Protein 8AED (pdb70)

B-factor: mean 15.88, std 8.47, range [5.25, 69.1]

Foldseek 3Di:
DLQVVLLVCLQVLVLVVNVVSVVVPHDLQRADPQQDGSLLNNLQVQNQSNNVVSLVSPYDLLRQGPQQDGSLLRNLLNQRVVNNVVSVVSPYDLQRQGNQQDGSLLNNLLNVHQVSNVVSVVSPHDQCRAGNVRDGSLNNNVVVVPVNNNVVSVVSVVVD/DLQVVLLVCLQVLVQVVNVVSVVVPHDLARADPQQDGSLLNNLQVQNQSSNVVSLVSPYDLLRQGPQQDGSLLRNLLNQRQVSNVVSVVSPYDLQRQGNQQDGSLLNNLLNVRQVSNVSSLVSPYDQCRAGNVRDGSLNSNVVVVPVNNNVVSVVSVVVD/DQDPDPCSVVVVVVVVVVVD/DLQCPPDPCNNVSNVVVVVVVD

Solvent-accessible surface area: 15144 Å² total; per-residue (Å²): 139,50,20,138,92,0,22,56,1,0,1,10,10,27,50,74,60,0,128,91,4,31,90,100,58,12,85,18,60,12,91,34,134,65,8,0,10,0,1,0,0,0,0,8,3,15,9,32,95,4,0,72,15,0,32,184,60,46,12,71,17,35,15,104,7,97,26,16,0,3,0,1,0,0,0,0,0,0,20,18,52,97,4,0,72,30,0,16,187,48,44,11,60,21,44,4,102,6,87,1,6,0,1,0,0,1,1,0,0,38,26,22,12,44,118,7,0,54,25,0,31,170,92,48,9,57,11,105,9,113,6,149,71,41,60,21,1,67,45,5,0,97,93,69,62,41,124,87,0,8,98,30,2,93,118,22,49,146,134,147,133,70,16,121,98,0,22,75,0,0,14,26,9,28,46,73,59,0,122,91,5,24,92,101,61,11,86,16,60,12,87,33,126,51,8,0,9,0,1,0,1,0,0,5,2,18,12,32,94,4,0,77,18,0,31,185,62,47,12,74,17,33,15,114,7,97,25,16,0,2,0,1,0,0,0,0,0,0,22,21,54,110,4,0,67,40,0,16,158,48,46,11,59,22,44,4,103,6,94,6,6,0,1,0,2,1,0,0,0,26,25,18,14,38,109,6,0,68,19,0,32,184,62,48,11,60,14,110,10,105,7,154,67,38,62,23,1,63,47,2,0,96,88,89,58,39,130,86,2,5,105,22,3,99,121,20,50,170,138,155,160,61,218,156,9,40,0,49,1,2,60,22,0,9,62,38,0,5,93,53,188,10,34,118,88,134,12,33,0,40,0,1,20,10,0,2,2,31,1,8,86,91

Organism: Human immunodeficiency virus type 1 group M subtype H (isolate VI991) (NCBI:txid388888)

Sequence (362 aa):
DLGKKLLEAAYYGQQLDEVRILMMANGADVNAVDVHGITPLHLAAYFGHLEIVEVVLLKTGADVNARDNRGITPLHLAAAMGHLLEEIVEVLLKAGADVNAFDEAGDTPLHLAALKGHLEIVEVVLLKHGADVNAQDKFGKTAFDISIDNNGNEDIAEVVLQKAAKLNDLGKKLLEEAAYYGQQLDEVRILMMANGADVNAVDVHGITPLHLAAYFGHLEIVEVVLLKTTGADVNARDNRGITPLHLAAAMGHLEIVEVVLLKAGADVNAFDEAGDTPLHLAALKGHLLEIVEVLLKHGADVNAQDKFGKTAFDISSIDNGNEDIIAEEVLQKAAKLNSIRIGPGQAFYATGDDIIGDIRKSIRIGPGQAFYATGDIIGDI

Secondary structure (DSSP, 8-state):
-HHHHHHHHHHTT-HHHHHHHHHTT--TT---TTS--HHHHHHHHT-HHHHHHHHHTT--TT---TT---HHHHHHHHT-HHHHHHHHHTT--TT---TTS--HHHHHHHTT-HHHHHHHHHTT--TT---TTS--HHHHHHHHT-HHHHHHHHHHHHH-/-HHHHHHHHHHTT-HHHHHHHHHTT--TT---TTS--HHHHHHHTT-HHHHHHHHHTT--TT---TT---HHHHHHHTT-HHHHHHHHHTT--TT---TTS--HHHHHHHTT-HHHHHHHHHTT--TT---TTS--HHHHHHHTT-HHHHHHHHHHHHH-/-PPSSTTHHHHHHHHHHHT-/-GGG--STTHHHHHHHHHHTT-

Nearest PDB structures (foldseek):
  8aed-assembly2_B  TM=1.006E+00  e=7.349E-25  synthetic construct
  5ma8-assembly1_A  TM=9.995E-01  e=1.120E-19  synthetic construct
  9db5-assembly1_A  TM=9.857E-01  e=9.674E-20  Homo sapiens
  6z4s-assembly1_AAA  TM=9.945E-01  e=1.888E-18  Rattus norvegicus
  5le8-assembly2_B  TM=9.934E-01  e=3.557E-18  synthetic construct

InterPro domains:
  IPR000328 Retroviral envelope protein GP41-like [PF00517] (533-723)
  IPR000328 Retroviral envelope protein GP41-like [cd09909] (542-668)
  IPR000777 Human immunodeficiency virus 1, envelope glycoprotein Gp120 [PF00516] (30-514)
  IPR036377 Gp120 core superfamily [G3DSA:2.170.40.20] (40-133)
  IPR036377 Gp120 core superfamily [G3DSA:2.170.40.20] (134-508)
  IPR036377 Gp120 core superfamily [SSF56502] (81-133)
  IPR036377 Gp120 core superfamily [SSF56502] (151-495)
  IPR037527 Envelope glycoprotein Gp160 [MF_04083] (1-859)

Structure (mmCIF, N/CA/C/O backbone):
data_8AED
#
_entry.id   8AED
#
_cell.length_a   50.795
_cell.length_b   55.233
_cell.length_c   58.032
_cell.angle_alpha   90.000
_cell.angle_beta   98.540
_cell.angle_gamma   90.000
#
_symmetry.space_group_name_H-M   'P 1 21 1'
#
loop_
_entity.id
_entity.type
_entity.pdbx_description
1 polymer 'Broadly neutralizing DARPin bnD.9'
2 polymer 'Envelope glycoprotein gp160'
3 non-polymer 1,2-ETHANEDIOL
4 non-polymer 'ACETATE ION'
5 non-polymer 'MAGNESIUM ION'
6 non-polymer 'CITRIC ACID'
7 water water
#
loop_
_atom_site.group_PDB
_atom_site.id
_atom_site.type_symbol
_atom_site.label_atom_id
_atom_site.label_alt_id
_atom_site.label_comp_id
_atom_site.label_asym_id
_atom_site.label_entity_id
_atom_site.label_seq_id
_atom_site.pdbx_PDB_ins_code
_atom_site.Cartn_x
_atom_site.Cartn_y
_atom_site.Cartn_z
_atom_site.occupancy
_atom_site.B_iso_or_equiv
_atom_site.auth_seq_id
_atom_site.auth_comp_id
_atom_site.auth_asym_id
_atom_site.auth_atom_id
_atom_site.pdbx_PDB_model_num
ATOM 1 N N . ASP A 1 3 ? -32.132 -22.170 6.203 1.00 27.19 3 ASP A N 1
ATOM 2 C CA . ASP A 1 3 ? -33.492 -21.736 6.502 1.00 25.85 3 ASP A CA 1
ATOM 3 C C . ASP A 1 3 ? -33.540 -21.094 7.885 1.00 21.44 3 ASP A C 1
ATOM 4 O O . ASP A 1 3 ? -34.214 -20.086 8.082 1.00 20.19 3 ASP A O 1
ATOM 12 N N . LEU A 1 4 ? -32.820 -21.671 8.846 1.00 18.76 4 LEU A N 1
ATOM 13 C CA . LEU A 1 4 ? -32.797 -21.081 10.180 1.00 17.10 4 LEU A CA 1
ATOM 14 C C . LEU A 1 4 ? -32.161 -19.697 10.163 1.00 14.61 4 LEU A C 1
ATOM 15 O O . LEU A 1 4 ? -32.591 -18.806 10.899 1.00 13.79 4 LEU A O 1
ATOM 31 N N . GLY A 1 5 ? -31.130 -19.500 9.338 1.00 13.41 5 GLY A N 1
ATOM 32 C CA . GLY A 1 5 ? -30.468 -18.204 9.294 1.00 12.15 5 GLY A CA 1
ATOM 33 C C . GLY A 1 5 ? -31.361 -17.122 8.718 1.00 11.92 5 GLY A C 1
ATOM 34 O O . GLY A 1 5 ? -31.385 -15.997 9.218 1.00 11.37 5 GLY A O 1
ATOM 38 N N . LYS A 1 6 ? -32.098 -17.446 7.651 1.00 11.99 6 LYS A N 1
ATOM 39 C CA . LYS A 1 6 ? -33.051 -16.491 7.100 1.00 11.68 6 LYS A CA 1
ATOM 40 C C . LYS A 1 6 ? -34.133 -16.159 8.124 1.00 10.69 6 LYS A C 1
ATOM 41 O O . LYS A 1 6 ? -34.510 -14.992 8.287 1.00 10.99 6 LYS A O 1
ATOM 60 N N . LYS A 1 7 ? -34.649 -17.175 8.823 1.00 12.14 7 LYS A N 1
ATOM 61 C CA . LYS A 1 7 ? -35.655 -16.926 9.851 1.00 12.77 7 LYS A CA 1
ATOM 62 C C . LYS A 1 7 ? -35.088 -16.083 10.983 1.00 10.76 7 LYS A C 1
ATOM 63 O O . LYS A 1 7 ? -35.793 -15.254 11.551 1.00 10.58 7 LYS A O 1
ATOM 82 N N . LEU A 1 8 ? -33.816 -16.276 11.319 1.00 9.50 8 LEU A N 1
ATOM 83 C CA . LEU A 1 8 ? -33.197 -15.477 12.367 1.00 8.98 8 LEU A CA 1
ATOM 84 C C . LEU A 1 8 ? -33.055 -14.022 11.943 1.00 8.68 8 LEU A C 1
ATOM 85 O O . LEU A 1 8 ? -33.329 -13.108 12.737 1.00 8.86 8 LEU A O 1
ATOM 101 N N . LEU A 1 9 ? -32.639 -13.787 10.692 1.00 8.69 9 LEU A N 1
ATOM 102 C CA . LEU A 1 9 ? -32.607 -12.423 10.175 1.00 8.83 9 LEU A CA 1
ATOM 103 C C . LEU A 1 9 ? -33.991 -11.773 10.277 1.00 8.15 9 LEU A C 1
ATOM 104 O O . LEU A 1 9 ? -34.134 -10.638 10.750 1.00 8.81 9 LEU A O 1
ATOM 120 N N . GLU A 1 10 ? -35.029 -12.490 9.847 1.00 8.89 10 GLU A N 1
ATOM 121 C CA . GLU A 1 10 ? -36.384 -11.941 9.889 1.00 10.05 10 GLU A CA 1
ATOM 122 C C . GLU A 1 10 ? -36.857 -11.711 11.321 1.00 9.11 10 GLU A C 1
ATOM 123 O O . GLU A 1 10 ? -37.541 -10.716 11.613 1.00 9.36 10 GLU A O 1
ATOM 135 N N . ALA A 1 11 ? -36.508 -12.623 12.226 1.00 8.08 11 ALA A N 1
ATOM 136 C CA . ALA A 1 11 ? -36.885 -12.467 13.628 1.00 8.61 11 ALA A CA 1
ATOM 137 C C . ALA A 1 11 ? -36.252 -11.217 14.223 1.00 9.04 11 ALA A C 1
ATOM 138 O O . ALA A 1 11 ? -36.898 -10.477 14.964 1.00 9.79 11 ALA A O 1
ATOM 145 N N . ALA A 1 12 ? -34.986 -10.968 13.909 1.00 8.68 12 ALA A N 1
ATOM 146 C CA . ALA A 1 12 ? -34.332 -9.756 14.385 1.00 9.28 12 ALA A CA 1
ATOM 147 C C . ALA A 1 12 ? -35.002 -8.518 13.804 1.00 9.10 12 ALA A C 1
ATOM 148 O O . ALA A 1 12 ? -35.237 -7.543 14.519 1.00 11.94 12 ALA A O 1
ATOM 155 N N . TYR A 1 13 ? -35.321 -8.553 12.507 1.00 7.33 13 TYR A N 1
ATOM 156 C CA . TYR A 1 13 ? -35.958 -7.425 11.829 1.00 7.32 13 TYR A CA 1
ATOM 157 C C . TYR A 1 13 ? -37.229 -6.997 12.551 1.00 7.37 13 TYR A C 1
ATOM 158 O O . TYR A 1 13 ? -37.433 -5.811 12.837 1.00 8.03 13 TYR A O 1
ATOM 176 N N . TYR A 1 14 ? -38.098 -7.959 12.856 1.00 7.00 14 TYR A N 1
ATOM 177 C CA . TYR A 1 14 ? -39.452 -7.699 13.327 1.00 6.52 14 TYR A CA 1
ATOM 178 C C . TYR A 1 14 ? -39.595 -7.790 14.844 1.00 6.95 14 TYR A C 1
ATOM 179 O O . TYR A 1 14 ? -40.720 -7.851 15.350 1.00 8.07 14 TYR A O 1
ATOM 197 N N . GLY A 1 15 ? -38.484 -7.775 15.575 1.00 6.14 15 GLY A N 1
ATOM 198 C CA . GLY A 1 15 ? -38.571 -7.730 17.020 1.00 6.42 15 GLY A CA 1
ATOM 199 C C . GLY A 1 15 ? -39.078 -9.012 17.653 1.00 7.25 15 GLY A C 1
ATOM 200 O O . GLY A 1 15 ? -39.637 -8.976 18.759 1.00 7.92 15 GLY A O 1
ATOM 204 N N A GLN A 1 16 ? -38.846 -10.155 17.008 0.58 7.14 16 GLN A N 1
ATOM 205 N N B GLN A 1 16 ? -38.870 -10.148 16.988 0.42 7.53 16 GLN A N 1
ATOM 206 C CA A GLN A 1 16 ? -39.396 -11.435 17.457 0.58 7.36 16 GLN A CA 1
ATOM 207 C CA B GLN A 1 16 ? -39.370 -11.441 17.447 0.42 8.11 16 GLN A CA 1
ATOM 208 C C A GLN A 1 16 ? -38.447 -12.090 18.465 0.58 7.14 16 GLN A C 1
ATOM 209 C C B GLN A 1 16 ? -38.366 -12.019 18.437 0.42 7.84 16 GLN A C 1
ATOM 210 O O A GLN A 1 16 ? -37.800 -13.107 18.212 0.58 6.77 16 GLN A O 1
ATOM 211 O O B GLN A 1 16 ? -37.582 -12.920 18.136 0.42 8.21 16 GLN A O 1
ATOM 238 N N . LEU A 1 17 ? -38.417 -11.497 19.661 1.00 7.21 17 LEU A N 1
ATOM 239 C CA . LEU A 1 17 ? -37.455 -11.905 20.688 1.00 8.25 17 LEU A CA 1
ATOM 240 C C . LEU A 1 17 ? -37.583 -13.385 21.043 1.00 8.38 17 LEU A C 1
ATOM 241 O O . LEU A 1 17 ? -36.585 -14.108 21.101 1.00 9.46 17 LEU A O 1
ATOM 258 N N . ASP A 1 18 ? -38.800 -13.851 21.316 1.00 8.37 18 ASP A N 1
ATOM 259 C CA . ASP A 1 18 ? -38.979 -15.247 21.691 1.00 9.56 18 ASP A CA 1
ATOM 260 C C . ASP A 1 18 ? -38.536 -16.178 20.568 1.00 9.02 18 ASP A C 1
ATOM 261 O O . ASP A 1 18 ? -37.940 -17.231 20.815 1.00 11.13 18 ASP A O 1
ATOM 270 N N . GLU A 1 19 ? -38.811 -15.804 19.324 1.00 8.82 19 GLU A N 1
ATOM 271 C CA . GLU A 1 19 ? -38.405 -16.626 18.195 1.00 9.70 19 GLU A CA 1
ATOM 272 C C . GLU A 1 19 ? -36.890 -16.622 18.021 1.00 9.66 19 GLU A C 1
ATOM 273 O O . GLU A 1 19 ? -36.310 -17.638 17.629 1.00 10.37 19 GLU A O 1
ATOM 285 N N . VAL A 1 20 ? -36.230 -15.498 18.308 1.00 9.38 20 VAL A N 1
ATOM 286 C CA . VAL A 1 20 ? -34.771 -15.491 18.292 1.00 10.72 20 VAL A CA 1
ATOM 287 C C . VAL A 1 20 ? -34.237 -16.561 19.230 1.00 11.81 20 VAL A C 1
ATOM 288 O O . VAL A 1 20 ? -33.349 -17.332 18.871 1.00 12.56 20 VAL A O 1
ATOM 301 N N . ARG A 1 21 ? -34.781 -16.629 20.441 1.00 12.98 21 ARG A N 1
ATOM 302 C CA . ARG A 1 21 ? -34.321 -17.621 21.406 1.00 15.35 21 ARG A CA 1
ATOM 303 C C . ARG A 1 21 ? -34.562 -19.032 20.891 1.00 14.22 21 ARG A C 1
ATOM 304 O O . ARG A 1 21 ? -33.693 -19.903 20.997 1.00 15.08 21 ARG A O 1
ATOM 325 N N . ILE A 1 22 ? -35.749 -19.274 20.337 1.00 13.33 22 ILE A N 1
ATOM 326 C CA . ILE A 1 22 ? -36.095 -20.605 19.846 1.00 14.69 22 ILE A CA 1
ATOM 327 C C . ILE A 1 22 ? -35.189 -21.008 18.694 1.00 13.96 22 ILE A C 1
ATOM 328 O O . ILE A 1 22 ? -34.677 -22.133 18.644 1.00 14.94 22 ILE A O 1
ATOM 344 N N . LEU A 1 23 ? -34.995 -20.106 17.736 1.00 12.61 23 LEU A N 1
ATOM 345 C CA . LEU A 1 23 ? -34.157 -20.430 16.586 1.00 13.70 23 LEU A CA 1
ATOM 346 C C . LEU A 1 23 ? -32.739 -20.767 17.010 1.00 15.33 23 LEU A C 1
ATOM 347 O O . LEU A 1 23 ? -32.136 -21.713 16.487 1.00 15.90 23 LEU A O 1
ATOM 363 N N A MET A 1 24 ? -32.186 -20.035 17.971 0.52 16.02 24 MET A N 1
ATOM 364 N N B MET A 1 24 ? -32.189 -19.980 17.941 0.48 16.15 24 MET A N 1
ATOM 365 C CA A MET A 1 24 ? -30.817 -20.334 18.375 0.52 18.05 24 MET A CA 1
ATOM 366 C CA B MET A 1 24 ? -30.862 -20.257 18.476 0.48 18.21 24 MET A CA 1
ATOM 367 C C A MET A 1 24 ? -30.741 -21.584 19.240 0.52 18.49 24 MET A C 1
ATOM 368 C C B MET A 1 24 ? -30.824 -21.633 19.114 0.48 18.43 24 MET A C 1
ATOM 369 O O A MET A 1 24 ? -29.721 -22.286 19.212 0.52 18.71 24 MET A O 1
ATOM 370 O O B MET A 1 24 ? -29.939 -22.446 18.822 0.48 18.61 24 MET A O 1
ATOM 397 N N . ALA A 1 25 ? -31.825 -21.932 19.935 1.00 18.79 25 ALA A N 1
ATOM 398 C CA . ALA A 1 25 ? -31.837 -23.203 20.643 1.00 20.30 25 ALA A CA 1
ATOM 399 C C . ALA A 1 25 ? -31.878 -24.355 19.649 1.00 20.79 25 ALA A C 1
ATOM 400 O O . ALA A 1 25 ? -31.364 -25.444 19.928 1.00 21.88 25 ALA A O 1
ATOM 407 N N . ASN A 1 26 ? -32.433 -24.114 18.464 1.00 19.95 26 ASN A N 1
ATOM 408 C CA . ASN A 1 26 ? -32.553 -25.129 17.428 1.00 20.98 26 ASN A CA 1
ATOM 409 C C . ASN A 1 26 ? -31.403 -25.107 16.430 1.00 19.57 26 ASN A C 1
ATOM 410 O O . ASN A 1 26 ? -31.490 -25.755 15.381 1.00 20.03 26 ASN A O 1
ATOM 421 N N . GLY A 1 27 ? -30.330 -24.388 16.729 1.00 19.15 27 GLY A N 1
ATOM 422 C CA . GLY A 1 27 ? -29.123 -24.452 15.935 1.00 18.75 27 GLY A CA 1
ATOM 423 C C . GLY A 1 27 ? -28.904 -23.330 14.949 1.00 17.57 27 GLY A C 1
ATOM 424 O O . GLY A 1 27 ? -27.971 -23.421 14.147 1.00 18.87 27 GLY A O 1
ATOM 428 N N . ALA A 1 28 ? -29.712 -22.277 14.974 1.00 16.11 28 ALA A N 1
ATOM 429 C CA . ALA A 1 28 ? -29.481 -21.181 14.044 1.00 15.45 28 ALA A CA 1
ATOM 430 C C . ALA A 1 28 ? -28.129 -20.536 14.331 1.00 15.88 28 ALA A C 1
ATOM 431 O O . ALA A 1 28 ? -27.709 -20.418 15.488 1.00 18.36 28 ALA A O 1
ATOM 438 N N . ASP A 1 29 ? -27.450 -20.121 13.266 1.00 13.40 29 ASP A N 1
ATOM 439 C CA . ASP A 1 29 ? -26.158 -19.449 13.364 1.00 11.44 29 ASP A CA 1
ATOM 440 C C . ASP A 1 29 ? -26.389 -18.001 13.785 1.00 10.35 29 ASP A C 1
ATOM 441 O O . ASP A 1 29 ? -26.959 -17.211 13.024 1.00 9.17 29 ASP A O 1
ATOM 450 N N . VAL A 1 30 ? -25.953 -17.653 15.002 1.00 9.84 30 VAL A N 1
ATOM 451 C CA . VAL A 1 30 ? -26.081 -16.290 15.499 1.00 9.12 30 VAL A CA 1
ATOM 452 C C . VAL A 1 30 ? -25.383 -15.303 14.584 1.00 8.95 30 VAL A C 1
ATOM 453 O O . VAL A 1 30 ? -25.724 -14.113 14.575 1.00 9.28 30 VAL A O 1
ATOM 466 N N . ASN A 1 31 ? -24.405 -15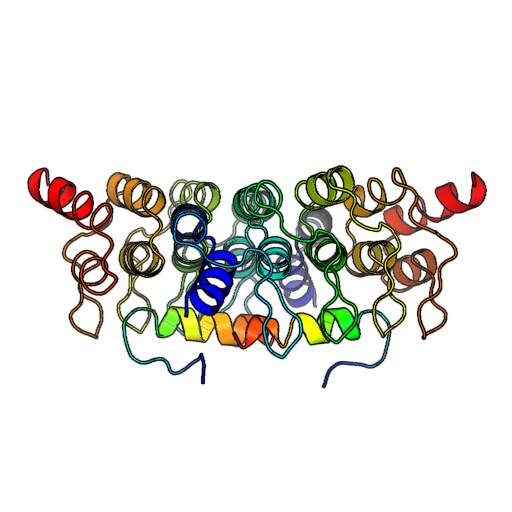.770 13.810 1.00 9.47 31 ASN A N 1
ATOM 467 C CA . ASN A 1 31 ? -23.674 -14.940 12.861 1.00 9.68 31 ASN A CA 1
ATOM 468 C C . ASN A 1 31 ? -24.121 -15.173 11.429 1.00 9.57 31 ASN A C 1
ATOM 469 O O . ASN A 1 31 ? -23.359 -14.931 10.489 1.00 9.85 31 ASN A O 1
ATOM 480 N N . ALA A 1 32 ? -25.355 -15.624 11.250 1.00 9.88 32 ALA A N 1
ATOM 481 C CA . ALA A 1 32 ? -25.945 -15.679 9.927 1.00 9.81 32 ALA A CA 1
ATOM 482 C C . ALA A 1 32 ? -25.748 -14.340 9.231 1.00 9.11 32 ALA A C 1
ATOM 483 O O . ALA A 1 32 ? -25.790 -13.281 9.861 1.00 9.69 32 ALA A O 1
ATOM 490 N N . VAL A 1 33 ? -25.515 -14.388 7.925 1.00 9.12 33 VAL A N 1
ATOM 491 C CA . VAL A 1 33 ? -25.219 -13.182 7.162 1.00 10.44 33 VAL A CA 1
ATOM 492 C C . VAL A 1 33 ? -25.825 -13.291 5.776 1.00 9.90 33 VAL A C 1
ATOM 493 O O . VAL A 1 33 ? -25.745 -14.343 5.137 1.00 10.16 33 VAL A O 1
ATOM 506 N N . ASP A 1 34 ? -26.437 -12.205 5.316 1.00 7.83 34 ASP A N 1
ATOM 507 C CA . ASP A 1 34 ? -27.044 -12.191 3.997 1.00 8.42 34 ASP A CA 1
ATOM 508 C C . ASP A 1 34 ? -26.018 -11.735 2.957 1.00 8.93 34 ASP A C 1
ATOM 509 O O . ASP A 1 34 ? -24.883 -11.367 3.272 1.00 9.07 34 ASP A O 1
ATOM 518 N N . VAL A 1 35 ? -26.421 -11.776 1.687 1.00 9.11 35 VAL A N 1
ATOM 519 C CA . VAL A 1 35 ? -25.513 -11.437 0.593 1.00 9.81 35 VAL A CA 1
ATOM 520 C C . VAL A 1 35 ? -25.102 -9.972 0.598 1.00 10.52 35 VAL A C 1
ATOM 521 O O . VAL A 1 35 ? -24.219 -9.588 -0.166 1.00 12.05 35 VAL A O 1
ATOM 534 N N . HIS A 1 36 ? -25.709 -9.143 1.438 1.00 9.36 36 HIS A N 1
ATOM 535 C CA . HIS A 1 36 ? -25.306 -7.755 1.619 1.00 9.32 36 HIS A CA 1
ATOM 536 C C . HIS A 1 36 ? -24.361 -7.576 2.789 1.00 9.23 36 HIS A C 1
ATOM 537 O O . HIS A 1 36 ? -23.940 -6.443 3.062 1.00 9.45 36 HIS A O 1
ATOM 551 N N . GLY A 1 37 ? -24.027 -8.665 3.479 1.00 7.98 37 GLY A N 1
ATOM 552 C CA . GLY A 1 37 ? -23.217 -8.590 4.680 1.00 8.33 37 GLY A CA 1
ATOM 553 C C . GLY A 1 37 ? -23.966 -8.260 5.952 1.00 8.28 37 GLY A C 1
ATOM 554 O O . GLY A 1 37 ? -23.332 -7.994 6.971 1.00 8.53 37 GLY A O 1
ATOM 558 N N . ILE A 1 38 ? -25.283 -8.291 5.926 1.00 7.35 38 ILE A N 1
ATOM 559 C CA . ILE A 1 38 ? -26.106 -7.889 7.058 1.00 6.85 38 ILE A CA 1
ATOM 560 C C . ILE A 1 38 ? -26.370 -9.099 7.942 1.00 6.01 38 ILE A C 1
ATOM 561 O O . ILE A 1 38 ? -26.739 -10.170 7.440 1.00 7.54 38 ILE A O 1
ATOM 577 N N . THR A 1 39 ? -26.171 -8.924 9.254 1.00 6.54 39 THR A N 1
ATOM 578 C CA . THR A 1 39 ? -26.367 -9.947 10.275 1.00 6.75 39 THR A CA 1
ATOM 579 C C . THR A 1 39 ? -27.583 -9.624 11.137 1.00 7.64 39 THR A C 1
ATOM 580 O O . THR A 1 39 ? -28.086 -8.492 11.137 1.00 7.19 39 THR A O 1
ATOM 591 N N . PRO A 1 40 ? -28.061 -10.588 11.925 1.00 7.24 40 PRO A N 1
ATOM 592 C CA . PRO A 1 40 ? -29.160 -10.289 12.859 1.00 6.32 40 PRO A CA 1
ATOM 593 C C . PRO A 1 40 ? -28.843 -9.142 13.779 1.00 6.72 40 PRO A C 1
ATOM 594 O O . PRO A 1 40 ? -29.713 -8.314 14.043 1.00 6.66 40 PRO A O 1
ATOM 605 N N . LEU A 1 41 ? -27.597 -9.047 14.236 1.00 5.87 41 LEU A N 1
ATOM 606 C CA . LEU A 1 41 ? -27.229 -7.966 15.142 1.00 5.98 41 LEU A CA 1
ATOM 607 C C . LEU A 1 41 ? -27.339 -6.603 14.460 1.00 6.24 41 LEU A C 1
ATOM 608 O O . LEU A 1 41 ? -27.768 -5.625 15.086 1.00 6.65 41 LEU A O 1
ATOM 624 N N . HIS A 1 42 ? -26.965 -6.507 13.181 1.00 6.31 42 HIS A N 1
ATOM 625 C CA . HIS A 1 42 ? -27.156 -5.242 12.475 1.00 6.19 42 HIS A CA 1
ATOM 626 C C . HIS A 1 42 ? -28.622 -4.826 12.495 1.00 5.77 42 HIS A C 1
ATOM 627 O O . HIS A 1 42 ? -28.947 -3.658 12.733 1.00 7.21 42 HIS A O 1
ATOM 641 N N . LEU A 1 43 ? -29.527 -5.766 12.200 1.00 5.56 43 LEU A N 1
ATOM 642 C CA . LEU A 1 43 ? -30.944 -5.446 12.083 1.00 6.73 43 LEU A CA 1
ATOM 643 C C . LEU A 1 43 ? -31.523 -5.045 13.429 1.00 6.82 43 LEU A C 1
ATOM 644 O O . LEU A 1 43 ? -32.310 -4.099 13.511 1.00 7.64 43 LEU A O 1
ATOM 660 N N . ALA A 1 44 ? -31.172 -5.772 14.492 1.00 7.51 44 ALA A N 1
ATOM 661 C CA . ALA A 1 44 ? -31.650 -5.418 15.824 1.00 7.54 44 ALA A CA 1
ATOM 662 C C . ALA A 1 44 ? -31.159 -4.034 16.229 1.00 7.31 44 ALA A C 1
ATOM 663 O O . ALA A 1 44 ? -31.897 -3.264 16.842 1.00 8.13 44 ALA A O 1
ATOM 670 N N . ALA A 1 45 ? -29.916 -3.701 15.883 1.00 6.41 45 ALA A N 1
ATOM 671 C CA . ALA A 1 45 ? -29.386 -2.382 16.198 1.00 8.13 45 ALA A CA 1
ATOM 672 C C . ALA A 1 45 ? -30.107 -1.286 15.417 1.00 9.22 45 ALA A C 1
ATOM 673 O O . ALA A 1 45 ? -30.427 -0.228 15.970 1.00 11.08 45 ALA A O 1
ATOM 680 N N . TYR A 1 46 ? -30.367 -1.517 14.132 1.00 7.51 46 TYR A N 1
ATOM 681 C CA . TYR A 1 46 ? -30.995 -0.499 13.298 1.00 6.95 46 TYR A CA 1
ATOM 682 C C . TYR A 1 46 ? -32.420 -0.203 13.745 1.00 7.56 46 TYR A C 1
ATOM 683 O O . TYR A 1 46 ? -32.840 0.960 13.770 1.00 8.28 46 TYR A O 1
ATOM 701 N N . PHE A 1 47 ? -33.181 -1.242 14.077 1.00 7.73 47 PHE A N 1
ATOM 702 C CA . PHE A 1 47 ? -34.591 -1.113 14.402 1.00 8.36 47 PHE A CA 1
ATOM 703 C C . PHE A 1 47 ? -34.859 -0.890 15.884 1.00 9.26 47 PHE A C 1
ATOM 704 O O . PHE A 1 47 ? -36.019 -0.728 16.266 1.00 10.25 47 PHE A O 1
ATOM 721 N N . GLY A 1 48 ? -33.831 -0.874 16.720 1.00 7.54 48 GLY A N 1
ATOM 722 C CA . GLY A 1 48 ? -34.002 -0.522 18.115 1.00 7.98 48 GLY A CA 1
ATOM 723 C C . GLY A 1 48 ? -34.514 -1.640 18.986 1.00 9.51 48 GLY A C 1
ATOM 724 O O . GLY A 1 48 ? -35.222 -1.378 19.965 1.00 12.86 48 GLY A O 1
ATOM 728 N N . HIS A 1 49 ? -34.161 -2.886 18.669 1.00 8.38 49 HIS A N 1
ATOM 729 C CA . HIS A 1 49 ? -34.611 -4.050 19.427 1.00 8.99 49 HIS A CA 1
ATOM 730 C C . HIS A 1 49 ? -33.532 -4.381 20.460 1.00 8.30 49 HIS A C 1
ATOM 731 O O . HIS A 1 49 ? -32.673 -5.242 20.252 1.00 8.73 49 HIS A O 1
ATOM 745 N N . LEU A 1 50 ? -33.602 -3.714 21.608 1.00 9.78 50 LEU A N 1
ATOM 746 C CA . LEU A 1 50 ? -32.534 -3.806 22.601 1.00 10.06 50 LEU A CA 1
ATOM 747 C C . LEU A 1 50 ? -32.394 -5.217 23.161 1.00 9.11 50 LEU A C 1
ATOM 748 O O . LEU A 1 50 ? -31.277 -5.731 23.304 1.00 9.44 50 LEU A O 1
ATOM 764 N N . GLU A 1 51 ? -33.511 -5.855 23.506 1.00 9.63 51 GLU A N 1
ATOM 765 C CA . GLU A 1 51 ? -33.440 -7.183 24.110 1.00 10.06 51 GLU A CA 1
ATOM 766 C C . GLU A 1 51 ? -32.874 -8.197 23.125 1.00 8.26 51 GLU A C 1
ATOM 767 O O . GLU A 1 51 ? -32.127 -9.100 23.511 1.00 9.46 51 GLU A O 1
ATOM 779 N N . ILE A 1 52 ? -33.198 -8.052 21.842 1.00 7.50 52 ILE A N 1
ATOM 780 C CA . ILE A 1 52 ? -32.617 -8.920 20.830 1.00 7.73 52 ILE A CA 1
ATOM 781 C C . ILE A 1 52 ? -31.119 -8.676 20.706 1.00 8.05 52 ILE A C 1
ATOM 782 O O . ILE A 1 52 ? -30.336 -9.624 20.596 1.00 8.63 52 ILE A O 1
ATOM 798 N N . VAL A 1 53 ? -30.686 -7.414 20.732 1.00 8.32 53 VAL A N 1
ATOM 799 C CA . VAL A 1 53 ? -29.251 -7.128 20.749 1.00 9.00 53 VAL A CA 1
ATOM 800 C C . VAL A 1 53 ? -28.587 -7.905 21.882 1.00 8.38 53 VAL A C 1
ATOM 801 O O . VAL A 1 53 ? -27.557 -8.566 21.697 1.00 8.76 53 VAL A O 1
ATOM 814 N N . GLU A 1 54 ? -29.174 -7.839 23.077 1.00 9.96 54 GLU A N 1
ATOM 815 C CA . GLU A 1 54 ? -28.574 -8.487 24.239 1.00 11.01 54 GLU A CA 1
ATOM 816 C C . GLU A 1 54 ? -28.515 -10.006 24.079 1.00 9.99 54 GLU A C 1
ATOM 817 O O . GLU A 1 54 ? -27.487 -10.623 24.377 1.00 10.48 54 GLU A O 1
ATOM 829 N N A VAL A 1 55 ? -29.602 -10.623 23.605 0.53 9.58 55 VAL A N 1
ATOM 830 N N B VAL A 1 55 ? -29.588 -10.623 23.580 0.47 9.43 55 VAL A N 1
ATOM 831 C CA A VAL A 1 55 ? -29.627 -12.076 23.453 0.53 9.68 55 VAL A CA 1
ATOM 832 C CA B VAL A 1 55 ? -29.598 -12.079 23.482 0.47 9.47 55 VAL A CA 1
ATOM 833 C C A VAL A 1 55 ? -28.627 -12.520 22.396 0.53 9.67 55 VAL A C 1
ATOM 834 C C B VAL A 1 55 ? -28.675 -12.560 22.368 0.47 9.63 55 VAL A C 1
ATOM 835 O O A VAL A 1 55 ? -27.898 -13.507 22.580 0.53 9.48 55 VAL A O 1
ATOM 836 O O B VAL A 1 55 ? -28.049 -13.625 22.484 0.47 9.76 55 VAL A O 1
ATOM 861 N N . LEU A 1 56 ? -28.577 -11.808 21.270 1.00 9.09 56 LEU A N 1
ATOM 862 C CA . LEU A 1 56 ? -27.626 -12.161 20.223 1.00 8.44 56 LEU A CA 1
ATOM 863 C C . LEU A 1 56 ? -26.196 -12.104 20.742 1.00 8.26 56 LEU A C 1
ATOM 864 O O . LEU A 1 56 ? -25.396 -13.013 20.496 1.00 9.00 56 LEU A O 1
ATOM 881 N N . LEU A 1 57 ? -25.855 -11.034 21.463 1.00 8.49 57 LEU A N 1
ATOM 882 C CA . LEU A 1 57 ? -24.513 -10.933 22.019 1.00 9.37 57 LEU A CA 1
ATOM 883 C C . LEU A 1 57 ? -24.233 -12.066 22.997 1.00 9.87 57 LEU A C 1
ATOM 884 O O . LEU A 1 57 ? -23.153 -12.658 22.971 1.00 9.98 57 LEU A O 1
ATOM 900 N N . LYS A 1 58 ? -25.195 -12.381 23.867 1.00 10.38 58 LYS A N 1
ATOM 901 C CA . LYS A 1 58 ? -24.996 -13.453 24.838 1.00 11.94 58 LYS A CA 1
ATOM 902 C C . LYS A 1 58 ? -24.703 -14.773 24.145 1.00 11.63 58 LYS A C 1
ATOM 903 O O . LYS A 1 58 ? -23.948 -15.597 24.674 1.00 13.22 58 LYS A O 1
ATOM 922 N N . THR A 1 59 ? -25.309 -15.001 22.983 1.00 10.85 59 THR A N 1
ATOM 923 C CA . THR A 1 59 ? -25.203 -16.263 22.269 1.00 12.00 59 THR A CA 1
ATOM 924 C C . THR A 1 59 ? -24.120 -16.258 21.204 1.00 11.68 59 THR A C 1
ATOM 925 O O . THR A 1 59 ? -24.026 -17.215 20.429 1.00 14.86 59 THR A O 1
ATOM 936 N N . GLY A 1 60 ? -23.296 -15.220 21.151 1.00 10.49 60 GLY A N 1
ATOM 937 C CA . GLY A 1 60 ? -22.059 -15.269 20.397 1.00 10.63 60 GLY A CA 1
ATOM 938 C C . GLY A 1 60 ? -21.984 -14.379 19.180 1.00 9.98 60 GLY A C 1
ATOM 939 O O . GLY A 1 60 ? -21.024 -14.506 18.409 1.00 10.48 60 GLY A O 1
ATOM 943 N N . ALA A 1 61 ? -22.939 -13.469 18.982 1.00 7.94 61 ALA A N 1
ATOM 944 C CA . ALA A 1 61 ? -22.882 -12.590 17.823 1.00 7.83 61 ALA A CA 1
ATOM 945 C C . ALA A 1 61 ? -21.600 -11.774 17.818 1.00 7.65 61 ALA A C 1
ATOM 946 O O . ALA A 1 61 ? -21.171 -11.252 18.850 1.00 8.67 61 ALA A O 1
ATOM 953 N N . ASP A 1 62 ? -21.034 -11.614 16.625 1.00 8.19 62 ASP A N 1
ATOM 954 C CA . ASP A 1 62 ? -19.864 -10.767 16.423 1.00 8.09 62 ASP A CA 1
ATOM 955 C C . ASP A 1 62 ? -20.291 -9.304 16.510 1.00 7.38 62 ASP A C 1
ATOM 956 O O . ASP A 1 62 ? -20.969 -8.774 15.624 1.00 7.38 62 ASP A O 1
ATOM 965 N N . VAL A 1 63 ? -19.888 -8.643 17.592 1.00 7.68 63 VAL A N 1
ATOM 966 C CA . VAL A 1 63 ? -20.263 -7.250 17.833 1.00 7.06 63 VAL A CA 1
ATOM 967 C C . VAL A 1 63 ? -19.713 -6.335 16.761 1.00 6.99 63 VAL A C 1
ATOM 968 O O . VAL A 1 63 ? -20.261 -5.248 16.541 1.00 7.73 63 VAL A O 1
ATOM 981 N N . ASN A 1 64 ? -18.664 -6.774 16.063 1.00 5.73 64 ASN A N 1
ATOM 982 C CA . ASN A 1 64 ? -17.950 -5.951 15.094 1.00 6.34 64 ASN A CA 1
ATOM 983 C C . ASN A 1 64 ? -18.167 -6.382 13.654 1.00 7.21 64 ASN A C 1
ATOM 984 O O . ASN A 1 64 ? -17.373 -6.033 12.777 1.00 8.76 64 ASN A O 1
ATOM 995 N N . ALA A 1 65 ? -19.238 -7.102 13.381 1.00 7.60 65 ALA A N 1
ATOM 996 C CA . ALA A 1 65 ? -19.523 -7.510 12.015 1.00 7.94 65 ALA A CA 1
ATOM 997 C C . ALA A 1 65 ? -19.662 -6.284 11.127 1.00 7.85 65 ALA A C 1
ATOM 998 O O . ALA A 1 65 ? -20.351 -5.325 11.479 1.00 7.65 65 ALA A O 1
ATOM 1005 N N . ARG A 1 66 ? -19.006 -6.324 9.976 1.00 8.17 66 ARG A N 1
ATOM 1006 C CA . ARG A 1 66 ? -19.103 -5.291 8.953 1.00 6.92 66 ARG A CA 1
ATOM 1007 C C . ARG A 1 66 ? -19.917 -5.833 7.790 1.00 7.13 66 ARG A C 1
ATOM 1008 O O . ARG A 1 66 ? -19.642 -6.934 7.312 1.00 7.15 66 ARG A O 1
ATOM 1029 N N . ASP A 1 67 ? -20.880 -5.053 7.309 1.00 6.53 67 ASP A N 1
ATOM 1030 C CA . ASP A 1 67 ? -21.587 -5.416 6.086 1.00 7.98 67 ASP A CA 1
ATOM 1031 C C . ASP A 1 67 ? -20.712 -5.052 4.888 1.00 8.86 67 ASP A C 1
ATOM 1032 O O . ASP A 1 67 ? -19.553 -4.665 5.037 1.00 8.18 67 ASP A O 1
ATOM 1041 N N . ASN A 1 68 ? -21.247 -5.190 3.677 1.00 8.80 68 ASN A N 1
ATOM 1042 C CA . ASN A 1 68 ? -20.450 -4.989 2.470 1.00 9.45 68 ASN A CA 1
ATOM 1043 C C . ASN A 1 68 ? -20.040 -3.541 2.267 1.00 10.52 68 ASN A C 1
ATOM 1044 O O . ASN A 1 68 ? -19.179 -3.275 1.428 1.00 12.04 68 ASN A O 1
ATOM 1055 N N . ARG A 1 69 ? -20.624 -2.612 3.016 1.00 8.69 69 ARG A N 1
ATOM 1056 C CA . ARG A 1 69 ? -20.259 -1.204 2.995 1.00 8.72 69 ARG A CA 1
ATOM 1057 C C . ARG A 1 69 ? -19.456 -0.801 4.225 1.00 8.64 69 ARG A C 1
ATOM 1058 O O . ARG A 1 69 ? -19.241 0.394 4.449 1.00 9.18 69 ARG A O 1
ATOM 1079 N N . GLY A 1 70 ? -19.003 -1.770 5.014 1.00 8.20 70 GLY A N 1
ATOM 1080 C CA . GLY A 1 70 ? -18.245 -1.480 6.211 1.00 7.78 70 GLY A CA 1
ATOM 1081 C C . GLY A 1 70 ? -19.059 -0.967 7.380 1.00 7.17 70 GLY A C 1
ATOM 1082 O O . GLY A 1 70 ? -18.491 -0.505 8.372 1.00 7.51 70 GLY A O 1
ATOM 1086 N N . ILE A 1 71 ? -20.369 -1.048 7.301 1.00 7.19 71 ILE A N 1
ATOM 1087 C CA . ILE A 1 71 ? -21.249 -0.594 8.370 1.00 6.26 71 ILE A CA 1
ATOM 1088 C C . ILE A 1 71 ? -21.343 -1.672 9.443 1.00 6.78 71 ILE A C 1
ATOM 1089 O O . ILE A 1 71 ? -21.548 -2.856 9.138 1.00 6.98 71 ILE A O 1
ATOM 1105 N N . THR A 1 72 ? -21.165 -1.260 10.703 1.00 5.90 72 THR A N 1
ATOM 1106 C CA . THR A 1 72 ? -21.242 -2.120 11.879 1.00 5.61 72 THR A CA 1
ATOM 1107 C C . THR A 1 72 ? -22.552 -1.899 12.615 1.00 5.41 72 THR A C 1
ATOM 1108 O O . THR A 1 72 ? -23.236 -0.894 12.414 1.00 6.33 72 THR A O 1
ATOM 1119 N N . PRO A 1 73 ? -22.920 -2.806 13.519 1.00 5.58 73 PRO A N 1
ATOM 1120 C CA . PRO A 1 73 ? -24.101 -2.542 14.354 1.00 5.86 73 PRO A CA 1
ATOM 1121 C C . PRO A 1 73 ? -24.008 -1.226 15.123 1.00 5.25 73 PRO A C 1
ATOM 1122 O O . PRO A 1 73 ? -25.017 -0.518 15.242 1.00 5.92 73 PRO A O 1
ATOM 1133 N N . LEU A 1 74 ? -22.813 -0.838 15.587 1.00 6.63 74 LEU A N 1
ATOM 1134 C CA . LEU A 1 74 ? -22.671 0.421 16.305 1.00 6.00 74 LEU A CA 1
ATOM 1135 C C . LEU A 1 74 ? -22.955 1.614 15.400 1.00 6.15 74 LEU A C 1
ATOM 1136 O O . LEU A 1 74 ? -23.593 2.577 15.838 1.00 6.17 74 LEU A O 1
ATOM 1152 N N . HIS A 1 75 ? -22.504 1.570 14.141 1.00 6.02 75 HIS A N 1
ATOM 1153 C CA . HIS A 1 75 ? -22.842 2.633 13.202 1.00 5.74 75 HIS A CA 1
ATOM 1154 C C . HIS A 1 75 ? -24.355 2.824 13.167 1.00 6.08 75 HIS A C 1
ATOM 1155 O O . HIS A 1 75 ? -24.866 3.941 13.224 1.00 6.94 75 HIS A O 1
ATOM 1170 N N . LEU A 1 76 ? -25.090 1.720 13.052 1.00 6.12 76 LEU A N 1
ATOM 1171 C CA . LEU A 1 76 ? -26.540 1.777 12.854 1.00 7.15 76 LEU A CA 1
ATOM 1172 C C . LEU A 1 76 ? -27.255 2.266 14.101 1.00 7.51 76 LEU A C 1
ATOM 1173 O O . LEU A 1 76 ? -28.152 3.111 14.007 1.00 8.17 76 LEU A O 1
ATOM 1189 N N . ALA A 1 77 ? -26.901 1.724 15.271 1.00 8.00 77 ALA A N 1
ATOM 1190 C CA . ALA A 1 77 ? -27.525 2.194 16.501 1.00 7.54 77 ALA A CA 1
ATOM 1191 C C . ALA A 1 77 ? -27.213 3.666 16.754 1.00 7.27 77 ALA A C 1
ATOM 1192 O O . ALA A 1 77 ? -28.077 4.428 17.209 1.00 9.18 77 ALA A O 1
ATOM 1199 N N . ALA A 1 78 ? -25.978 4.087 16.478 1.00 6.75 78 ALA A N 1
ATOM 1200 C CA . ALA A 1 78 ? -25.625 5.484 16.710 1.00 7.69 78 ALA A CA 1
ATOM 1201 C C . ALA A 1 78 ? -26.408 6.421 15.794 1.00 7.42 78 ALA A C 1
ATOM 1202 O O . ALA A 1 78 ? -26.875 7.484 16.231 1.00 9.69 78 ALA A O 1
ATOM 1209 N N . ALA A 1 79 ? -26.538 6.058 14.511 1.00 7.80 79 ALA A N 1
ATOM 1210 C CA . ALA A 1 79 ? -27.270 6.905 13.574 1.00 7.86 79 ALA A CA 1
ATOM 1211 C C . ALA A 1 79 ? -28.753 6.963 13.917 1.00 7.91 79 ALA A C 1
ATOM 1212 O O . ALA A 1 79 ? -29.383 8.013 13.784 1.00 8.20 79 ALA A O 1
ATOM 1219 N N . MET A 1 80 ? -29.325 5.841 14.342 1.00 8.25 80 MET A N 1
ATOM 1220 C CA . MET A 1 80 ? -30.757 5.723 14.568 1.00 9.51 80 MET A CA 1
ATOM 1221 C C . MET A 1 80 ? -31.177 6.142 15.972 1.00 9.65 80 MET A C 1
ATOM 1222 O O . MET A 1 80 ? -32.356 6.042 16.303 1.00 10.98 80 MET A O 1
ATOM 1236 N N . GLY A 1 81 ? -30.251 6.626 16.791 1.00 8.43 81 GLY A N 1
ATOM 1237 C CA . GLY A 1 81 ? -30.612 7.252 18.044 1.00 9.85 81 GLY A CA 1
ATOM 1238 C C . GLY A 1 81 ? -30.898 6.315 19.197 1.00 11.27 81 GLY A C 1
ATOM 1239 O O . GLY A 1 81 ? -31.605 6.693 20.133 1.00 13.98 81 GLY A O 1
ATOM 1243 N N . HIS A 1 82 ? -30.342 5.106 19.177 1.00 10.12 82 HIS A N 1
ATOM 1244 C CA . HIS A 1 82 ? -30.627 4.078 20.188 1.00 10.84 82 HIS A CA 1
ATOM 1245 C C . HIS A 1 82 ? -29.474 4.060 21.188 1.00 9.99 82 HIS A C 1
ATOM 1246 O O . HIS A 1 82 ? -28.537 3.274 21.078 1.00 9.99 82 HIS A O 1
ATOM 1260 N N A LEU A 1 83 ? -29.574 4.917 22.211 0.68 8.96 83 LEU A N 1
ATOM 1261 N N B LEU A 1 83 ? -29.548 4.958 22.168 0.16 9.71 83 LEU A N 1
ATOM 1262 C CA A LEU A 1 83 ? -28.446 5.113 23.121 0.68 10.50 83 LEU A CA 1
ATOM 1263 C CA B LEU A 1 83 ? -28.488 5.096 23.160 0.16 10.04 83 LEU A CA 1
ATOM 1264 C C A LEU A 1 83 ? -28.136 3.852 23.920 0.68 9.33 83 LEU A C 1
ATOM 1265 C C B LEU A 1 83 ? -28.326 3.808 23.959 0.16 9.93 83 LEU A C 1
ATOM 1266 O O A LEU A 1 83 ? -26.975 3.464 24.051 0.68 8.75 83 LEU A O 1
ATOM 1267 O O B LEU A 1 83 ? -27.210 3.422 24.305 0.16 9.62 83 LEU A O 1
ATOM 1298 N N A GLU A 1 84 ? -29.155 3.216 24.504 0.68 8.79 84 GLU A N 1
ATOM 1299 N N C GLU A 1 84 ? -29.457 3.087 24.512 0.16 11.56 84 GLU A N 1
ATOM 1300 C CA A GLU A 1 84 ? -28.880 2.035 25.322 0.68 8.85 84 GLU A CA 1
ATOM 1301 C CA C GLU A 1 84 ? -28.961 1.989 25.333 0.16 11.36 84 GLU A CA 1
ATOM 1302 C C A GLU A 1 84 ? -28.226 0.936 24.491 0.68 7.77 84 GLU A C 1
ATOM 1303 C C C GLU A 1 84 ? -28.226 0.945 24.489 0.16 9.81 84 GLU A C 1
ATOM 1304 O O A GLU A 1 84 ? -27.315 0.251 24.965 0.68 7.79 84 GLU A O 1
ATOM 1305 O O C GLU A 1 84 ? -27.277 0.322 24.958 0.16 9.76 84 GLU A O 1
ATOM 1327 N N . ILE A 1 85 ? -28.660 0.763 23.240 1.00 8.64 85 ILE A N 1
ATOM 1328 C CA . ILE A 1 85 ? -28.015 -0.215 22.368 1.00 8.20 85 ILE A CA 1
ATOM 1329 C C . ILE A 1 85 ? -26.562 0.170 22.127 1.00 7.96 85 ILE A C 1
ATOM 1330 O O . ILE A 1 85 ? -25.667 -0.680 22.144 1.00 7.83 85 ILE A O 1
ATOM 1347 N N . VAL A 1 86 ? -26.308 1.456 21.873 1.00 7.34 86 VAL A N 1
ATOM 1348 C CA . VAL A 1 86 ? -24.937 1.935 21.745 1.00 7.56 86 VAL A CA 1
ATOM 1349 C C . VAL A 1 86 ? -24.113 1.509 22.948 1.00 7.49 86 VAL A C 1
ATOM 1350 O O . VAL A 1 86 ? -23.008 0.977 22.817 1.00 8.43 86 VAL A O 1
ATOM 1363 N N . GLU A 1 87 ? -24.652 1.721 24.148 1.00 9.14 87 GLU A N 1
ATOM 1364 C CA . GLU A 1 87 ? -23.923 1.382 25.368 1.00 9.76 87 GLU A CA 1
ATOM 1365 C C . GLU A 1 87 ? -23.66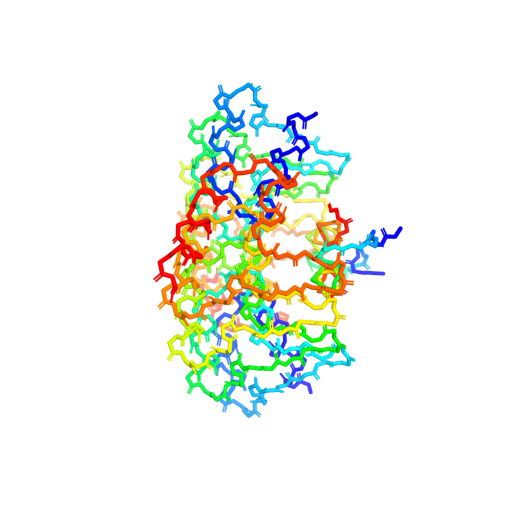8 -0.116 25.481 1.00 9.14 87 GLU A C 1
ATOM 1366 O O . GLU A 1 87 ? -22.561 -0.539 25.832 1.00 9.30 87 GLU A O 1
ATOM 1378 N N . VAL A 1 88 ? -24.674 -0.930 25.176 1.00 8.93 88 VAL A N 1
ATOM 1379 C CA . VAL A 1 88 ? -24.524 -2.381 25.228 1.00 9.34 88 VAL A CA 1
ATOM 1380 C C . VAL A 1 88 ? -23.474 -2.846 24.231 1.00 8.06 88 VAL A C 1
ATOM 1381 O O . VAL A 1 88 ? -22.629 -3.696 24.543 1.00 8.69 88 VAL A O 1
ATOM 1394 N N . LEU A 1 89 ? -23.502 -2.299 23.011 1.00 7.56 89 LEU A N 1
ATOM 1395 C CA . LEU A 1 89 ? -22.525 -2.706 22.004 1.00 7.10 89 LEU A CA 1
ATOM 1396 C C . LEU A 1 89 ? -21.115 -2.336 22.432 1.00 6.74 89 LEU A C 1
ATOM 1397 O O . LEU A 1 89 ? -20.193 -3.153 22.332 1.00 7.10 89 LEU A O 1
ATOM 1413 N N . LEU A 1 90 ? -20.929 -1.127 22.948 1.00 7.33 90 LEU A N 1
ATOM 1414 C CA . LEU A 1 90 ? -19.605 -0.736 23.423 1.00 8.42 90 LEU A CA 1
ATOM 1415 C C . LEU A 1 90 ? -19.135 -1.634 24.561 1.00 9.52 90 LEU A C 1
ATOM 1416 O O . LEU A 1 90 ? -17.972 -2.053 24.592 1.00 8.98 90 LEU A O 1
ATOM 1432 N N . LYS A 1 91 ? -20.027 -1.948 25.503 1.00 10.78 91 LYS A N 1
ATOM 1433 C CA . LYS A 1 91 ? -19.642 -2.813 26.613 1.00 12.41 91 LYS A CA 1
ATOM 1434 C C . LYS A 1 91 ? -19.190 -4.183 26.120 1.00 12.16 91 LYS A C 1
ATOM 1435 O O . LYS A 1 91 ? -18.311 -4.798 26.724 1.00 13.05 91 LYS A O 1
ATOM 1454 N N . ALA A 1 92 ? -19.757 -4.659 25.020 1.00 9.71 92 ALA A N 1
ATOM 1455 C CA . ALA A 1 92 ? -19.417 -5.943 24.434 1.00 9.55 92 ALA A CA 1
ATOM 1456 C C . ALA A 1 92 ? -18.192 -5.895 23.536 1.00 9.44 92 ALA A C 1
ATOM 1457 O O . ALA A 1 92 ? -17.842 -6.922 22.937 1.00 10.93 92 ALA A O 1
ATOM 1464 N N . GLY A 1 93 ? -17.550 -4.747 23.397 1.00 8.14 93 GLY A N 1
ATOM 1465 C CA . GLY A 1 93 ? -16.319 -4.661 22.632 1.00 8.66 93 GLY A CA 1
ATOM 1466 C C . GLY A 1 93 ? -16.436 -4.031 21.261 1.00 8.47 93 GLY A C 1
ATOM 1467 O O . GLY A 1 93 ? -15.493 -4.141 20.466 1.00 8.84 93 GLY A O 1
ATOM 1471 N N . ALA A 1 94 ? -17.549 -3.367 20.960 1.00 8.02 94 ALA A N 1
ATOM 1472 C CA . ALA A 1 94 ? -17.699 -2.745 19.658 1.00 7.33 94 ALA A CA 1
ATOM 1473 C C . ALA A 1 94 ? -16.569 -1.748 19.413 1.00 8.00 94 ALA A C 1
ATOM 1474 O O . ALA A 1 94 ? -16.187 -0.973 20.301 1.00 8.07 94 ALA A O 1
ATOM 1481 N N . ASP A 1 95 ? -16.061 -1.747 18.177 1.00 8.49 95 ASP A N 1
ATOM 1482 C CA . ASP A 1 95 ? -15.041 -0.787 17.757 1.00 8.34 95 ASP A CA 1
ATOM 1483 C C . ASP A 1 95 ? -15.656 0.603 17.650 1.00 6.97 95 ASP A C 1
ATOM 1484 O O . ASP A 1 95 ? -16.438 0.877 16.730 1.00 7.32 95 ASP A O 1
ATOM 1493 N N . VAL A 1 96 ? -15.266 1.501 18.562 1.00 6.75 96 VAL A N 1
ATOM 1494 C CA . VAL A 1 96 ? -15.861 2.826 18.628 1.00 7.31 96 VAL A CA 1
ATOM 1495 C C . VAL A 1 96 ? -15.551 3.639 17.378 1.00 6.98 96 VAL A C 1
ATOM 1496 O O . VAL A 1 96 ? -16.339 4.499 16.981 1.00 7.17 96 VAL A O 1
ATOM 1509 N N . ASN A 1 97 ? -14.396 3.419 16.766 1.00 6.51 97 ASN A N 1
ATOM 1510 C CA . ASN A 1 97 ? -13.978 4.182 15.596 1.00 7.56 97 ASN A CA 1
ATOM 1511 C C . ASN A 1 97 ? -13.980 3.362 14.309 1.00 7.71 97 ASN A C 1
ATOM 1512 O O . ASN A 1 97 ? -13.200 3.627 13.397 1.00 9.83 97 ASN A O 1
ATOM 1523 N N . ALA A 1 98 ? -14.868 2.383 14.205 1.00 6.93 98 ALA A N 1
ATOM 1524 C CA . ALA A 1 98 ? -15.028 1.660 12.952 1.00 6.83 98 ALA A CA 1
ATOM 1525 C C . ALA A 1 98 ? -15.309 2.639 11.823 1.00 6.96 98 ALA A C 1
ATOM 1526 O O . ALA A 1 98 ? -16.165 3.507 11.954 1.00 7.76 98 ALA A O 1
ATOM 1533 N N . PHE A 1 99 ? -14.611 2.473 10.698 1.00 7.02 99 PHE A N 1
ATOM 1534 C CA . PHE A 1 99 ? -14.815 3.283 9.504 1.00 6.98 99 PHE A CA 1
ATOM 1535 C C . PHE A 1 99 ? -15.589 2.487 8.461 1.00 6.76 99 PHE A C 1
ATOM 1536 O O . PHE A 1 99 ? -15.163 1.401 8.084 1.00 8.37 99 PHE A O 1
ATOM 1553 N N . ASP A 1 100 ? -16.697 3.037 7.967 1.00 6.32 100 ASP A N 1
ATOM 1554 C CA . ASP A 1 100 ? -17.396 2.434 6.834 1.00 6.84 100 ASP A CA 1
ATOM 1555 C C . ASP A 1 100 ? -16.689 2.805 5.530 1.00 7.55 100 ASP A C 1
ATOM 1556 O O . ASP A 1 100 ? -15.644 3.457 5.540 1.00 8.03 100 ASP A O 1
ATOM 1565 N N . GLU A 1 101 ? -17.244 2.365 4.393 1.00 10.01 101 GLU A N 1
ATOM 1566 C CA . GLU A 1 101 ? -16.577 2.573 3.114 1.00 12.04 101 GLU A CA 1
ATOM 1567 C C . GLU A 1 101 ? -16.589 4.031 2.660 1.00 12.12 101 GLU A C 1
ATOM 1568 O O . GLU A 1 101 ? -15.860 4.375 1.726 1.00 12.95 101 GLU A O 1
ATOM 1580 N N . ALA A 1 102 ? -17.389 4.889 3.286 1.00 10.21 102 ALA A N 1
ATOM 1581 C CA . ALA A 1 102 ? -17.320 6.328 3.067 1.00 10.18 102 ALA A CA 1
ATOM 1582 C C . ALA A 1 102 ? -16.345 7.006 4.023 1.00 9.19 102 ALA A C 1
ATOM 1583 O O . ALA A 1 102 ? -16.210 8.235 3.994 1.00 9.90 102 ALA A O 1
ATOM 1590 N N . GLY A 1 103 ? -15.692 6.234 4.891 1.00 9.10 103 GLY A N 1
ATOM 1591 C CA . GLY A 1 103 ? -14.834 6.779 5.916 1.00 8.50 103 GLY A CA 1
ATOM 1592 C C . GLY A 1 103 ? -15.554 7.298 7.140 1.00 6.85 103 GLY A C 1
ATOM 1593 O O . GLY A 1 103 ? -14.918 7.941 7.987 1.00 7.05 103 GLY A O 1
ATOM 1597 N N . ASP A 1 104 ? -16.858 7.092 7.240 1.00 6.83 104 ASP A N 1
ATOM 1598 C CA . ASP A 1 104 ? -17.592 7.575 8.397 1.00 6.42 104 ASP A CA 1
ATOM 1599 C C . ASP A 1 104 ? -17.512 6.600 9.562 1.00 6.85 104 ASP A C 1
ATOM 1600 O O . ASP A 1 104 ? -17.654 5.394 9.385 1.00 7.23 104 ASP A O 1
ATOM 1609 N N . THR A 1 105 ? -17.299 7.141 10.746 1.00 6.57 105 THR A N 1
ATOM 1610 C CA . THR A 1 105 ? -17.299 6.421 12.003 1.00 5.55 105 THR A CA 1
ATOM 1611 C C . THR A 1 105 ? -18.643 6.594 12.702 1.00 5.29 105 THR A C 1
ATOM 1612 O O . THR A 1 105 ? -19.459 7.433 12.317 1.00 5.90 105 THR A O 1
ATOM 1623 N N . PRO A 1 106 ? -18.908 5.827 13.758 1.00 5.66 106 PRO A N 1
ATOM 1624 C CA . PRO A 1 106 ? -20.121 6.089 14.547 1.00 5.80 106 PRO A CA 1
ATOM 1625 C C . PRO A 1 106 ? -20.249 7.531 15.023 1.00 5.52 106 PRO A C 1
ATOM 1626 O O . PRO A 1 106 ? -21.364 8.079 15.035 1.00 6.73 106 PRO A O 1
ATOM 1637 N N . LEU A 1 107 ? -19.129 8.176 15.358 1.00 6.25 107 LEU A N 1
ATOM 1638 C CA . LEU A 1 107 ? -19.179 9.571 15.776 1.00 6.69 107 LEU A CA 1
ATOM 1639 C C . LEU A 1 107 ? -19.631 10.478 14.646 1.00 6.54 107 LEU A C 1
ATOM 1640 O O . LEU A 1 107 ? -20.436 11.394 14.867 1.00 7.63 107 LEU A O 1
ATOM 1656 N N . HIS A 1 108 ? -19.144 10.237 13.432 1.00 6.70 108 HIS A N 1
ATOM 1657 C CA . HIS A 1 108 ? -19.645 11.001 12.301 1.00 6.23 108 HIS A CA 1
ATOM 1658 C C . HIS A 1 108 ? -21.155 10.858 12.160 1.00 6.84 108 HIS A C 1
ATOM 1659 O O . HIS A 1 108 ? -21.860 11.844 11.914 1.00 7.59 108 HIS A O 1
ATOM 1673 N N . LEU A 1 109 ? -21.672 9.633 12.282 1.00 6.81 109 LEU A N 1
ATOM 1674 C CA . LEU A 1 109 ? -23.097 9.417 12.043 1.00 7.28 109 LEU A CA 1
ATOM 1675 C C . LEU A 1 109 ? -23.943 9.984 13.178 1.00 7.28 109 LEU A C 1
ATOM 1676 O O . LEU A 1 109 ? -25.031 10.525 12.943 1.00 7.86 109 LEU A O 1
ATOM 1692 N N . ALA A 1 110 ? -23.466 9.866 14.417 1.00 6.59 110 ALA A N 1
ATOM 1693 C CA . ALA A 1 110 ? -24.174 10.458 15.551 1.00 7.33 110 ALA A CA 1
ATOM 1694 C C . ALA A 1 110 ? -24.217 11.979 15.420 1.00 7.32 110 ALA A C 1
ATOM 1695 O O . ALA A 1 110 ? -25.222 12.607 15.755 1.00 8.42 110 ALA A O 1
ATOM 1702 N N . ALA A 1 111 ? -23.137 12.586 14.916 1.00 7.74 111 ALA A N 1
ATOM 1703 C CA . ALA A 1 111 ? -23.159 14.017 14.628 1.00 8.17 111 ALA A CA 1
ATOM 1704 C C . ALA A 1 111 ? -24.088 14.324 13.460 1.00 8.93 111 ALA A C 1
ATOM 1705 O O . ALA A 1 111 ? -24.862 15.284 13.512 1.00 9.38 111 ALA A O 1
ATOM 1712 N N . LEU A 1 112 ? -24.047 13.502 12.410 1.00 7.46 112 LEU A N 1
ATOM 1713 C CA . LEU A 1 112 ? -24.894 13.735 11.242 1.00 8.54 112 LEU A CA 1
ATOM 1714 C C . LEU A 1 112 ? -26.368 13.773 11.630 1.00 8.03 112 LEU A C 1
ATOM 1715 O O . LEU A 1 112 ? -27.127 14.617 11.147 1.00 9.21 112 LEU A O 1
ATOM 1731 N N . LYS A 1 113 ? -26.794 12.870 12.502 1.00 8.16 113 LYS A N 1
ATOM 1732 C CA . LYS A 1 113 ? -28.185 12.771 12.922 1.00 9.11 113 LYS A CA 1
ATOM 1733 C C . LYS A 1 113 ? -28.437 13.446 14.266 1.00 9.45 113 LYS A C 1
ATOM 1734 O O . LYS A 1 113 ? -29.495 13.238 14.866 1.00 11.80 113 LYS A O 1
ATOM 1753 N N . GLY A 1 114 ? -27.493 14.251 14.744 1.00 8.94 114 GLY A N 1
ATOM 1754 C CA . GLY A 1 114 ? -27.760 15.193 15.821 1.00 10.43 114 GLY A CA 1
ATOM 1755 C C . GLY A 1 114 ? -28.057 14.607 17.178 1.00 9.78 114 GLY A C 1
ATOM 1756 O O . GLY A 1 114 ? -28.869 15.174 17.923 1.00 10.41 114 GLY A O 1
ATOM 1760 N N . HIS A 1 115 ? -27.403 13.505 17.538 1.00 8.07 115 HIS A N 1
ATOM 1761 C CA . HIS A 1 115 ? -27.688 12.822 18.795 1.00 8.18 115 HIS A CA 1
ATOM 1762 C C . HIS A 1 115 ? -26.638 13.179 19.839 1.00 8.03 115 HIS A C 1
ATOM 1763 O O . HIS A 1 115 ? -25.585 12.550 19.921 1.00 8.30 115 HIS A O 1
ATOM 1778 N N . LEU A 1 116 ? -26.963 14.141 20.691 1.00 8.34 116 LEU A N 1
ATOM 1779 C CA . LEU A 1 116 ? -25.982 14.722 21.599 1.00 9.65 116 LEU A CA 1
ATOM 1780 C C . LEU A 1 116 ? -25.435 13.701 22.586 1.00 9.84 116 LEU A C 1
ATOM 1781 O O . LEU A 1 116 ? -24.219 13.567 22.733 1.00 9.87 116 LEU A O 1
ATOM 1797 N N . GLU A 1 117 ? -26.314 13.010 23.315 1.00 10.22 117 GLU A N 1
ATOM 1798 C CA . GLU A 1 117 ? -25.821 12.087 24.337 1.00 10.60 117 GLU A CA 1
ATOM 1799 C C . GLU A 1 117 ? -25.113 10.885 23.718 1.00 9.22 117 GLU A C 1
ATOM 1800 O O . GLU A 1 117 ? -24.162 10.355 24.306 1.00 10.25 117 GLU A O 1
ATOM 1812 N N . ILE A 1 118 ? -25.519 10.465 22.520 1.00 9.17 118 ILE A N 1
ATOM 1813 C CA . ILE A 1 118 ? -24.780 9.408 21.838 1.00 9.16 118 ILE A CA 1
ATOM 1814 C C . ILE A 1 118 ? -23.375 9.890 21.483 1.00 7.72 118 ILE A C 1
ATOM 1815 O O . ILE A 1 118 ? -22.387 9.187 21.712 1.00 7.76 118 ILE A O 1
ATOM 1831 N N . VAL A 1 119 ? -23.256 11.107 20.951 1.00 7.81 119 VAL A N 1
ATOM 1832 C CA . VAL A 1 119 ? -21.931 11.694 20.748 1.00 7.94 119 VAL A CA 1
ATOM 1833 C C . VAL A 1 119 ? -21.122 11.644 22.040 1.00 8.48 119 VAL A C 1
ATOM 1834 O O . VAL A 1 119 ? -19.953 11.255 22.051 1.00 8.71 119 VAL A O 1
ATOM 1847 N N . GLU A 1 120 ? -21.734 12.028 23.155 1.00 8.73 120 GLU A N 1
ATOM 1848 C CA . GLU A 1 120 ? -20.999 12.093 24.415 1.00 10.35 120 GLU A CA 1
ATOM 1849 C C . GLU A 1 120 ? -20.527 10.713 24.857 1.00 9.08 120 GLU A C 1
ATOM 1850 O O . GLU A 1 120 ? -19.389 10.559 25.307 1.00 9.15 120 GLU A O 1
ATOM 1862 N N A VAL A 1 121 ? -21.387 9.700 24.738 0.83 9.16 121 VAL A N 1
ATOM 1863 N N B VAL A 1 121 ? -21.378 9.692 24.736 0.17 9.04 121 VAL A N 1
ATOM 1864 C CA A VAL A 1 121 ? -20.997 8.352 25.143 0.83 9.87 121 VAL A CA 1
ATOM 1865 C CA B VAL A 1 121 ? -20.956 8.358 25.158 0.17 9.27 121 VAL A CA 1
ATOM 1866 C C A VAL A 1 121 ? -19.875 7.841 24.245 0.83 8.86 121 VAL A C 1
ATOM 1867 C C B VAL A 1 121 ? -19.860 7.829 24.239 0.17 8.66 121 VAL A C 1
ATOM 1868 O O A VAL A 1 121 ? -18.909 7.239 24.718 0.83 10.07 121 VAL A O 1
ATOM 1869 O O B VAL A 1 121 ? -18.904 7.195 24.695 0.17 8.94 121 VAL A O 1
ATOM 1894 N N . LEU A 1 122 ? -19.980 8.073 22.932 1.00 8.18 122 LEU A N 1
ATOM 1895 C CA . LEU A 1 122 ? -18.920 7.662 22.015 1.00 7.94 122 LEU A CA 1
ATOM 1896 C C . LEU A 1 122 ? -17.603 8.326 22.388 1.00 7.20 122 LEU A C 1
ATOM 1897 O O . LEU A 1 122 ? -16.563 7.662 22.475 1.00 7.67 122 LEU A O 1
ATOM 1914 N N . LEU A 1 123 ? -17.636 9.632 22.667 1.00 7.08 123 LEU A N 1
ATOM 1915 C CA . LEU A 1 123 ? -16.414 10.315 23.084 1.00 8.64 123 LEU A CA 1
ATOM 1916 C C . LEU A 1 123 ? -15.832 9.713 24.361 1.00 10.15 123 LEU A C 1
ATOM 1917 O O . LEU A 1 123 ? -14.613 9.523 24.462 1.00 10.49 123 LEU A O 1
ATOM 1933 N N . LYS A 1 124 ? -16.683 9.398 25.343 1.00 10.66 124 LYS A N 1
ATOM 1934 C CA . LYS A 1 124 ? -16.194 8.812 26.583 1.00 11.59 124 LYS A CA 1
ATOM 1935 C C . LYS A 1 124 ? -15.553 7.450 26.359 1.00 11.97 124 LYS A C 1
ATOM 1936 O O . LYS A 1 124 ? -14.721 7.022 27.164 1.00 13.05 124 LYS A O 1
ATOM 1955 N N . HIS A 1 125 ? -15.895 6.768 25.276 1.00 10.97 125 HIS A N 1
ATOM 1956 C CA . HIS A 1 125 ? -15.306 5.482 24.930 1.00 11.76 125 HIS A CA 1
ATOM 1957 C C . HIS A 1 125 ? -14.196 5.593 23.902 1.00 11.45 125 HIS A C 1
ATOM 1958 O O . HIS A 1 125 ? -13.836 4.581 23.283 1.00 12.26 125 HIS A O 1
ATOM 1972 N N . GLY A 1 126 ? -13.672 6.790 23.679 1.00 10.44 126 GLY A N 1
ATOM 1973 C CA . GLY A 1 126 ? -12.506 6.962 22.841 1.00 10.26 126 GLY A CA 1
ATOM 1974 C C . GLY A 1 126 ? -12.760 7.304 21.394 1.00 9.08 126 GLY A C 1
ATOM 1975 O O . GLY A 1 126 ? -11.843 7.155 20.584 1.00 10.31 126 GLY A O 1
ATOM 1979 N N . ALA A 1 127 ? -13.955 7.769 21.043 1.00 8.01 127 ALA A N 1
ATOM 1980 C CA . ALA A 1 127 ? -14.198 8.171 19.666 1.00 7.93 127 ALA A CA 1
ATOM 1981 C C . ALA A 1 127 ? -13.193 9.243 19.263 1.00 8.32 127 ALA A C 1
ATOM 1982 O O . ALA A 1 127 ? -12.817 10.111 20.063 1.00 9.36 127 ALA A O 1
ATOM 1989 N N . ASP A 1 128 ? -12.786 9.194 17.989 1.00 8.07 128 ASP A N 1
ATOM 1990 C CA . ASP A 1 128 ? -11.670 9.982 17.491 1.00 8.84 128 ASP A CA 1
ATOM 1991 C C . ASP A 1 128 ? -12.203 11.240 16.817 1.00 8.83 128 ASP A C 1
ATOM 1992 O O . ASP A 1 128 ? -12.786 11.182 15.726 1.00 9.08 128 ASP A O 1
ATOM 2001 N N . VAL A 1 129 ? -11.957 12.387 17.448 1.00 8.62 129 VAL A N 1
ATOM 2002 C CA . VAL A 1 129 ? -12.419 13.660 16.900 1.00 9.50 129 VAL A CA 1
ATOM 2003 C C . VAL A 1 129 ? -11.659 14.066 15.650 1.00 9.11 129 VAL A C 1
ATOM 2004 O O . VAL A 1 129 ? -12.099 14.965 14.930 1.00 10.69 129 VAL A O 1
ATOM 2017 N N . ASN A 1 130 ? -10.517 13.453 15.381 1.00 8.60 130 ASN A N 1
ATOM 2018 C CA . ASN A 1 130 ? -9.705 13.818 14.233 1.00 9.96 130 ASN A CA 1
ATOM 2019 C C . ASN A 1 130 ? -9.926 12.929 13.027 1.00 10.27 130 ASN A C 1
ATOM 2020 O O . ASN A 1 130 ? -9.393 13.225 11.952 1.00 11.69 130 ASN A O 1
ATOM 2031 N N . ALA A 1 131 ? -10.709 11.867 13.165 1.00 9.47 131 ALA A N 1
ATOM 2032 C CA . ALA A 1 131 ? -10.975 10.999 12.032 1.00 9.90 131 ALA A CA 1
ATOM 2033 C C . ALA A 1 131 ? -11.732 11.758 10.957 1.00 8.55 131 ALA A C 1
ATOM 2034 O O . ALA A 1 131 ? -12.759 12.378 11.223 1.00 9.98 131 ALA A O 1
ATOM 2041 N N . GLN A 1 132 ? -11.229 11.690 9.737 1.00 9.91 132 GLN A N 1
ATOM 2042 C CA . GLN A 1 132 ? -11.873 12.292 8.586 1.00 10.23 132 GLN A CA 1
ATOM 2043 C C . GLN A 1 132 ? -12.476 11.207 7.716 1.00 10.00 132 GLN A C 1
ATOM 2044 O O . GLN A 1 132 ? -11.850 10.167 7.495 1.00 12.14 132 GLN A O 1
ATOM 2058 N N . ASP A 1 133 ? -13.691 11.448 7.227 1.00 8.37 133 ASP A N 1
ATOM 2059 C CA . ASP A 1 133 ? -14.263 10.553 6.232 1.00 8.50 133 ASP A CA 1
ATOM 2060 C C . ASP A 1 133 ? -13.674 10.887 4.859 1.00 10.64 133 ASP A C 1
ATOM 2061 O O . ASP A 1 133 ? -12.795 11.745 4.723 1.00 11.26 133 ASP A O 1
ATOM 2070 N N . LYS A 1 134 ? -14.126 10.179 3.828 1.00 10.89 134 LYS A N 1
ATOM 2071 C CA . LYS A 1 134 ? -13.545 10.316 2.498 1.00 11.83 134 LYS A CA 1
ATOM 2072 C C . LYS A 1 134 ? -13.839 11.671 1.875 1.00 12.53 134 LYS A C 1
ATOM 2073 O O . LYS A 1 134 ? -13.264 11.995 0.832 1.00 13.97 134 LYS A O 1
ATOM 2092 N N . PHE A 1 135 ? -14.702 12.472 2.497 1.00 11.62 135 PHE A N 1
ATOM 2093 C CA . PHE A 1 135 ? -14.994 13.832 2.062 1.00 11.94 135 PHE A CA 1
ATOM 2094 C C . PHE A 1 135 ? -14.225 14.862 2.863 1.00 12.68 135 PHE A C 1
ATOM 2095 O O . PHE A 1 135 ? -14.464 16.064 2.704 1.00 14.24 135 PHE A O 1
ATOM 2112 N N . GLY A 1 136 ? -13.271 14.411 3.683 1.00 12.10 136 GLY A N 1
ATOM 2113 C CA . GLY A 1 136 ? -12.445 15.306 4.455 1.00 12.83 136 GLY A CA 1
ATOM 2114 C C . GLY A 1 136 ? -13.098 15.838 5.704 1.00 12.48 136 GLY A C 1
ATOM 2115 O O . GLY A 1 136 ? -12.555 16.765 6.319 1.00 14.21 136 GLY A O 1
ATOM 2119 N N . LYS A 1 137 ? -14.234 15.274 6.109 1.00 11.58 137 LYS A N 1
ATOM 2120 C CA . LYS A 1 137 ? -15.012 15.805 7.218 1.00 11.72 137 LYS A CA 1
ATOM 2121 C C . LYS A 1 137 ? -14.714 15.052 8.503 1.00 10.77 137 LYS A C 1
ATOM 2122 O O . LYS A 1 137 ? -14.741 13.821 8.524 1.00 10.34 137 LYS A O 1
ATOM 2141 N N . THR A 1 138 ? -14.470 15.796 9.571 1.00 9.60 138 THR A N 1
ATOM 2142 C CA . THR A 1 138 ? -14.534 15.245 10.911 1.00 9.53 138 THR A CA 1
ATOM 2143 C C . THR A 1 138 ? -15.977 15.307 11.417 1.00 8.75 138 THR A C 1
ATOM 2144 O O . THR A 1 138 ? -16.848 15.943 10.822 1.00 8.25 138 THR A O 1
ATOM 2155 N N . ALA A 1 139 ? -16.229 14.665 12.556 1.00 7.53 139 ALA A N 1
ATOM 2156 C CA . ALA A 1 139 ? -17.554 14.780 13.162 1.00 8.80 139 ALA A CA 1
ATOM 2157 C C . ALA A 1 139 ? -17.884 16.237 13.457 1.00 8.69 139 ALA A C 1
ATOM 2158 O O . ALA A 1 139 ? -19.033 16.661 13.316 1.00 9.36 139 ALA A O 1
ATOM 2165 N N . PHE A 1 140 ? -16.884 17.016 13.875 1.00 8.64 140 PHE A N 1
ATOM 2166 C CA . PHE A 1 140 ? -17.104 18.433 14.157 1.00 9.92 140 PHE A CA 1
ATOM 2167 C C . PHE A 1 140 ? -17.572 19.165 12.908 1.00 10.31 140 PHE A C 1
ATOM 2168 O O . PHE A 1 140 ? -18.531 19.949 12.953 1.00 10.81 140 PHE A O 1
ATOM 2185 N N . ASP A 1 141 ? -16.905 18.922 11.774 1.00 10.19 141 ASP A N 1
ATOM 2186 C CA . ASP A 1 141 ? -17.314 19.556 10.524 1.00 10.78 141 ASP A CA 1
ATOM 2187 C C . ASP A 1 141 ? -18.766 19.228 10.196 1.00 11.27 141 ASP A C 1
ATOM 2188 O O . ASP A 1 141 ? -19.519 20.090 9.730 1.00 12.03 141 ASP A O 1
ATOM 2197 N N . ILE A 1 142 ? -19.169 17.971 10.404 1.00 10.96 142 ILE A N 1
ATOM 2198 C CA . ILE A 1 142 ? -20.551 17.572 10.143 1.00 11.62 142 ILE A CA 1
ATOM 2199 C C . ILE A 1 142 ? -21.510 18.344 11.037 1.00 11.82 142 ILE A C 1
ATOM 2200 O O . ILE A 1 142 ? -22.570 18.802 10.589 1.00 12.78 142 ILE A O 1
ATOM 2216 N N . SER A 1 143 ? -21.168 18.486 12.319 1.00 11.45 143 SER A N 1
ATOM 2217 C CA . SER A 1 143 ? -22.037 19.220 13.227 1.00 12.18 143 SER A CA 1
ATOM 2218 C C . SER A 1 143 ? -22.113 20.697 12.849 1.00 13.37 143 SER A C 1
ATOM 2219 O O . SER A 1 143 ? -23.174 21.319 13.011 1.00 15.95 143 SER A O 1
ATOM 2227 N N . ILE A 1 144 ? -21.021 21.274 12.332 1.00 13.97 144 ILE A N 1
ATOM 2228 C CA . ILE A 1 144 ? -21.080 22.638 11.809 1.00 16.16 144 ILE A CA 1
ATOM 2229 C C . ILE A 1 144 ? -21.995 22.696 10.593 1.00 16.64 144 ILE A C 1
ATOM 2230 O O . ILE A 1 144 ? -22.856 23.574 10.486 1.00 17.51 144 ILE A O 1
ATOM 2246 N N . ASP A 1 145 ? -21.845 21.735 9.677 1.00 16.70 145 ASP A N 1
ATOM 2247 C CA . ASP A 1 145 ? -22.620 21.747 8.441 1.00 17.74 145 ASP A CA 1
ATOM 2248 C C . ASP A 1 145 ? -24.120 21.627 8.706 1.00 18.59 145 ASP A C 1
ATOM 2249 O O . ASP A 1 145 ? -24.928 22.242 8.001 1.00 21.19 145 ASP A O 1
ATOM 2258 N N A ASN A 1 146 ? -24.523 20.822 9.690 0.47 18.34 146 ASN A N 1
ATOM 2259 N N B ASN A 1 146 ? -24.508 20.838 9.704 0.53 18.67 146 ASN A N 1
ATOM 2260 C CA A ASN A 1 146 ? -25.947 20.700 10.000 0.47 19.68 146 ASN A CA 1
ATOM 2261 C CA B ASN A 1 146 ? -25.909 20.649 10.058 0.53 20.46 146 ASN A CA 1
ATOM 2262 C C A ASN A 1 146 ? -26.418 21.705 11.047 0.47 20.68 146 ASN A C 1
ATOM 2263 C C B ASN A 1 146 ? -26.367 21.597 11.166 0.53 21.15 146 ASN A C 1
ATOM 2264 O O A ASN A 1 146 ? -27.610 21.726 11.374 0.47 21.77 146 ASN A O 1
ATOM 2265 O O B ASN A 1 146 ? -27.502 21.479 11.642 0.53 22.54 146 ASN A O 1
ATOM 2286 N N . GLY A 1 147 ? -25.525 22.554 11.552 1.00 20.78 147 GLY A N 1
ATOM 2287 C CA . GLY A 1 147 ? -25.935 23.614 12.451 1.00 20.80 147 GLY A CA 1
ATOM 2288 C C . GLY A 1 147 ? -26.227 23.197 13.868 1.00 21.29 147 GLY A C 1
ATOM 2289 O O . GLY A 1 147 ? -26.949 23.916 14.572 1.00 23.08 147 GLY A O 1
ATOM 2294 N N . ASN A 1 148 ? -25.694 22.066 14.325 1.00 20.10 148 ASN A N 1
ATOM 2295 C CA . ASN A 1 148 ? -25.961 21.619 15.691 1.00 19.67 148 ASN A CA 1
ATOM 2296 C C . ASN A 1 148 ? -24.901 22.200 16.610 1.00 19.04 148 ASN A C 1
ATOM 2297 O O . ASN A 1 148 ? -23.819 21.631 16.771 1.00 18.48 148 ASN A O 1
ATOM 2308 N N . GLU A 1 149 ? -25.241 23.315 17.252 1.00 20.14 149 GLU A N 1
ATOM 2309 C CA . GLU A 1 149 ? -24.278 24.036 18.068 1.00 20.79 149 GLU A CA 1
ATOM 2310 C C . GLU A 1 149 ? -23.860 23.241 19.296 1.00 18.37 149 GLU A C 1
ATOM 2311 O O . GLU A 1 149 ? -22.682 23.244 19.665 1.00 16.94 149 GLU A O 1
ATOM 2323 N N . ASP A 1 150 ? -24.802 22.565 19.950 1.00 17.12 150 ASP A N 1
ATOM 2324 C CA . ASP A 1 150 ? -24.449 21.828 21.158 1.00 15.93 150 ASP A CA 1
ATOM 2325 C C . ASP A 1 150 ? -23.446 20.723 20.853 1.00 13.68 150 ASP A C 1
ATOM 2326 O O . ASP A 1 150 ? -22.486 20.513 21.602 1.00 13.68 150 ASP A O 1
ATOM 2335 N N . ILE A 1 151 ? -23.642 20.006 19.751 1.00 12.36 151 ILE A N 1
ATOM 2336 C CA . ILE A 1 151 ? -22.724 18.926 19.410 1.00 11.55 151 ILE A CA 1
ATOM 2337 C C . ILE A 1 151 ? -21.381 19.495 18.973 1.00 11.68 151 ILE A C 1
ATOM 2338 O O . ILE A 1 151 ? -20.323 18.982 19.352 1.00 11.62 151 ILE A O 1
ATOM 2354 N N . ALA A 1 152 ? -21.397 20.565 18.168 1.00 11.41 152 ALA A N 1
ATOM 2355 C CA . ALA A 1 152 ? -20.142 21.206 17.789 1.00 11.85 152 ALA A CA 1
ATOM 2356 C C . ALA A 1 152 ? -19.358 21.628 19.026 1.00 13.03 152 ALA A C 1
ATOM 2357 O O . ALA A 1 152 ? -18.127 21.472 19.079 1.00 12.58 152 ALA A O 1
ATOM 2364 N N . GLU A 1 153 ? -20.057 22.177 20.034 1.00 13.07 153 GLU A N 1
ATOM 2365 C CA . GLU A 1 153 ? -19.381 22.632 21.247 1.00 15.09 153 GLU A CA 1
ATOM 2366 C C . GLU A 1 153 ? -18.718 21.470 21.982 1.00 12.80 153 GLU A C 1
ATOM 2367 O O . GLU A 1 153 ? -17.575 21.588 22.438 1.00 12.79 153 GLU A O 1
ATOM 2379 N N A VAL A 1 154 ? -19.417 20.336 22.109 0.58 11.98 154 VAL A N 1
ATOM 2380 N N B VAL A 1 154 ? -19.428 20.347 22.135 0.42 11.90 154 VAL A N 1
ATOM 2381 C CA A VAL A 1 154 ? -18.845 19.212 22.844 0.58 11.43 154 VAL A CA 1
ATOM 2382 C CA B VAL A 1 154 ? -18.833 19.217 22.842 0.42 11.25 154 VAL A CA 1
ATOM 2383 C C A VAL A 1 154 ? -17.707 18.568 22.056 0.58 9.89 154 VAL A C 1
ATOM 2384 C C B VAL A 1 154 ? -17.654 18.657 22.052 0.42 9.79 154 VAL A C 1
ATOM 2385 O O A VAL A 1 154 ? -16.737 18.070 22.647 0.58 10.90 154 VAL A O 1
ATOM 2386 O O B VAL A 1 154 ? -16.610 18.311 22.626 0.42 9.63 154 VAL A O 1
ATOM 2411 N N . LEU A 1 155 ? -17.788 18.568 20.721 1.00 9.81 155 LEU A N 1
ATOM 2412 C CA . LEU A 1 155 ? -16.692 18.034 19.923 1.00 9.76 155 LEU A CA 1
ATOM 2413 C C . LEU A 1 155 ? -15.477 18.952 19.985 1.00 10.25 155 LEU A C 1
ATOM 2414 O O . LEU A 1 155 ? -14.330 18.483 20.026 1.00 10.40 155 LEU A O 1
ATOM 2431 N N . GLN A 1 156 ? -15.703 20.266 19.993 1.00 11.37 156 GLN A N 1
ATOM 2432 C CA . GLN A 1 156 ? -14.572 21.179 20.100 1.00 12.51 156 GLN A CA 1
ATOM 2433 C C . GLN A 1 156 ? -13.911 21.057 21.465 1.00 12.49 156 GLN A C 1
ATOM 2434 O O . GLN A 1 156 ? -12.679 21.104 21.578 1.00 12.49 156 GLN A O 1
ATOM 2448 N N . LYS A 1 157 ? -14.716 20.919 22.515 1.00 11.96 157 LYS A N 1
ATOM 2449 C CA . LYS A 1 157 ? -14.165 20.709 23.843 1.00 12.75 157 LYS A CA 1
ATOM 2450 C C . LYS A 1 157 ? -13.326 19.442 23.891 1.00 11.45 157 LYS A C 1
ATOM 2451 O O . LYS A 1 157 ? -12.201 19.442 24.397 1.00 11.43 157 LYS A O 1
ATOM 2470 N N . ALA A 1 158 ? -13.858 18.350 23.348 1.00 10.75 158 ALA A N 1
ATOM 2471 C CA . ALA A 1 158 ? -13.121 17.092 23.345 1.00 11.48 158 ALA A CA 1
ATOM 2472 C C . ALA A 1 158 ? -11.774 17.249 22.646 1.00 11.49 158 ALA A C 1
ATOM 2473 O O . ALA A 1 158 ? -10.750 16.738 23.125 1.00 12.76 158 ALA A O 1
ATOM 2480 N N . ALA A 1 159 ? -11.758 17.951 21.509 1.00 11.81 159 ALA A N 1
ATOM 2481 C CA . ALA A 1 159 ? -10.515 18.137 20.766 1.00 11.96 159 ALA A CA 1
ATOM 2482 C C . ALA A 1 159 ? -9.514 18.954 21.567 1.00 13.18 159 ALA A C 1
ATOM 2483 O O . ALA A 1 159 ? -8.310 18.667 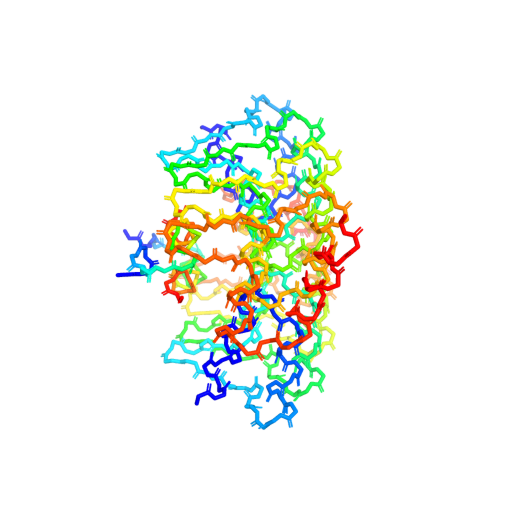21.556 1.00 15.41 159 ALA A O 1
ATOM 2490 N N . LYS A 1 160 ? -9.995 19.998 22.254 1.00 12.53 160 LYS A N 1
ATOM 2491 C CA . LYS A 1 160 ? -9.108 20.865 23.020 1.00 15.29 160 LYS A CA 1
ATOM 2492 C C . LYS A 1 160 ? -8.494 20.132 24.199 1.00 15.30 160 LYS A C 1
ATOM 2493 O O . LYS A 1 160 ? -7.368 20.437 24.603 1.00 17.08 160 LYS A O 1
ATOM 2512 N N . LEU A 1 161 ? -9.215 19.179 24.767 1.00 14.79 161 LEU A N 1
ATOM 2513 C CA . LEU A 1 161 ? -8.778 18.494 25.974 1.00 16.47 161 LEU A CA 1
ATOM 2514 C C . LEU A 1 161 ? -8.088 17.173 25.683 1.00 19.52 161 LEU A C 1
ATOM 2515 O O . LEU A 1 161 ? -7.628 16.514 26.619 1.00 21.42 161 LEU A O 1
ATOM 2531 N N . ASN A 1 162 ? -8.017 16.770 24.417 1.00 21.57 162 ASN A N 1
ATOM 2532 C CA . ASN A 1 162 ? -7.245 15.597 24.021 1.00 24.77 162 ASN A CA 1
ATOM 2533 C C . ASN A 1 162 ? -5.760 15.852 24.246 1.00 26.98 162 ASN A C 1
ATOM 2534 O O . ASN A 1 162 ? -4.967 14.939 24.469 1.00 28.41 162 ASN A O 1
ATOM 2546 N N . ASP B 1 3 ? -38.961 23.757 5.451 1.00 38.52 3 ASP B N 1
ATOM 2547 C CA . ASP B 1 3 ? -40.117 22.893 5.682 1.00 37.67 3 ASP B CA 1
ATOM 2548 C C . ASP B 1 3 ? -40.040 22.164 7.023 1.00 34.13 3 ASP B C 1
ATOM 2549 O O . ASP B 1 3 ? -39.420 21.105 7.131 1.00 33.88 3 ASP B O 1
ATOM 2557 N N . LEU B 1 4 ? -40.710 22.728 8.034 1.00 30.79 4 LEU B N 1
ATOM 2558 C CA . LEU B 1 4 ? -40.636 22.162 9.378 1.00 27.52 4 LEU B CA 1
ATOM 2559 C C . LEU B 1 4 ? -41.276 20.780 9.441 1.00 23.73 4 LEU B C 1
ATOM 2560 O O . LEU B 1 4 ? -40.811 19.909 10.186 1.00 22.59 4 LEU B O 1
ATOM 2576 N N . GLY B 1 5 ? -42.354 20.565 8.686 1.00 21.19 5 GLY B N 1
ATOM 2577 C CA . GLY B 1 5 ? -42.986 19.253 8.684 1.00 19.47 5 GLY B CA 1
ATOM 2578 C C . GLY B 1 5 ? -42.064 18.157 8.180 1.00 18.45 5 GLY B C 1
ATOM 2579 O O . GLY B 1 5 ? -41.993 17.072 8.767 1.00 17.40 5 GLY B O 1
ATOM 2583 N N . LYS B 1 6 ? -41.355 18.415 7.076 1.00 19.09 6 LYS B N 1
ATOM 2584 C CA . LYS B 1 6 ? -40.396 17.435 6.577 1.00 20.28 6 LYS B CA 1
ATOM 2585 C C . LYS B 1 6 ? -39.300 17.189 7.606 1.00 18.54 6 LYS B C 1
ATOM 2586 O O . LYS B 1 6 ? -38.906 16.040 7.844 1.00 17.48 6 LYS B O 1
ATOM 2605 N N . LYS B 1 7 ? -38.814 18.257 8.243 1.00 17.82 7 LYS B N 1
ATOM 2606 C CA . LYS B 1 7 ? -37.807 18.110 9.286 1.00 17.35 7 LYS B CA 1
ATOM 2607 C C . LYS B 1 7 ? -38.337 17.292 10.458 1.00 15.08 7 LYS B C 1
ATOM 2608 O O . LYS B 1 7 ? -37.606 16.482 11.035 1.00 14.30 7 LYS B O 1
ATOM 2627 N N . LEU B 1 8 ? -39.612 17.468 10.813 1.00 13.53 8 LEU B N 1
ATOM 2628 C CA . LEU B 1 8 ? -40.176 16.689 11.910 1.00 12.58 8 LEU B CA 1
ATOM 2629 C C . LEU B 1 8 ? -40.282 15.211 11.543 1.00 11.72 8 LEU B C 1
ATOM 2630 O O . LEU B 1 8 ? -40.012 14.339 12.380 1.00 11.39 8 LEU B O 1
ATOM 2646 N N . LEU B 1 9 ? -40.671 14.904 10.301 1.00 11.55 9 LEU B N 1
ATOM 2647 C CA . LEU B 1 9 ? -40.683 13.515 9.850 1.00 11.62 9 LEU B CA 1
ATOM 2648 C C . LEU B 1 9 ? -39.286 12.906 9.911 1.00 11.92 9 LEU B C 1
ATOM 2649 O O . LEU B 1 9 ? -39.106 11.772 10.385 1.00 11.29 9 LEU B O 1
ATOM 2665 N N A GLU B 1 10 ? -38.284 13.648 9.428 0.50 12.27 10 GLU B N 1
ATOM 2666 N N B GLU B 1 10 ? -38.281 13.638 9.418 0.50 12.57 10 GLU B N 1
ATOM 2667 C CA A GLU B 1 10 ? -36.913 13.149 9.460 0.50 13.47 10 GLU B CA 1
ATOM 2668 C CA B GLU B 1 10 ? -36.924 13.104 9.465 0.50 13.98 10 GLU B CA 1
ATOM 2669 C C A GLU B 1 10 ? -36.428 12.965 10.892 0.50 12.27 10 GLU B C 1
ATOM 2670 C C B GLU B 1 10 ? -36.459 12.931 10.906 0.50 12.54 10 GLU B C 1
ATOM 2671 O O A GLU B 1 10 ? -35.713 12.004 11.196 0.50 10.94 10 GLU B O 1
ATOM 2672 O O B GLU B 1 10 ? -35.782 11.951 11.231 0.50 11.24 10 GLU B O 1
ATOM 2695 N N . ALA B 1 11 ? -36.818 13.869 11.786 1.00 12.16 11 ALA B N 1
ATOM 2696 C CA . ALA B 1 11 ? -36.421 13.754 13.186 1.00 12.49 11 ALA B CA 1
ATOM 2697 C C . ALA B 1 11 ? -37.010 12.505 13.824 1.00 11.30 11 ALA B C 1
ATOM 2698 O O . ALA B 1 11 ? -36.311 11.787 14.553 1.00 11.29 11 ALA B O 1
ATOM 2706 N N . ALA B 1 12 ? -38.287 12.224 13.553 1.00 10.33 12 ALA B N 1
ATOM 2707 C CA . ALA B 1 12 ? -38.896 10.999 14.063 1.00 9.50 12 ALA B CA 1
ATOM 2708 C C . ALA B 1 12 ? -38.212 9.764 13.481 1.00 9.70 12 ALA B C 1
ATOM 2709 O O . ALA B 1 12 ? -37.938 8.800 14.199 1.00 11.33 12 ALA B O 1
ATOM 2716 N N . TYR B 1 13 ? -37.921 9.784 12.180 1.00 9.68 13 TYR B N 1
ATOM 2717 C CA . TYR B 1 13 ? -37.264 8.661 11.511 1.00 9.39 13 TYR B CA 1
ATOM 2718 C C . TYR B 1 13 ? -35.972 8.268 12.215 1.00 9.04 13 TYR B C 1
ATOM 2719 O O . TYR B 1 13 ? -35.741 7.087 12.502 1.00 9.91 13 TYR B O 1
ATOM 2737 N N . TYR B 1 14 ? -35.105 9.248 12.477 1.00 8.17 14 TYR B N 1
ATOM 2738 C CA . TYR B 1 14 ? -33.755 9.004 12.967 1.00 8.67 14 TYR B CA 1
ATOM 2739 C C . TYR B 1 14 ? -33.624 9.129 14.474 1.00 8.83 14 TYR B C 1
ATOM 2740 O O . TYR B 1 14 ? -32.498 9.180 14.983 1.00 8.95 14 TYR B O 1
ATOM 2758 N N . GLY B 1 15 ? -34.741 9.174 15.197 1.00 8.42 15 GLY B N 1
ATOM 2759 C CA . GLY B 1 15 ? -34.671 9.174 16.649 1.00 8.70 15 GLY B CA 1
ATOM 2760 C C . GLY B 1 15 ? -34.155 10.474 17.235 1.00 8.66 15 GLY B C 1
ATOM 2761 O O . GLY B 1 15 ? -33.571 10.471 18.315 1.00 9.47 15 GLY B O 1
ATOM 2765 N N A GLN B 1 16 ? -34.398 11.600 16.560 0.58 8.82 16 GLN B N 1
ATOM 2766 N N B GLN B 1 16 ? -34.365 11.596 16.545 0.42 9.23 16 GLN B N 1
ATOM 2767 C CA A GLN B 1 16 ? -33.865 12.901 16.979 0.58 9.24 16 GLN B CA 1
ATOM 2768 C CA B GLN B 1 16 ? -33.849 12.897 16.980 0.42 10.02 16 GLN B CA 1
ATOM 2769 C C A GLN B 1 16 ? -34.807 13.558 17.986 0.58 9.08 16 GLN B C 1
ATOM 2770 C C B GLN B 1 16 ? -34.841 13.513 17.963 0.42 9.80 16 GLN B C 1
ATOM 2771 O O A GLN B 1 16 ? -35.476 14.549 17.714 0.58 9.85 16 GLN B O 1
ATOM 2772 O O B GLN B 1 16 ? -35.600 14.427 17.651 0.42 10.69 16 GLN B O 1
ATOM 2799 N N . LEU B 1 17 ? -34.808 13.007 19.195 1.00 9.98 17 LEU B N 1
ATOM 2800 C CA . LEU B 1 17 ? -35.752 13.450 20.221 1.00 10.71 17 LEU B CA 1
ATOM 2801 C C . LEU B 1 17 ? -35.615 14.936 20.524 1.00 10.77 17 LEU B C 1
ATOM 2802 O O . LEU B 1 17 ? -36.610 15.650 20.604 1.00 11.63 17 LEU B O 1
ATOM 2819 N N . ASP B 1 18 ? -34.394 15.409 20.741 1.00 11.23 18 ASP B N 1
ATOM 2820 C CA . ASP B 1 18 ? -34.211 16.811 21.093 1.00 12.20 18 ASP B CA 1
ATOM 2821 C C . ASP B 1 18 ? -34.670 17.722 19.964 1.00 12.90 18 ASP B C 1
ATOM 2822 O O . ASP B 1 18 ? -35.250 18.790 20.209 1.00 14.20 18 ASP B O 1
ATOM 2831 N N . GLU B 1 19 ? -34.424 17.313 18.717 1.00 12.33 19 GLU B N 1
ATOM 2832 C CA . GLU B 1 19 ? -34.873 18.104 17.578 1.00 12.25 19 GLU B CA 1
ATOM 2833 C C . GLU B 1 19 ? -36.391 18.079 17.447 1.00 12.45 19 GLU B C 1
ATOM 2834 O O . GLU B 1 19 ? -36.995 19.077 17.039 1.00 13.37 19 GLU B O 1
ATOM 2846 N N . VAL B 1 20 ? -37.027 16.951 17.778 1.00 12.18 20 VAL B N 1
ATOM 2847 C CA . VAL B 1 20 ? -38.490 16.912 17.784 1.00 12.96 20 VAL B CA 1
ATOM 2848 C C . VAL B 1 20 ? -39.039 18.015 18.680 1.00 13.34 20 VAL B C 1
ATOM 2849 O O . VAL B 1 20 ? -39.974 18.734 18.311 1.00 14.35 20 VAL B O 1
ATOM 2862 N N . ARG B 1 21 ? -38.477 18.148 19.886 1.00 14.30 21 ARG B N 1
ATOM 2863 C CA . ARG B 1 21 ? -38.974 19.157 20.814 1.00 15.51 21 ARG B CA 1
ATOM 2864 C C . ARG B 1 21 ? -38.727 20.562 20.284 1.00 15.95 21 ARG B C 1
ATOM 2865 O O . ARG B 1 21 ? -39.602 21.428 20.372 1.00 17.25 21 ARG B O 1
ATOM 2886 N N . ILE B 1 22 ? -37.527 20.808 19.757 1.00 14.79 22 ILE B N 1
ATOM 2887 C CA . ILE B 1 22 ? -37.203 22.120 19.204 1.00 16.53 22 ILE B CA 1
ATOM 2888 C C . ILE B 1 22 ? -38.154 22.468 18.068 1.00 16.07 22 ILE B C 1
ATOM 2889 O O . ILE B 1 22 ? -38.699 23.578 18.009 1.00 16.59 22 ILE B O 1
ATOM 2905 N N . LEU B 1 23 ? -38.365 21.525 17.144 1.00 17.33 23 LEU B N 1
ATOM 2906 C CA . LEU B 1 23 ? -39.226 21.795 15.996 1.00 17.68 23 LEU B CA 1
ATOM 2907 C C . LEU B 1 23 ? -40.639 22.155 16.438 1.00 18.55 23 LEU B C 1
ATOM 2908 O O . LEU B 1 23 ? -41.240 23.100 15.917 1.00 18.47 23 LEU B O 1
ATOM 2924 N N A MET B 1 24 ? -41.195 21.439 17.406 0.43 18.45 24 MET B N 1
ATOM 2925 N N B MET B 1 24 ? -41.186 21.383 17.384 0.57 18.60 24 MET B N 1
ATOM 2926 C CA A MET B 1 24 ? -42.562 21.759 17.808 0.43 18.49 24 MET B CA 1
ATOM 2927 C CA B MET B 1 24 ? -42.515 21.661 17.918 0.57 19.18 24 MET B CA 1
ATOM 2928 C C A MET B 1 24 ? -42.654 23.003 18.683 0.43 20.02 24 MET B C 1
ATOM 2929 C C B MET B 1 24 ? -42.566 23.041 18.554 0.57 20.19 24 MET B C 1
ATOM 2930 O O A MET B 1 24 ? -43.704 23.654 18.694 0.43 20.29 24 MET B O 1
ATOM 2931 O O B MET B 1 24 ? -43.479 23.831 18.283 0.57 20.54 24 MET B O 1
ATOM 2958 N N . ALA B 1 25 ? -41.612 23.330 19.443 1.00 20.80 25 ALA B N 1
ATOM 2959 C CA . ALA B 1 25 ? -41.528 24.653 20.049 1.00 22.52 25 ALA B CA 1
ATOM 2960 C C . ALA B 1 25 ? -41.450 25.780 19.023 1.00 22.91 25 ALA B C 1
ATOM 2961 O O . ALA B 1 25 ? -41.858 26.908 19.331 1.00 23.72 25 ALA B O 1
ATOM 2968 N N . ASN B 1 26 ? -40.951 25.507 17.820 1.00 23.40 26 ASN B N 1
ATOM 2969 C CA . ASN B 1 26 ? -40.833 26.506 16.771 1.00 24.22 26 ASN B CA 1
ATOM 2970 C C . ASN B 1 26 ? -41.972 26.456 15.761 1.00 24.50 26 ASN B C 1
ATOM 2971 O O . ASN B 1 26 ? -41.871 27.081 14.702 1.00 25.22 26 ASN B O 1
ATOM 2982 N N . GLY B 1 27 ? -43.044 25.724 16.050 1.00 23.73 27 GLY B N 1
ATOM 2983 C CA . GLY B 1 27 ? -44.246 25.805 15.249 1.00 23.63 27 GLY B CA 1
ATOM 2984 C C . GLY B 1 27 ? -44.506 24.647 14.310 1.00 23.17 27 GLY B C 1
ATOM 2985 O O . GLY B 1 27 ? -45.483 24.700 13.552 1.00 23.88 27 GLY B O 1
ATOM 2989 N N . ALA B 1 28 ? -43.680 23.606 14.334 1.00 21.62 28 ALA B N 1
ATOM 2990 C CA . ALA B 1 28 ? -43.913 22.461 13.467 1.00 21.22 28 ALA B CA 1
ATOM 2991 C C . ALA B 1 28 ? -45.255 21.812 13.788 1.00 20.99 28 ALA B C 1
ATOM 2992 O O . ALA B 1 28 ? -45.652 21.696 14.952 1.00 22.80 28 ALA B O 1
ATOM 2999 N N . ASP B 1 29 ? -45.946 21.363 12.743 1.00 18.60 29 ASP B N 1
ATOM 3000 C CA . ASP B 1 29 ? -47.219 20.675 12.895 1.00 17.27 29 ASP B CA 1
ATOM 3001 C C . ASP B 1 29 ? -46.956 19.253 13.373 1.00 15.51 29 ASP B C 1
ATOM 3002 O O . ASP B 1 29 ? -46.350 18.453 12.657 1.00 15.69 29 ASP B O 1
ATOM 3011 N N . VAL B 1 30 ? -47.400 18.945 14.593 1.00 14.97 30 VAL B N 1
ATOM 3012 C CA . VAL B 1 30 ? -47.237 17.602 15.138 1.00 14.23 30 VAL B CA 1
ATOM 3013 C C . VAL B 1 30 ? -47.899 16.565 14.247 1.00 13.91 30 VAL B C 1
ATOM 3014 O O . VAL B 1 30 ? -47.499 15.396 14.242 1.00 14.19 30 VAL B O 1
ATOM 3027 N N . ASN B 1 31 ? -48.889 16.980 13.465 1.00 13.84 31 ASN B N 1
ATOM 3028 C CA . ASN B 1 31 ? -49.608 16.112 12.545 1.00 14.94 31 ASN B CA 1
ATOM 3029 C C . ASN B 1 31 ? -49.152 16.270 11.099 1.00 15.04 31 ASN B C 1
ATOM 3030 O O . ASN B 1 31 ? -49.910 15.954 10.178 1.00 16.27 31 ASN B O 1
AT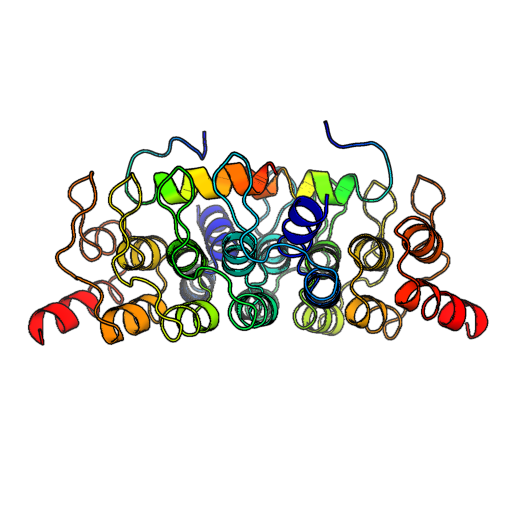OM 3041 N N . ALA B 1 32 ? -47.922 16.730 10.884 1.00 14.70 32 ALA B N 1
ATOM 3042 C CA . ALA B 1 32 ? -47.338 16.714 9.550 1.00 15.13 32 ALA B CA 1
ATOM 3043 C C . ALA B 1 32 ? -47.493 15.331 8.927 1.00 15.08 32 ALA B C 1
ATOM 3044 O O . ALA B 1 32 ? -47.456 14.314 9.617 1.00 15.52 32 ALA B O 1
ATOM 3051 N N . VAL B 1 33 ? -47.662 15.296 7.608 1.00 15.85 33 VAL B N 1
ATOM 3052 C CA . VAL B 1 33 ? -47.937 14.047 6.905 1.00 16.48 33 VAL B CA 1
ATOM 3053 C C . VAL B 1 33 ? -47.330 14.127 5.512 1.00 16.13 33 VAL B C 1
ATOM 3054 O O . VAL B 1 33 ? -47.369 15.176 4.868 1.00 17.53 33 VAL B O 1
ATOM 3067 N N . ASP B 1 34 ? -46.753 13.022 5.047 1.00 15.14 34 ASP B N 1
ATOM 3068 C CA . ASP B 1 34 ? -46.161 13.003 3.720 1.00 15.54 34 ASP B CA 1
ATOM 3069 C C . ASP B 1 34 ? -47.178 12.510 2.692 1.00 14.93 34 ASP B C 1
ATOM 3070 O O . ASP B 1 34 ? -48.348 12.264 2.997 1.00 15.20 34 ASP B O 1
ATOM 3079 N N . VAL B 1 35 ? -46.715 12.372 1.446 1.00 15.11 35 VAL B N 1
ATOM 3080 C CA . VAL B 1 35 ? -47.593 12.000 0.336 1.00 14.79 35 VAL B CA 1
ATOM 3081 C C . VAL B 1 35 ? -48.151 10.597 0.508 1.00 13.56 35 VAL B C 1
ATOM 3082 O O . VAL B 1 35 ? -49.180 10.260 -0.092 1.00 14.21 35 VAL B O 1
ATOM 3095 N N . HIS B 1 36 ? -47.498 9.764 1.316 1.00 13.06 36 HIS B N 1
ATOM 3096 C CA . HIS B 1 36 ? -47.953 8.410 1.594 1.00 13.30 36 HIS B CA 1
ATOM 3097 C C . HIS B 1 36 ? -48.886 8.339 2.796 1.00 11.04 36 HIS B C 1
ATOM 3098 O O . HIS B 1 36 ? -49.313 7.242 3.164 1.00 12.19 36 HIS B O 1
ATOM 3112 N N . GLY B 1 37 ? -49.204 9.471 3.416 1.00 12.20 37 GLY B N 1
ATOM 3113 C CA . GLY B 1 37 ? -50.006 9.480 4.616 1.00 11.32 37 GLY B CA 1
ATOM 3114 C C . GLY B 1 37 ? -49.253 9.183 5.895 1.00 10.79 37 GLY B C 1
ATOM 3115 O O . GLY B 1 37 ? -49.886 8.970 6.938 1.00 11.13 37 GLY B O 1
ATOM 3119 N N . ILE B 1 38 ? -47.925 9.175 5.858 1.00 10.42 38 ILE B N 1
ATOM 3120 C CA . ILE B 1 38 ? -47.118 8.823 7.016 1.00 10.13 38 ILE B CA 1
ATOM 3121 C C . ILE B 1 38 ? -46.843 10.065 7.849 1.00 9.68 38 ILE B C 1
ATOM 3122 O O . ILE B 1 38 ? -46.485 11.120 7.311 1.00 10.64 38 ILE B O 1
ATOM 3138 N N . THR B 1 39 ? -47.020 9.942 9.162 1.00 9.24 39 THR B N 1
ATOM 3139 C CA . THR B 1 39 ? -46.825 11.012 10.132 1.00 9.53 39 THR B CA 1
ATOM 3140 C C . THR B 1 39 ? -45.610 10.737 11.002 1.00 8.66 39 THR B C 1
ATOM 3141 O O . THR B 1 39 ? -45.107 9.617 11.046 1.00 8.32 39 THR B O 1
ATOM 3152 N N . PRO B 1 40 ? -45.140 11.747 11.745 1.00 9.67 40 PRO B N 1
ATOM 3153 C CA . PRO B 1 40 ? -44.042 11.485 12.689 1.00 8.91 40 PRO B CA 1
ATOM 3154 C C . PRO B 1 40 ? -44.368 10.378 13.671 1.00 8.15 40 PRO B C 1
ATOM 3155 O O . PRO B 1 40 ? -43.493 9.584 14.014 1.00 8.09 40 PRO B O 1
ATOM 3166 N N . LEU B 1 41 ? -45.614 10.288 14.126 1.00 7.56 41 LEU B N 1
ATOM 3167 C CA . LEU B 1 41 ? -45.977 9.265 15.100 1.00 8.11 41 LEU B CA 1
ATOM 3168 C C . LEU B 1 41 ? -45.875 7.866 14.498 1.00 8.37 41 LEU B C 1
ATOM 3169 O O . LEU B 1 41 ? -45.468 6.930 15.181 1.00 6.80 41 LEU B O 1
ATOM 3185 N N . HIS B 1 42 ? -46.235 7.698 13.224 1.00 8.35 42 HIS B N 1
ATOM 3186 C CA . HIS B 1 42 ? -46.031 6.417 12.558 1.00 7.84 42 HIS B CA 1
ATOM 3187 C C . HIS B 1 42 ? -44.564 6.015 12.619 1.00 7.70 42 HIS B C 1
ATOM 3188 O O . HIS B 1 42 ? -44.230 4.877 12.956 1.00 7.23 42 HIS B O 1
ATOM 3202 N N . LEU B 1 43 ? -43.674 6.938 12.237 1.00 7.32 43 LEU B N 1
ATOM 3203 C CA . LEU B 1 43 ? -42.249 6.638 12.162 1.00 7.83 43 LEU B CA 1
ATOM 3204 C C . LEU B 1 43 ? -41.664 6.347 13.538 1.00 7.84 43 LEU B C 1
ATOM 3205 O O . LEU B 1 43 ? -40.859 5.421 13.692 1.00 7.58 43 LEU B O 1
ATOM 3221 N N . ALA B 1 44 ? -42.047 7.123 14.550 1.00 8.81 44 ALA B N 1
ATOM 3222 C CA . ALA B 1 44 ? -41.551 6.867 15.898 1.00 8.01 44 ALA B CA 1
ATOM 3223 C C . ALA B 1 44 ? -41.999 5.497 16.405 1.00 7.07 44 ALA B C 1
ATOM 3224 O O . ALA B 1 44 ? -41.229 4.789 17.066 1.00 8.23 44 ALA B O 1
ATOM 3231 N N . ALA B 1 45 ? -43.233 5.100 16.083 1.00 6.76 45 ALA B N 1
ATOM 3232 C CA . ALA B 1 45 ? -43.722 3.791 16.484 1.00 7.59 45 ALA B CA 1
ATOM 3233 C C . ALA B 1 45 ? -42.981 2.681 15.743 1.00 6.96 45 ALA B C 1
ATOM 3234 O O . ALA B 1 45 ? -42.608 1.670 16.342 1.00 9.11 45 ALA B O 1
ATOM 3241 N N . TYR B 1 46 ? -42.754 2.857 14.438 1.00 7.51 46 TYR B N 1
ATOM 3242 C CA . TYR B 1 46 ? -42.114 1.825 13.632 1.00 6.68 46 TYR B CA 1
ATOM 3243 C C . TYR B 1 46 ? -40.683 1.573 14.075 1.00 7.14 46 TYR B C 1
ATOM 3244 O O . TYR B 1 46 ? -40.232 0.427 14.099 1.00 8.45 46 TYR B O 1
ATOM 3262 N N . PHE B 1 47 ? -39.941 2.631 14.379 1.00 7.80 47 PHE B N 1
ATOM 3263 C CA . PHE B 1 47 ? -38.531 2.553 14.731 1.00 7.38 47 PHE B CA 1
ATOM 3264 C C . PHE B 1 47 ? -38.292 2.453 16.239 1.00 9.19 47 PHE B C 1
ATOM 3265 O O . PHE B 1 47 ? -37.144 2.493 16.682 1.00 12.11 47 PHE B O 1
ATOM 3282 N N . GLY B 1 48 ? -39.339 2.298 17.032 1.00 7.82 48 GLY B N 1
ATOM 3283 C CA . GLY B 1 48 ? -39.171 2.003 18.442 1.00 7.91 48 GLY B CA 1
ATOM 3284 C C . GLY B 1 48 ? -38.725 3.150 19.306 1.00 9.32 48 GLY B C 1
ATOM 3285 O O . GLY B 1 48 ? -38.074 2.931 20.331 1.00 11.44 48 GLY B O 1
ATOM 3289 N N . HIS B 1 49 ? -39.075 4.375 18.945 1.00 8.28 49 HIS B N 1
ATOM 3290 C CA . HIS B 1 49 ? -38.644 5.554 19.707 1.00 9.86 49 HIS B CA 1
ATOM 3291 C C . HIS B 1 49 ? -39.738 5.929 20.701 1.00 9.75 49 HIS B C 1
ATOM 3292 O O . HIS B 1 49 ? -40.586 6.778 20.437 1.00 10.42 49 HIS B O 1
ATOM 3306 N N . LEU B 1 50 ? -39.695 5.303 21.874 1.00 10.36 50 LEU B N 1
ATOM 3307 C CA . LEU B 1 50 ? -40.759 5.469 22.852 1.00 10.81 50 LEU B CA 1
ATOM 3308 C C . LEU B 1 50 ? -40.885 6.916 23.306 1.00 10.51 50 LEU B C 1
ATOM 3309 O O . LEU B 1 50 ? -41.995 7.434 23.436 1.00 10.22 50 LEU B O 1
ATOM 3325 N N . GLU B 1 51 ? -39.763 7.566 23.621 1.00 11.19 51 GLU B N 1
ATOM 3326 C CA . GLU B 1 51 ? -39.834 8.922 24.146 1.00 11.44 51 GLU B CA 1
ATOM 3327 C C . GLU B 1 51 ? -40.358 9.882 23.089 1.00 9.92 51 GLU B C 1
ATOM 3328 O O . GLU B 1 51 ? -41.042 10.853 23.419 1.00 10.59 51 GLU B O 1
ATOM 3340 N N . ILE B 1 52 ? -40.053 9.629 21.817 1.00 9.22 52 ILE B N 1
ATOM 3341 C CA . ILE B 1 52 ? -40.601 10.457 20.755 1.00 9.52 52 ILE B CA 1
ATOM 3342 C C . ILE B 1 52 ? -42.095 10.223 20.619 1.00 9.02 52 ILE B C 1
ATOM 3343 O O . ILE B 1 52 ? -42.860 11.171 20.427 1.00 8.82 52 ILE B O 1
ATOM 3359 N N . VAL B 1 53 ? -42.542 8.969 20.730 1.00 8.35 53 VAL B N 1
ATOM 3360 C CA . VAL B 1 53 ? -43.979 8.697 20.744 1.00 8.32 53 VAL B CA 1
ATOM 3361 C C . VAL B 1 53 ? -44.649 9.526 21.831 1.00 9.57 53 VAL B C 1
ATOM 3362 O O . VAL B 1 53 ? -45.675 10.176 21.602 1.00 9.78 53 VAL B O 1
ATOM 3375 N N . GLU B 1 54 ? -44.069 9.520 23.025 1.00 10.40 54 GLU B N 1
ATOM 3376 C CA . GLU B 1 54 ? -44.658 10.239 24.152 1.00 10.37 54 GLU B CA 1
ATOM 3377 C C . GLU B 1 54 ? -44.719 11.740 23.895 1.00 10.86 54 GLU B C 1
ATOM 3378 O O . GLU B 1 54 ? -45.750 12.370 24.133 1.00 11.37 54 GLU B O 1
ATOM 3390 N N A VAL B 1 55 ? -43.633 12.325 23.385 0.63 11.02 55 VAL B N 1
ATOM 3391 N N B VAL B 1 55 ? -43.639 12.330 23.373 0.37 10.19 55 VAL B N 1
ATOM 3392 C CA A VAL B 1 55 ? -43.622 13.764 23.151 0.63 11.52 55 VAL B CA 1
ATOM 3393 C CA B VAL B 1 55 ? -43.651 13.778 23.175 0.37 9.76 55 VAL B CA 1
ATOM 3394 C C A VAL B 1 55 ? -44.629 14.141 22.073 0.63 10.23 55 VAL B C 1
ATOM 3395 C C B VAL B 1 55 ? -44.594 14.174 22.045 0.37 9.30 55 VAL B C 1
ATOM 3396 O O A VAL B 1 55 ? -45.336 15.147 22.192 0.63 10.73 55 VAL B O 1
ATOM 3397 O O B VAL B 1 55 ? -45.218 15.240 22.098 0.37 9.41 55 VAL B O 1
ATOM 3422 N N . LEU B 1 56 ? -44.705 13.349 21.001 1.00 10.01 56 LEU B N 1
ATOM 3423 C CA . LEU B 1 56 ? -45.663 13.642 19.939 1.00 10.15 56 LEU B CA 1
ATOM 3424 C C . LEU B 1 56 ? -47.092 13.597 20.473 1.00 10.30 56 LEU B C 1
ATOM 3425 O O . LEU B 1 56 ? -47.901 14.481 20.192 1.00 11.35 56 LEU B O 1
ATOM 3442 N N . LEU B 1 57 ? -47.421 12.578 21.264 1.00 9.59 57 LEU B N 1
ATOM 3443 C CA . LEU B 1 57 ? -48.764 12.505 21.828 1.00 10.99 57 LEU B CA 1
ATOM 3444 C C . LEU B 1 57 ? -49.032 13.669 22.765 1.00 11.75 57 LEU B C 1
ATOM 3445 O O . LEU B 1 57 ? -50.115 14.255 22.735 1.00 12.34 57 LEU B O 1
ATOM 3461 N N . LYS B 1 58 ? -48.059 14.010 23.609 1.00 13.15 58 LYS B N 1
ATOM 3462 C CA . LYS B 1 58 ? -48.255 15.104 24.553 1.00 14.97 58 LYS B CA 1
ATOM 3463 C C . LYS B 1 58 ? -48.499 16.419 23.828 1.00 15.24 58 LYS B C 1
ATOM 3464 O O . LYS B 1 58 ? -49.216 17.286 24.335 1.00 16.68 58 LYS B O 1
ATOM 3483 N N A THR B 1 59 ? -47.917 16.581 22.646 0.76 15.51 59 THR B N 1
ATOM 3484 N N B THR B 1 59 ? -47.912 16.597 22.647 0.24 14.37 59 THR B N 1
ATOM 3485 C CA A THR B 1 59 ? -47.976 17.812 21.872 0.76 16.64 59 THR B CA 1
ATOM 3486 C CA B THR B 1 59 ? -48.023 17.846 21.906 0.24 13.88 59 THR B CA 1
ATOM 3487 C C A THR B 1 59 ? -49.112 17.816 20.854 0.76 17.02 59 THR B C 1
ATOM 3488 C C B THR B 1 59 ? -49.080 17.783 20.807 0.24 14.89 59 THR B C 1
ATOM 3489 O O A THR B 1 59 ? -49.223 18.766 20.068 0.76 18.03 59 THR B O 1
ATOM 3490 O O B THR B 1 59 ? -49.081 18.627 19.902 0.24 15.48 59 THR B O 1
ATOM 3511 N N . GLY B 1 60 ? -49.967 16.795 20.859 1.00 14.91 60 GLY B N 1
ATOM 3512 C CA . GLY B 1 60 ? -51.186 16.818 20.082 1.00 14.84 60 GLY B CA 1
ATOM 3513 C C . GLY B 1 60 ? -51.292 15.858 18.916 1.00 13.30 60 GLY B C 1
ATOM 3514 O O . GLY B 1 60 ? -52.269 15.954 18.153 1.00 13.34 60 GLY B O 1
ATOM 3519 N N . ALA B 1 61 ? -50.350 14.933 18.746 1.00 12.04 61 ALA B N 1
ATOM 3520 C CA . ALA B 1 61 ? -50.409 14.042 17.594 1.00 11.66 61 ALA B CA 1
ATOM 3521 C C . ALA B 1 61 ? -51.692 13.221 17.588 1.00 11.72 61 ALA B C 1
ATOM 3522 O O . ALA B 1 61 ? -52.151 12.756 18.631 1.00 11.91 61 ALA B O 1
ATOM 3529 N N . ASP B 1 62 ? -52.253 13.038 16.391 1.00 11.68 62 ASP B N 1
ATOM 3530 C CA . ASP B 1 62 ? -53.416 12.175 16.192 1.00 11.24 62 ASP B CA 1
ATOM 3531 C C . ASP B 1 62 ? -52.987 10.717 16.360 1.00 10.39 62 ASP B C 1
ATOM 3532 O O . ASP B 1 62 ? -52.296 10.159 15.501 1.00 10.20 62 ASP B O 1
ATOM 3541 N N . VAL B 1 63 ? -53.417 10.095 17.462 1.00 9.90 63 VAL B N 1
ATOM 3542 C CA . VAL B 1 63 ? -53.014 8.732 17.796 1.00 8.83 63 VAL B CA 1
ATOM 3543 C C . VAL B 1 63 ? -53.526 7.751 16.751 1.00 8.12 63 VAL B C 1
ATOM 3544 O O . VAL B 1 63 ? -52.946 6.674 16.573 1.00 8.70 63 VAL B O 1
ATOM 3557 N N . ASN B 1 64 ? -54.597 8.106 16.030 1.00 8.79 64 ASN B N 1
ATOM 3558 C CA . ASN B 1 64 ? -55.223 7.211 15.066 1.00 8.55 64 ASN B CA 1
ATOM 3559 C C . ASN B 1 64 ? -54.943 7.594 13.624 1.00 10.11 64 ASN B C 1
ATOM 3560 O O . ASN B 1 64 ? -55.682 7.175 12.729 1.00 11.37 64 ASN B O 1
ATOM 3571 N N . ALA B 1 65 ? -53.898 8.375 13.365 1.00 9.82 65 ALA B N 1
ATOM 3572 C CA . ALA B 1 65 ? -53.597 8.746 11.986 1.00 10.85 65 ALA B CA 1
ATOM 3573 C C . ALA B 1 65 ? -53.469 7.494 11.127 1.00 10.78 65 ALA B C 1
ATOM 3574 O O . ALA B 1 65 ? -52.774 6.547 11.495 1.00 10.22 65 ALA B O 1
ATOM 3581 N N . ARG B 1 66 ? -54.119 7.509 9.971 1.00 11.24 66 ARG B N 1
ATOM 3582 C CA . ARG B 1 66 ? -54.051 6.418 9.007 1.00 10.08 66 ARG B CA 1
ATOM 3583 C C . ARG B 1 66 ? -53.268 6.853 7.783 1.00 10.01 66 ARG B C 1
ATOM 3584 O O . ARG B 1 66 ? -53.519 7.930 7.246 1.00 11.43 66 ARG B O 1
ATOM 3605 N N . ASP B 1 67 ? -52.305 6.036 7.361 1.00 9.66 67 ASP B N 1
ATOM 3606 C CA . ASP B 1 67 ? -51.597 6.322 6.120 1.00 10.57 67 ASP B CA 1
ATOM 3607 C C . ASP B 1 67 ? -52.492 5.903 4.955 1.00 9.72 67 ASP B C 1
ATOM 3608 O O . ASP B 1 67 ? -53.656 5.532 5.131 1.00 10.62 67 ASP B O 1
ATOM 3617 N N . ASN B 1 68 ? -51.979 5.997 3.728 1.00 10.71 68 ASN B N 1
ATOM 3618 C CA . ASN B 1 68 ? -52.842 5.732 2.583 1.00 12.02 68 ASN B CA 1
ATOM 3619 C C . ASN B 1 68 ? -53.242 4.267 2.475 1.00 12.79 68 ASN B C 1
ATOM 3620 O O . ASN B 1 68 ? -54.127 3.948 1.674 1.00 13.46 68 ASN B O 1
ATOM 3631 N N . ARG B 1 69 ? -52.609 3.379 3.242 1.00 11.78 69 ARG B N 1
ATOM 3632 C CA . ARG B 1 69 ? -52.976 1.975 3.301 1.00 11.75 69 ARG B CA 1
ATOM 3633 C C . ARG B 1 69 ? -53.774 1.639 4.550 1.00 10.73 69 ARG B C 1
ATOM 3634 O O . ARG B 1 69 ? -53.979 0.461 4.845 1.00 11.24 69 ARG B O 1
ATOM 3655 N N . GLY B 1 70 ? -54.231 2.642 5.287 1.00 10.70 70 GLY B N 1
ATOM 3656 C CA . GLY B 1 70 ? -54.993 2.421 6.498 1.00 9.77 70 GLY B CA 1
ATOM 3657 C C . GLY B 1 70 ? -54.167 1.991 7.682 1.00 9.10 70 GLY B C 1
ATOM 3658 O O . GLY B 1 70 ? -54.731 1.600 8.710 1.00 10.34 70 GLY B O 1
ATOM 3662 N N . ILE B 1 71 ? -52.848 2.063 7.579 1.00 8.27 71 ILE B N 1
ATOM 3663 C CA . ILE B 1 71 ? -51.967 1.655 8.666 1.00 8.07 71 ILE B CA 1
ATOM 3664 C C . ILE B 1 71 ? -51.872 2.782 9.692 1.00 7.69 71 ILE B C 1
ATOM 3665 O O . ILE B 1 71 ? -51.668 3.949 9.340 1.00 7.74 71 ILE B O 1
ATOM 3681 N N . THR B 1 72 ? -52.030 2.427 10.958 1.00 6.72 72 THR B N 1
ATOM 3682 C CA . THR B 1 72 ? -51.968 3.330 12.094 1.00 7.39 72 THR B CA 1
ATOM 3683 C C . THR B 1 72 ? -50.655 3.143 12.843 1.00 7.14 72 THR B C 1
ATOM 3684 O O . THR B 1 72 ? -49.973 2.121 12.689 1.00 7.09 72 THR B O 1
ATOM 3695 N N . PRO B 1 73 ? -50.277 4.106 13.689 1.00 7.23 73 PRO B N 1
ATOM 3696 C CA . PRO B 1 73 ? -49.090 3.880 14.526 1.00 7.07 73 PRO B CA 1
ATOM 3697 C C . PRO B 1 73 ? -49.197 2.608 15.352 1.00 6.58 73 PRO B C 1
ATOM 3698 O O . PRO B 1 73 ? -48.205 1.893 15.516 1.00 6.56 73 PRO B O 1
ATOM 3709 N N . LEU B 1 74 ? -50.394 2.263 15.824 1.00 7.07 74 LEU B N 1
ATOM 3710 C CA . LEU B 1 74 ? -50.544 1.046 16.617 1.00 6.64 74 LEU B CA 1
ATOM 3711 C C . LEU B 1 74 ? -50.251 -0.209 15.787 1.00 5.57 74 LEU B C 1
ATOM 3712 O O . LEU B 1 74 ? -49.616 -1.152 16.282 1.00 5.89 74 LEU B O 1
ATOM 3728 N N . HIS B 1 75 ? -50.691 -0.237 14.519 1.00 6.73 75 HIS B N 1
ATOM 3729 C CA . HIS B 1 75 ? -50.341 -1.354 13.645 1.00 5.93 75 HIS B CA 1
ATOM 3730 C C . HIS B 1 75 ? -48.822 -1.528 13.604 1.00 6.39 75 HIS B C 1
ATOM 3731 O O . HIS B 1 75 ? -48.290 -2.645 13.689 1.00 6.23 75 HIS B O 1
ATOM 3745 N N . LEU B 1 76 ? -48.104 -0.412 13.410 1.00 5.83 76 LEU B N 1
ATOM 3746 C CA . LEU B 1 76 ? -46.656 -0.481 13.237 1.00 6.21 76 LEU B CA 1
ATOM 3747 C C . LEU B 1 76 ? -45.952 -0.917 14.515 1.00 6.68 76 LEU B C 1
ATOM 3748 O O . LEU B 1 76 ? -45.053 -1.769 14.472 1.00 7.73 76 LEU B O 1
ATOM 3764 N N . ALA B 1 77 ? -46.342 -0.366 15.667 1.00 5.68 77 ALA B N 1
ATOM 3765 C CA . ALA B 1 77 ? -45.703 -0.775 16.913 1.00 6.63 77 ALA B CA 1
ATOM 3766 C C . ALA B 1 77 ? -45.990 -2.233 17.238 1.00 6.71 77 ALA B C 1
ATOM 3767 O O . ALA B 1 77 ? -45.111 -2.945 17.741 1.00 7.01 77 ALA B O 1
ATOM 3774 N N . ALA B 1 78 ? -47.219 -2.685 16.980 1.00 6.30 78 ALA B N 1
ATOM 3775 C CA . ALA B 1 78 ? -47.574 -4.069 17.255 1.00 7.01 78 ALA B CA 1
ATOM 3776 C C . ALA B 1 78 ? -46.786 -5.025 16.363 1.00 7.09 78 ALA B C 1
ATOM 3777 O O . ALA B 1 78 ? -46.258 -6.032 16.837 1.00 8.41 78 ALA B O 1
ATOM 3784 N N . ALA B 1 79 ? -46.679 -4.715 15.071 1.00 6.37 79 ALA B N 1
ATOM 3785 C CA . ALA B 1 79 ? -45.953 -5.585 14.156 1.00 7.09 79 ALA B CA 1
ATOM 3786 C C . ALA B 1 79 ? -44.466 -5.633 14.482 1.00 6.50 79 ALA B C 1
ATOM 3787 O O . ALA B 1 79 ? -43.832 -6.700 14.393 1.00 6.64 79 ALA B O 1
ATOM 3794 N N . MET B 1 80 ? -43.888 -4.495 14.859 1.00 5.88 80 MET B N 1
ATOM 3795 C CA . MET B 1 80 ? -42.452 -4.399 15.093 1.00 6.79 80 MET B CA 1
ATOM 3796 C C . MET B 1 80 ? -42.047 -4.756 16.512 1.00 7.18 80 MET B C 1
ATOM 3797 O O . MET B 1 80 ? -40.867 -4.660 16.854 1.00 8.61 80 MET B O 1
ATOM 3811 N N . GLY B 1 81 ? -42.985 -5.181 17.334 1.00 5.74 81 GLY B N 1
ATOM 3812 C CA . GLY B 1 81 ? -42.634 -5.767 18.608 1.00 5.63 81 GLY B CA 1
ATOM 3813 C C . GLY B 1 81 ? -42.351 -4.801 19.740 1.00 7.25 81 GLY B C 1
ATOM 3814 O O . GLY B 1 81 ? -41.663 -5.165 20.695 1.00 7.84 81 GLY B O 1
ATOM 3818 N N . HIS B 1 82 ? -42.894 -3.598 19.688 1.00 6.13 82 HIS B N 1
ATOM 3819 C CA . HIS B 1 82 ? -42.616 -2.546 20.666 1.00 7.15 82 HIS B CA 1
ATOM 3820 C C . HIS B 1 82 ? -43.786 -2.455 21.634 1.00 7.00 82 HIS B C 1
ATOM 3821 O O . HIS B 1 82 ? -44.711 -1.669 21.459 1.00 7.21 82 HIS B O 1
ATOM 3835 N N . LEU B 1 83 ? -43.705 -3.247 22.697 1.00 6.65 83 LEU B N 1
ATOM 3836 C CA . LEU B 1 83 ? -44.836 -3.405 23.611 1.00 8.43 83 LEU B CA 1
ATOM 3837 C C . LEU B 1 83 ? -45.144 -2.124 24.379 1.00 7.87 83 LEU B C 1
ATOM 3838 O O . LEU B 1 83 ? -46.307 -1.736 24.490 1.00 8.36 83 LEU B O 1
ATOM 3854 N N . GLU B 1 84 ? -44.126 -1.451 24.917 1.00 8.07 84 GLU B N 1
ATOM 3855 C CA . GLU B 1 84 ? -44.406 -0.237 25.678 1.00 9.61 84 GLU B CA 1
ATOM 3856 C C . GLU B 1 84 ? -45.051 0.825 24.792 1.00 9.75 84 GLU B C 1
ATOM 3857 O O . GLU B 1 84 ? -45.948 1.560 25.232 1.00 9.77 84 GLU B O 1
ATOM 3869 N N . ILE B 1 85 ? -44.601 0.936 23.540 1.00 8.66 85 ILE B N 1
ATOM 3870 C CA . ILE B 1 85 ? -45.243 1.877 22.622 1.00 8.19 85 ILE B CA 1
ATOM 3871 C C . ILE B 1 85 ? -46.693 1.469 22.375 1.00 8.06 85 ILE B C 1
ATOM 3872 O O . ILE B 1 85 ? -47.588 2.309 22.353 1.00 7.54 85 ILE B O 1
ATOM 3888 N N . VAL B 1 86 ? -46.948 0.176 22.159 1.00 7.36 86 VAL B N 1
ATOM 3889 C CA . VAL B 1 86 ? -48.321 -0.307 22.007 1.00 7.35 86 VAL B CA 1
ATOM 3890 C C . VAL B 1 86 ? -49.173 0.161 23.178 1.00 8.69 86 VAL B C 1
ATOM 3891 O O . VAL B 1 86 ? -50.289 0.658 23.001 1.00 8.49 86 VAL B O 1
ATOM 3904 N N . GLU B 1 87 ? -48.655 -0.004 24.397 1.00 9.24 87 GLU B N 1
ATOM 3905 C CA . GLU B 1 87 ? -49.406 0.384 25.584 1.00 10.47 87 GLU B CA 1
ATOM 3906 C C . GLU B 1 87 ? -49.665 1.879 25.633 1.00 9.97 87 GLU B C 1
ATOM 3907 O O . GLU B 1 87 ? -50.772 2.316 25.972 1.00 9.82 87 GLU B O 1
ATOM 3919 N N A VAL B 1 88 ? -48.636 2.679 25.351 0.79 9.12 88 VAL B N 1
ATOM 3920 N N B VAL B 1 88 ? -48.655 2.694 25.322 0.21 9.55 88 VAL B N 1
ATOM 3921 C CA A VAL B 1 88 ? -48.788 4.129 25.392 0.79 10.73 88 VAL B CA 1
ATOM 3922 C CA B VAL B 1 88 ? -48.851 4.138 25.433 0.21 9.78 88 VAL B CA 1
ATOM 3923 C C A VAL B 1 88 ? -49.841 4.574 24.385 0.79 9.38 88 VAL B C 1
ATOM 3924 C C B VAL B 1 88 ? -49.802 4.643 24.354 0.21 9.30 88 VAL B C 1
ATOM 3925 O O A VAL B 1 88 ? -50.730 5.375 24.700 0.79 10.03 88 VAL B O 1
ATOM 3926 O O B VAL B 1 88 ? -50.566 5.588 24.583 0.21 9.46 88 VAL B O 1
ATOM 3951 N N . LEU B 1 89 ? -49.768 4.044 23.162 1.00 9.26 89 LEU B N 1
ATOM 3952 C CA . LEU B 1 89 ? -50.751 4.392 22.137 1.00 8.93 89 LEU B CA 1
ATOM 3953 C C . LEU B 1 89 ? -52.161 4.029 22.593 1.00 8.69 89 LEU B C 1
ATOM 3954 O O . LEU B 1 89 ? -53.090 4.816 22.437 1.00 8.45 89 LEU B O 1
ATOM 3971 N N . LEU B 1 90 ? -52.344 2.826 23.140 1.00 8.03 90 LEU B N 1
ATOM 3972 C CA . LEU B 1 90 ? -53.661 2.433 23.627 1.00 9.45 90 LEU B CA 1
ATOM 3973 C C . LEU B 1 90 ? -54.139 3.380 24.720 1.00 11.46 90 LEU B C 1
ATOM 3974 O O . LEU B 1 90 ? -55.304 3.786 24.732 1.00 11.35 90 LEU B O 1
ATOM 3990 N N . LYS B 1 91 ? -53.251 3.755 25.642 1.00 11.84 91 LYS B N 1
ATOM 3991 C CA . LYS B 1 91 ? -53.653 4.642 26.726 1.00 14.65 91 LYS B CA 1
ATOM 3992 C C . LYS B 1 91 ? -54.030 6.018 26.202 1.00 14.17 91 LYS B C 1
ATOM 3993 O O . LYS B 1 91 ? -54.846 6.705 26.819 1.00 14.33 91 LYS B O 1
ATOM 4012 N N . ALA B 1 92 ? -53.480 6.421 25.063 1.00 12.14 92 ALA B N 1
ATOM 4013 C CA . ALA B 1 92 ? -53.804 7.700 24.450 1.00 12.30 92 ALA B CA 1
ATOM 4014 C C . ALA B 1 92 ? -54.982 7.625 23.482 1.00 12.30 92 ALA B C 1
ATOM 4015 O O . ALA B 1 92 ? -55.257 8.605 22.780 1.00 13.51 92 ALA B O 1
ATOM 4022 N N . GLY B 1 93 ? -55.691 6.503 23.433 1.00 11.12 93 GLY B N 1
ATOM 4023 C CA . GLY B 1 93 ? -56.921 6.408 22.666 1.00 11.70 93 GLY B CA 1
ATOM 4024 C C . GLY B 1 93 ? -56.824 5.685 21.345 1.00 10.82 93 GLY B C 1
ATOM 4025 O O . GLY B 1 93 ? -57.757 5.774 20.538 1.00 12.26 93 GLY B O 1
ATOM 4029 N N . ALA B 1 94 ? -55.743 4.956 21.098 1.00 9.20 94 ALA B N 1
ATOM 4030 C CA . ALA B 1 94 ? -55.599 4.282 19.816 1.00 9.01 94 ALA B CA 1
ATOM 4031 C C . ALA B 1 94 ? -56.718 3.263 19.624 1.00 8.84 94 ALA B C 1
ATOM 4032 O O . ALA B 1 94 ? -57.085 2.538 20.551 1.00 10.88 94 ALA B O 1
ATOM 4039 N N . ASP B 1 95 ? -57.239 3.198 18.404 1.00 9.34 95 ASP B N 1
ATOM 4040 C CA . ASP B 1 95 ? -58.247 2.206 18.039 1.00 9.57 95 ASP B CA 1
ATOM 4041 C C . ASP B 1 95 ? -57.616 0.823 18.029 1.00 9.68 95 ASP B C 1
ATOM 4042 O O . ASP B 1 95 ? -56.812 0.514 17.146 1.00 9.22 95 ASP B O 1
ATOM 4051 N N . VAL B 1 96 ? -58.024 -0.031 18.969 1.00 9.04 96 VAL B N 1
ATOM 4052 C CA . VAL B 1 96 ? -57.400 -1.344 19.129 1.00 8.84 96 VAL B CA 1
ATOM 4053 C C . VAL B 1 96 ? -57.683 -2.246 17.936 1.00 9.16 96 VAL B C 1
ATOM 4054 O O . VAL B 1 96 ? -56.856 -3.096 17.592 1.00 9.41 96 VAL B O 1
ATOM 4067 N N . ASN B 1 97 ? -58.828 -2.060 17.275 1.00 9.59 97 ASN B N 1
ATOM 4068 C CA . ASN B 1 97 ? -59.216 -2.881 16.139 1.00 9.75 97 ASN B CA 1
ATOM 4069 C C . ASN B 1 97 ? -59.184 -2.114 14.820 1.00 10.05 97 ASN B C 1
ATOM 4070 O O . ASN B 1 97 ? -59.957 -2.409 13.908 1.00 13.01 97 ASN B O 1
ATOM 4081 N N . ALA B 1 98 ? -58.294 -1.135 14.694 1.00 9.38 98 ALA B N 1
ATOM 4082 C CA . ALA B 1 98 ? -58.176 -0.418 13.431 1.00 8.61 98 ALA B CA 1
ATOM 4083 C C . ALA B 1 98 ? -57.914 -1.404 12.299 1.00 7.98 98 ALA B C 1
ATOM 4084 O O . ALA B 1 98 ? -57.050 -2.269 12.406 1.00 9.12 98 ALA B O 1
ATOM 4091 N N . PHE B 1 99 ? -58.658 -1.275 11.211 1.00 8.49 99 PHE B N 1
ATOM 4092 C CA . PHE B 1 99 ? -58.520 -2.133 10.030 1.00 9.59 99 PHE B CA 1
ATOM 4093 C C . PHE B 1 99 ? -57.727 -1.380 8.973 1.00 10.33 99 PHE B C 1
ATOM 4094 O O . PHE B 1 99 ? -58.141 -0.297 8.549 1.00 10.77 99 PHE B O 1
ATOM 4111 N N . ASP B 1 100 ? -56.607 -1.955 8.542 1.00 9.66 100 ASP B N 1
ATOM 4112 C CA . ASP B 1 100 ? -55.892 -1.424 7.392 1.00 9.75 100 ASP B CA 1
ATOM 4113 C C . ASP B 1 100 ? -56.610 -1.854 6.110 1.00 10.11 100 ASP B C 1
ATOM 4114 O O . ASP B 1 100 ? -57.657 -2.513 6.141 1.00 10.01 100 ASP B O 1
ATOM 4123 N N . GLU B 1 101 ? -56.059 -1.464 4.959 1.00 11.57 101 GLU B N 1
ATOM 4124 C CA . GLU B 1 101 ? -56.723 -1.732 3.687 1.00 13.74 101 GLU B CA 1
ATOM 4125 C C . GLU B 1 101 ? -56.698 -3.209 3.302 1.00 13.62 101 GLU B C 1
ATOM 4126 O O . GLU B 1 101 ? -57.425 -3.600 2.380 1.00 14.18 101 GLU B O 1
ATOM 4138 N N . ALA B 1 102 ? -55.876 -4.033 3.960 1.00 13.20 102 ALA B N 1
ATOM 4139 C CA . ALA B 1 102 ? -55.944 -5.482 3.800 1.00 12.84 102 ALA B CA 1
ATOM 4140 C C . ALA B 1 102 ? -56.882 -6.125 4.808 1.00 12.31 102 ALA B C 1
ATOM 4141 O O . ALA B 1 102 ? -56.994 -7.351 4.841 1.00 12.31 102 ALA B O 1
ATOM 4148 N N . GLY B 1 103 ? -57.552 -5.328 5.632 1.00 11.39 103 GLY B N 1
ATOM 4149 C CA . GLY B 1 103 ? -58.427 -5.844 6.667 1.00 10.45 103 GLY B CA 1
ATOM 4150 C C . GLY B 1 103 ? -57.721 -6.332 7.904 1.00 10.15 103 GLY B C 1
ATOM 4151 O O . GLY B 1 103 ? -58.366 -6.942 8.764 1.00 10.79 103 GLY B O 1
ATOM 4155 N N . ASP B 1 104 ? -56.420 -6.088 8.026 1.00 9.95 104 ASP B N 1
ATOM 4156 C CA . ASP B 1 104 ? -55.680 -6.526 9.201 1.00 8.87 104 ASP B CA 1
ATOM 4157 C C . ASP B 1 104 ? -55.779 -5.509 10.327 1.00 8.61 104 ASP B C 1
ATOM 4158 O O . ASP B 1 104 ? -55.674 -4.303 10.110 1.00 8.27 104 ASP B O 1
ATOM 4167 N N . THR B 1 105 ? -55.980 -6.007 11.529 1.00 8.75 105 THR B N 1
ATOM 4168 C CA . THR B 1 105 ? -55.959 -5.222 12.749 1.00 8.48 105 THR B CA 1
ATOM 4169 C C . THR B 1 105 ? -54.611 -5.366 13.420 1.00 7.38 105 THR B C 1
ATOM 4170 O O . THR B 1 105 ? -53.801 -6.210 13.039 1.00 8.11 105 THR B O 1
ATOM 4181 N N . PRO B 1 106 ? -54.337 -4.559 14.445 1.00 6.86 106 PRO B N 1
ATOM 4182 C CA . PRO B 1 106 ? -53.110 -4.771 15.231 1.00 7.54 106 PRO B CA 1
ATOM 4183 C C . PRO B 1 106 ? -52.995 -6.178 15.793 1.00 7.07 106 PRO B C 1
ATOM 4184 O O . PRO B 1 106 ? -51.892 -6.731 15.830 1.00 6.72 106 PRO B O 1
ATOM 4195 N N . LEU B 1 107 ? -54.106 -6.803 16.179 1.00 7.26 107 LEU B N 1
ATOM 4196 C CA . LEU B 1 107 ? -54.036 -8.182 16.649 1.00 8.32 107 LEU B CA 1
ATOM 4197 C C . LEU B 1 107 ? -53.579 -9.119 15.540 1.00 7.98 107 LEU B C 1
ATOM 4198 O O . LEU B 1 107 ? -52.774 -10.027 15.781 1.00 8.42 107 LEU B O 1
ATOM 4214 N N . HIS B 1 108 ? -54.070 -8.921 14.315 1.00 8.94 108 HIS B N 1
ATOM 4215 C CA . HIS B 1 108 ? -53.603 -9.759 13.216 1.00 8.99 108 HIS B CA 1
ATOM 4216 C C . HIS B 1 108 ? -52.092 -9.633 13.053 1.00 8.19 108 HIS B C 1
ATOM 4217 O O . HIS B 1 108 ? -51.391 -10.623 12.828 1.00 8.63 108 HIS B O 1
ATOM 4231 N N . LEU B 1 109 ? -51.570 -8.410 13.126 1.00 8.15 109 LEU B N 1
ATOM 4232 C CA . LEU B 1 109 ? -50.146 -8.207 12.872 1.00 7.57 109 LEU B CA 1
ATOM 4233 C C . LEU B 1 109 ? -49.292 -8.710 14.022 1.00 7.24 109 LEU B C 1
ATOM 4234 O O . LEU B 1 109 ? -48.200 -9.247 13.800 1.00 7.52 109 LEU B O 1
ATOM 4250 N N . ALA B 1 110 ? -49.758 -8.528 15.259 1.00 7.45 110 ALA B N 1
ATOM 4251 C CA . ALA B 1 110 ? -49.044 -9.082 16.401 1.00 8.01 110 ALA B CA 1
ATOM 4252 C C . ALA B 1 110 ? -48.983 -10.604 16.316 1.00 8.05 110 ALA B C 1
ATOM 4253 O O . ALA B 1 110 ? -47.963 -11.214 16.652 1.00 8.99 110 ALA B O 1
ATOM 4260 N N . ALA B 1 111 ? -50.075 -11.234 15.875 1.00 7.61 111 ALA B N 1
ATOM 4261 C CA . ALA B 1 111 ? -50.063 -12.675 15.673 1.00 8.74 111 ALA B CA 1
ATOM 4262 C C . ALA B 1 111 ? -49.152 -13.052 14.513 1.00 8.91 111 ALA B C 1
ATOM 4263 O O . ALA B 1 111 ? -48.399 -14.022 14.605 1.00 9.17 111 ALA B O 1
ATOM 4270 N N . LEU B 1 112 ? -49.197 -12.287 13.422 1.00 8.71 112 LEU B N 1
ATOM 4271 C CA . LEU B 1 112 ? -48.368 -12.569 12.256 1.00 9.71 112 LEU B CA 1
ATOM 4272 C C . LEU B 1 112 ? -46.892 -12.601 12.619 1.00 9.14 112 LEU B C 1
ATOM 4273 O O . LEU B 1 112 ? -46.150 -13.467 12.144 1.00 9.98 112 LEU B O 1
ATOM 4289 N N . LYS B 1 113 ? -46.440 -11.646 13.431 1.00 8.83 113 LYS B N 1
ATOM 4290 C CA . LYS B 1 113 ? -45.041 -11.568 13.832 1.00 9.03 113 LYS B CA 1
ATOM 4291 C C . LYS B 1 113 ? -44.784 -12.209 15.189 1.00 10.02 113 LYS B C 1
ATOM 4292 O O . LYS B 1 113 ? -43.709 -12.016 15.765 1.00 11.08 113 LYS B O 1
ATOM 4311 N N . GLY B 1 114 ? -45.732 -12.983 15.702 1.00 9.99 114 GLY B N 1
ATOM 4312 C CA . GLY B 1 114 ? -45.445 -13.867 16.814 1.00 10.41 114 GLY B CA 1
ATOM 4313 C C . GLY B 1 114 ? -45.126 -13.182 18.116 1.00 9.54 114 GLY B C 1
ATOM 4314 O O . GLY B 1 114 ? -44.301 -13.687 18.884 1.00 10.45 114 GLY B O 1
ATOM 4318 N N . HIS B 1 115 ? -45.766 -12.056 18.402 1.00 7.80 115 HIS B N 1
ATOM 4319 C CA . HIS B 1 115 ? -45.467 -11.286 19.609 1.00 7.08 115 HIS B CA 1
ATOM 4320 C C . HIS B 1 115 ? -46.514 -11.595 20.679 1.00 7.90 115 HIS B C 1
ATOM 4321 O O . HIS B 1 115 ? -47.571 -10.966 20.737 1.00 8.50 115 HIS B O 1
ATOM 4336 N N A LEU B 1 116 ? -46.213 -12.583 21.524 0.29 8.18 116 LEU B N 1
ATOM 4337 N N B LEU B 1 116 ? -46.188 -12.542 21.560 0.71 8.45 116 LEU B N 1
ATOM 4338 C CA A LEU B 1 116 ? -47.199 -13.086 22.474 0.29 8.64 116 LEU B CA 1
ATOM 4339 C CA B LEU B 1 116 ? -47.180 -13.099 22.475 0.71 9.20 116 LEU B CA 1
ATOM 4340 C C A LEU B 1 116 ? -47.720 -11.976 23.378 0.29 8.25 116 LEU B C 1
ATOM 4341 C C B LEU B 1 116 ? -47.710 -12.067 23.464 0.71 7.69 116 LEU B C 1
ATOM 4342 O O A LEU B 1 116 ? -48.930 -11.728 23.449 0.29 8.10 116 LEU B O 1
ATOM 4343 O O B LEU B 1 116 ? -48.923 -11.993 23.706 0.71 7.37 116 LEU B O 1
ATOM 4374 N N . GLU B 1 117 ? -46.817 -11.296 24.086 1.00 8.36 117 GLU B N 1
ATOM 4375 C CA . GLU B 1 117 ? -47.262 -10.353 25.106 1.00 8.51 117 GLU B CA 1
ATOM 4376 C C . GLU B 1 117 ? -47.931 -9.136 24.486 1.00 7.95 117 GLU B C 1
ATOM 4377 O O . GLU B 1 117 ? -48.817 -8.541 25.113 1.00 9.01 117 GLU B O 1
ATOM 4390 N N . ILE B 1 118 ? -47.578 -8.797 23.246 1.00 7.99 118 ILE B N 1
ATOM 4391 C CA . ILE B 1 118 ? -48.322 -7.756 22.544 1.00 8.10 118 ILE B CA 1
ATOM 4392 C C . ILE B 1 118 ? -49.740 -8.221 22.238 1.00 7.93 118 ILE B C 1
ATOM 4393 O O . ILE B 1 118 ? -50.710 -7.479 22.434 1.00 8.11 118 ILE B O 1
ATOM 4409 N N . VAL B 1 119 ? -49.892 -9.478 21.812 1.00 7.84 119 VAL B N 1
ATOM 4410 C CA . VAL B 1 119 ? -51.227 -10.057 21.677 1.00 8.40 119 VAL B CA 1
ATOM 4411 C C . VAL B 1 119 ? -52.003 -9.906 22.982 1.00 8.75 119 VAL B C 1
ATOM 4412 O O . VAL B 1 119 ? -53.176 -9.510 22.990 1.00 7.85 119 VAL B O 1
ATOM 4425 N N . GLU B 1 120 ? -51.351 -10.211 24.111 1.00 7.89 120 GLU B N 1
ATOM 4426 C CA . GLU B 1 120 ? -52.017 -10.128 25.413 1.00 9.52 120 GLU B CA 1
ATOM 4427 C C . GLU B 1 120 ? -52.453 -8.698 25.729 1.00 8.53 120 GLU B C 1
ATOM 4428 O O . GLU B 1 120 ? -53.583 -8.466 26.172 1.00 9.85 120 GLU B O 1
ATOM 4440 N N . VAL B 1 121 ? -51.567 -7.723 25.510 1.00 9.75 121 VAL B N 1
ATOM 4441 C CA . VAL B 1 121 ? -51.917 -6.322 25.746 1.00 9.82 121 VAL B CA 1
ATOM 4442 C C . VAL B 1 121 ? -53.127 -5.933 24.907 1.00 9.05 121 VAL B C 1
ATOM 4443 O O . VAL B 1 121 ? -54.069 -5.295 25.387 1.00 9.62 121 VAL B O 1
ATOM 4456 N N . LEU B 1 122 ? -53.098 -6.287 23.626 1.00 9.37 122 LEU B N 1
ATOM 4457 C CA . LEU B 1 122 ? -54.186 -5.921 22.729 1.00 9.40 122 LEU B CA 1
ATOM 4458 C C . LEU B 1 122 ? -55.504 -6.536 23.197 1.00 9.47 122 LEU B C 1
ATOM 4459 O O . LEU B 1 122 ? -56.534 -5.859 23.244 1.00 9.61 122 LEU B O 1
ATOM 4475 N N . LEU B 1 123 ? -55.483 -7.808 23.591 1.00 10.40 123 LEU B N 1
ATOM 4476 C CA . LEU B 1 123 ? -56.695 -8.447 24.085 1.00 11.31 123 LEU B CA 1
ATOM 4477 C C . LEU B 1 123 ? -57.206 -7.759 25.342 1.00 11.86 123 LEU B C 1
ATOM 4478 O O . LEU B 1 123 ? -58.419 -7.581 25.502 1.00 12.90 123 LEU B O 1
ATOM 4494 N N . LYS B 1 124 ? -56.303 -7.382 26.253 1.00 13.21 124 LYS B N 1
ATOM 4495 C CA . LYS B 1 124 ? -56.734 -6.698 27.466 1.00 15.90 124 LYS B CA 1
ATOM 4496 C C . LYS B 1 124 ? -57.400 -5.368 27.164 1.00 15.44 124 LYS B C 1
ATOM 4497 O O . LYS B 1 124 ? -58.172 -4.867 27.991 1.00 16.25 124 LYS B O 1
ATOM 4516 N N . HIS B 1 125 ? -57.128 -4.791 25.997 1.00 14.27 125 HIS B N 1
ATOM 4517 C CA . HIS B 1 125 ? -57.715 -3.524 25.594 1.00 13.77 125 HIS B CA 1
ATOM 4518 C C . HIS B 1 125 ? -58.854 -3.689 24.601 1.00 14.24 125 HIS B C 1
ATOM 4519 O O . HIS B 1 125 ? -59.245 -2.719 23.952 1.00 14.26 125 HIS B O 1
ATOM 4533 N N . GLY B 1 126 ? -59.388 -4.890 24.467 1.00 13.66 126 GLY B N 1
ATOM 4534 C CA . GLY B 1 126 ? -60.589 -5.103 23.694 1.00 13.22 126 GLY B CA 1
ATOM 4535 C C . GLY B 1 126 ? -60.389 -5.563 22.270 1.00 12.37 126 GLY B C 1
ATOM 4536 O O . GLY B 1 126 ? -61.322 -5.446 21.469 1.00 12.66 126 GLY B O 1
ATOM 4540 N N . ALA B 1 127 ? -59.219 -6.088 21.928 1.00 11.08 127 ALA B N 1
ATOM 4541 C CA . ALA B 1 127 ? -59.017 -6.558 20.569 1.00 10.19 127 ALA B CA 1
ATOM 4542 C C . ALA B 1 127 ? -60.025 -7.649 20.233 1.00 10.88 127 ALA B C 1
ATOM 4543 O O . ALA B 1 127 ? -60.382 -8.487 21.072 1.00 12.04 127 ALA B O 1
ATOM 4550 N N . ASP B 1 128 ? -60.468 -7.641 18.978 1.00 11.79 128 ASP B N 1
ATOM 4551 C CA . ASP B 1 128 ? -61.574 -8.487 18.536 1.00 12.75 128 ASP B CA 1
ATOM 4552 C C . ASP B 1 128 ? -61.033 -9.791 17.963 1.00 12.79 128 ASP B C 1
ATOM 4553 O O . ASP B 1 128 ? -60.514 -9.811 16.844 1.00 13.13 128 ASP B O 1
ATOM 4562 N N . VAL B 1 129 ? -61.213 -10.892 18.702 1.00 12.95 129 VAL B N 1
ATOM 4563 C CA . VAL B 1 129 ? -60.727 -12.183 18.231 1.00 14.38 129 VAL B CA 1
ATOM 4564 C C . VAL B 1 129 ? -61.443 -12.660 16.971 1.00 14.55 129 VAL B C 1
ATOM 4565 O O . VAL B 1 129 ? -60.915 -13.514 16.250 1.00 16.22 129 VAL B O 1
ATOM 4578 N N . ASN B 1 130 ? -62.642 -12.154 16.691 1.00 13.92 130 ASN B N 1
ATOM 4579 C CA . ASN B 1 130 ? -63.419 -12.634 15.553 1.00 14.80 130 ASN B CA 1
ATOM 4580 C C . ASN B 1 130 ? -63.170 -11.858 14.271 1.00 15.03 130 ASN B C 1
ATOM 4581 O O . ASN B 1 130 ? -63.668 -12.261 13.216 1.00 16.41 130 ASN B O 1
ATOM 4592 N N . ALA B 1 131 ? -62.418 -10.768 14.328 1.00 14.19 131 ALA B N 1
ATOM 4593 C CA . ALA B 1 131 ? -62.231 -9.940 13.149 1.00 14.24 131 ALA B CA 1
ATOM 4594 C C . ALA B 1 131 ? -61.474 -10.719 12.086 1.00 14.10 131 ALA B C 1
ATOM 4595 O O . ALA B 1 131 ? -60.436 -11.320 12.365 1.00 14.41 131 ALA B O 1
ATOM 4602 N N . GLN B 1 132 ? -61.988 -10.699 10.864 1.00 14.50 132 GLN B N 1
ATOM 4603 C CA . GLN B 1 132 ? -61.340 -11.338 9.729 1.00 15.32 132 GLN B CA 1
ATOM 4604 C C . GLN B 1 132 ? -60.775 -10.275 8.802 1.00 13.95 132 GLN B C 1
ATOM 4605 O O . GLN B 1 132 ? -61.412 -9.245 8.568 1.00 13.94 132 GLN B O 1
ATOM 4619 N N . ASP B 1 133 ? -59.567 -10.508 8.295 1.00 13.16 133 ASP B N 1
ATOM 4620 C CA . ASP B 1 133 ? -59.013 -9.615 7.288 1.00 12.93 133 ASP B CA 1
ATOM 4621 C C . ASP B 1 133 ? -59.599 -9.983 5.924 1.00 14.06 133 ASP B C 1
ATOM 4622 O O . ASP B 1 133 ? -60.474 -10.845 5.806 1.00 14.80 133 ASP B O 1
ATOM 4631 N N . LYS B 1 134 ? -59.142 -9.298 4.878 1.00 14.55 134 LYS B N 1
ATOM 4632 C CA . LYS B 1 134 ? -59.723 -9.492 3.555 1.00 16.17 134 LYS B CA 1
ATOM 4633 C C . LYS B 1 134 ? -59.399 -10.855 2.959 1.00 16.68 134 LYS B C 1
ATOM 4634 O O . LYS B 1 134 ? -59.989 -11.221 1.939 1.00 18.61 134 LYS B O 1
ATOM 4653 N N . PHE B 1 135 ? -58.502 -11.613 3.576 1.00 15.48 135 PHE B N 1
ATOM 4654 C CA . PHE B 1 135 ? -58.198 -12.979 3.183 1.00 17.25 135 PHE B CA 1
ATOM 4655 C C . PHE B 1 135 ? -58.984 -13.997 3.986 1.00 18.40 135 PHE B C 1
ATOM 4656 O O . PHE B 1 135 ? -58.762 -15.201 3.822 1.00 18.91 135 PHE B O 1
ATOM 4673 N N . GLY B 1 136 ? -59.909 -13.539 4.824 1.00 18.29 136 GLY B N 1
ATOM 4674 C CA . GLY B 1 136 ? -60.739 -14.420 5.608 1.00 17.89 136 GLY B CA 1
ATOM 4675 C C . GLY B 1 136 ? -60.098 -14.917 6.879 1.00 17.81 136 GLY B C 1
ATOM 4676 O O . GLY B 1 136 ? -60.630 -15.844 7.498 1.00 19.89 136 GLY B O 1
ATOM 4680 N N . LYS B 1 137 ? -58.990 -14.320 7.301 1.00 15.54 137 LYS B N 1
ATOM 4681 C CA . LYS B 1 137 ? -58.196 -14.834 8.404 1.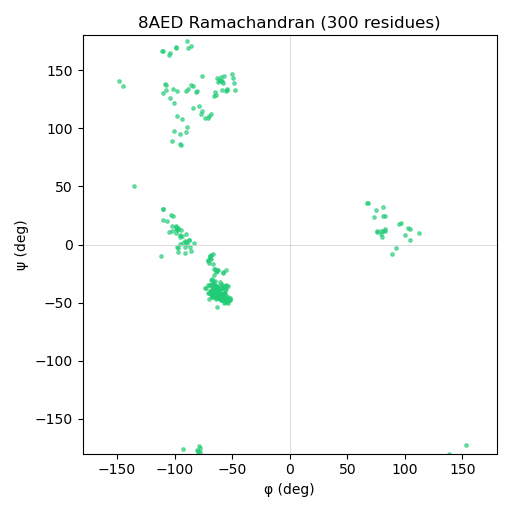00 14.66 137 LYS B CA 1
ATOM 4682 C C . LYS B 1 137 ? -58.464 -14.058 9.681 1.00 14.06 137 LYS B C 1
ATOM 4683 O O . LYS B 1 137 ? -58.462 -12.824 9.672 1.00 13.67 137 LYS B O 1
ATOM 4702 N N . THR B 1 138 ? -58.663 -14.786 10.778 1.00 14.58 138 THR B N 1
ATOM 4703 C CA . THR B 1 138 ? -58.600 -14.196 12.106 1.00 14.80 138 THR B CA 1
ATOM 4704 C C . THR B 1 138 ? -57.160 -14.246 12.616 1.00 13.72 138 THR B C 1
ATOM 4705 O O . THR B 1 138 ? -56.298 -14.919 12.0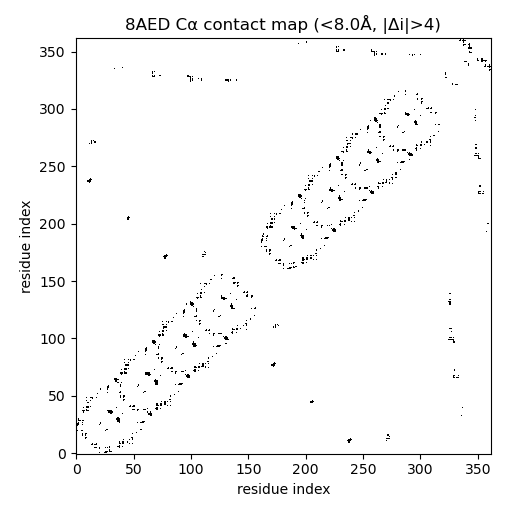43 1.00 14.20 138 THR B O 1
ATOM 4716 N N . ALA B 1 139 ? -56.899 -13.535 13.718 1.00 12.64 139 ALA B N 1
ATOM 4717 C CA . ALA B 1 139 ? -55.577 -13.626 14.333 1.00 12.23 139 ALA B CA 1
ATOM 4718 C C . ALA B 1 139 ? -55.259 -15.068 14.714 1.00 11.87 139 ALA B C 1
ATOM 4719 O O . ALA B 1 139 ? -54.118 -15.517 14.588 1.00 12.23 139 ALA B O 1
ATOM 4726 N N . PHE B 1 140 ? -56.267 -15.808 15.172 1.00 12.61 140 PHE B N 1
ATOM 4727 C CA . PHE B 1 140 ? -56.065 -17.206 15.522 1.00 13.74 140 PHE B CA 1
ATOM 4728 C C . PHE B 1 140 ? -55.632 -18.004 14.300 1.00 14.24 140 PHE B C 1
ATOM 4729 O O . PHE B 1 140 ? -54.669 -18.779 14.363 1.00 14.17 140 PHE B O 1
ATOM 4746 N N . ASP B 1 141 ? -56.320 -17.805 13.171 1.00 15.00 141 ASP B N 1
ATOM 4747 C CA . ASP B 1 141 ? -55.936 -18.484 11.935 1.00 15.15 141 ASP B CA 1
ATOM 4748 C C . ASP B 1 141 ? -54.476 -18.201 11.590 1.00 14.48 141 ASP B C 1
ATOM 4749 O O . ASP B 1 141 ? -53.732 -19.100 11.184 1.00 15.42 141 ASP B O 1
ATOM 4758 N N . ILE B 1 142 ? -54.063 -16.938 11.707 1.00 13.63 142 ILE B N 1
ATOM 4759 C CA . ILE B 1 142 ? -52.677 -16.560 11.433 1.00 12.66 142 ILE B CA 1
ATOM 4760 C C . ILE B 1 142 ? -51.722 -17.305 12.357 1.00 13.88 142 ILE B C 1
ATOM 4761 O O . ILE B 1 142 ? -50.671 -17.798 11.923 1.00 15.28 142 ILE B O 1
ATOM 4777 N N A SER B 1 143 ? -52.070 -17.420 13.642 0.64 14.43 143 SER B N 1
ATOM 4778 N N B SER B 1 143 ? -52.060 -17.384 13.646 0.36 14.24 143 SER B N 1
ATOM 4779 C CA A SER B 1 143 ? -51.183 -18.109 14.575 0.64 15.14 143 SER B CA 1
ATOM 4780 C CA B SER B 1 143 ? -51.214 -18.109 14.585 0.36 14.82 143 SER B CA 1
ATOM 4781 C C A SER B 1 143 ? -51.117 -19.607 14.294 0.64 16.58 143 SER B C 1
ATOM 4782 C C B SER B 1 143 ? -51.087 -19.573 14.186 0.36 16.39 143 SER B C 1
ATOM 4783 O O A SER B 1 143 ? -50.096 -20.245 14.571 0.64 17.36 143 SER B O 1
ATOM 4784 O O B SER B 1 143 ? -49.998 -20.152 14.251 0.36 17.04 143 SER B O 1
ATOM 4799 N N . ILE B 1 144 ? -52.190 -20.187 13.758 1.00 17.28 144 ILE B N 1
ATOM 4800 C CA . ILE B 1 144 ? -52.136 -21.577 13.318 1.00 19.99 144 ILE B CA 1
ATOM 4801 C C . ILE B 1 144 ? -51.250 -21.693 12.083 1.00 20.37 144 ILE B C 1
ATOM 4802 O O . ILE B 1 144 ? -50.358 -22.547 12.015 1.00 20.49 144 ILE B O 1
ATOM 4819 N N . ASP B 1 145 ? -51.456 -20.805 11.102 1.00 20.45 145 ASP B N 1
ATOM 4820 C CA . ASP B 1 145 ? -50.677 -20.875 9.870 1.00 20.99 145 ASP B CA 1
ATOM 4821 C C . ASP B 1 145 ? -49.185 -20.732 10.136 1.00 21.25 145 ASP B C 1
ATOM 4822 O O . ASP B 1 145 ? -48.369 -21.324 9.425 1.00 21.07 145 ASP B O 1
ATOM 4831 N N . ASN B 1 146 ? -48.806 -19.930 11.126 1.00 21.46 146 ASN B N 1
ATOM 4832 C CA . ASN B 1 146 ? -47.405 -19.714 11.461 1.00 22.99 146 ASN B CA 1
ATOM 4833 C C . ASN B 1 146 ? -46.911 -20.671 12.540 1.00 23.03 146 ASN B C 1
ATOM 4834 O O . ASN B 1 146 ? -45.735 -20.613 12.913 1.00 24.11 146 ASN B O 1
ATOM 4845 N N . GLY B 1 147 ? -47.765 -21.579 13.008 1.00 21.75 147 GLY B N 1
ATOM 4846 C CA . GLY B 1 147 ? -47.339 -22.607 13.934 1.00 21.56 147 GLY B CA 1
ATOM 4847 C C . GLY B 1 147 ? -47.058 -22.137 15.338 1.00 21.59 147 GLY B C 1
ATOM 4848 O O . GLY B 1 147 ? -46.314 -22.804 16.064 1.00 23.41 147 GLY B O 1
ATOM 4853 N N . ASN B 1 148 ? -47.638 -21.016 15.761 1.00 20.43 148 ASN B N 1
ATOM 4854 C CA . ASN B 1 148 ? -47.368 -20.471 17.089 1.00 20.09 148 ASN B CA 1
ATOM 4855 C C . ASN B 1 148 ? -48.460 -20.957 18.034 1.00 19.90 148 ASN B C 1
ATOM 4856 O O . ASN B 1 148 ? -49.523 -20.337 18.147 1.00 19.93 148 ASN B O 1
ATOM 4867 N N . GLU B 1 149 ? -48.181 -22.054 18.735 1.00 20.94 149 GLU B N 1
ATOM 4868 C CA . GLU B 1 149 ? -49.198 -22.645 19.589 1.00 22.05 149 GLU B CA 1
ATOM 4869 C C . GLU B 1 149 ? -49.482 -21.788 20.814 1.00 19.74 149 GLU B C 1
ATOM 4870 O O . GLU B 1 149 ? -50.629 -21.735 21.273 1.00 18.94 149 GLU B O 1
ATOM 4882 N N . ASP B 1 150 ? -48.466 -21.114 21.357 1.00 19.21 150 ASP B N 1
ATOM 4883 C CA . ASP B 1 150 ? -48.699 -20.305 22.547 1.00 17.86 150 ASP B CA 1
ATOM 4884 C C . ASP B 1 150 ? -49.673 -19.170 22.247 1.00 15.26 150 ASP B C 1
ATOM 4885 O O . ASP B 1 150 ? -50.608 -18.917 23.018 1.00 15.02 150 ASP B O 1
ATOM 4894 N N A ILE B 1 151 ? -49.470 -18.468 21.130 0.22 14.71 151 ILE B N 1
ATOM 4895 N N B ILE B 1 151 ? -49.485 -18.483 21.119 0.78 14.33 151 ILE B N 1
ATOM 4896 C CA A ILE B 1 151 ? -50.392 -17.394 20.769 0.22 14.30 151 ILE B CA 1
ATOM 4897 C CA B ILE B 1 151 ? -50.394 -17.396 20.764 0.78 13.28 151 ILE B CA 1
ATOM 4898 C C A ILE B 1 151 ? -51.774 -17.960 20.470 0.22 14.26 151 ILE B C 1
ATOM 4899 C C B ILE B 1 151 ? -51.776 -17.943 20.437 0.78 13.61 151 ILE B C 1
ATOM 4900 O O A ILE B 1 151 ? -52.792 -17.409 20.906 0.22 14.49 151 ILE B O 1
ATOM 4901 O O B ILE B 1 151 ? -52.797 -17.375 20.840 0.78 14.42 151 ILE B O 1
ATOM 4932 N N . ALA B 1 152 ? -51.836 -19.071 19.730 1.00 14.44 152 ALA B N 1
ATOM 4933 C CA . ALA B 1 152 ? -53.126 -19.686 19.435 1.00 15.75 152 ALA B CA 1
ATOM 4934 C C . ALA B 1 152 ? -53.885 -20.000 20.719 1.00 17.07 152 ALA B C 1
ATOM 4935 O O . ALA B 1 152 ? -55.096 -19.760 20.807 1.00 17.97 152 ALA B O 1
ATOM 4943 N N A GLU B 1 153 ? -53.189 -20.526 21.734 0.60 17.42 153 GLU B N 1
ATOM 4944 N N B GLU B 1 153 ? -53.186 -20.528 21.727 0.40 17.70 153 GLU B N 1
ATOM 4945 C CA A GLU B 1 153 ? -53.851 -20.849 22.996 0.60 18.25 153 GLU B CA 1
ATOM 4946 C CA B GLU B 1 153 ? -53.837 -20.847 22.994 0.40 18.67 153 GLU B CA 1
ATOM 4947 C C A GLU B 1 153 ? -54.336 -19.594 23.711 0.60 17.83 153 GLU B C 1
ATOM 4948 C C B GLU B 1 153 ? -54.345 -19.587 23.682 0.40 18.09 153 GLU B C 1
ATOM 4949 O O A GLU B 1 153 ? -55.416 -19.593 24.312 0.60 18.44 153 GLU B O 1
ATOM 4950 O O B GLU B 1 153 ? -55.453 -19.575 24.230 0.40 18.58 153 GLU B O 1
ATOM 4973 N N . VAL B 1 154 ? -53.545 -18.518 23.673 1.00 17.56 154 VAL B N 1
ATOM 4974 C CA . VAL B 1 154 ? -53.967 -17.276 24.313 1.00 18.46 154 VAL B CA 1
ATOM 4975 C C . VAL B 1 154 ? -55.235 -16.748 23.659 1.00 17.31 154 VAL B C 1
ATOM 4976 O O . VAL B 1 154 ? -56.164 -16.288 24.339 1.00 17.32 154 VAL B O 1
ATOM 4990 N N . LEU B 1 155 ? -55.289 -16.796 22.325 1.00 16.63 155 LEU B N 1
ATOM 4991 C CA . LEU B 1 155 ? -56.452 -16.295 21.603 1.00 15.77 155 LEU B CA 1
ATOM 4992 C C . LEU B 1 155 ? -57.675 -17.162 21.864 1.00 16.94 155 LEU B C 1
ATOM 4993 O O . LEU B 1 155 ? -58.793 -16.643 21.961 1.00 17.05 155 LEU B O 1
ATOM 5009 N N . GLN B 1 156 ? -57.476 -18.473 22.022 1.00 18.69 156 GLN B N 1
ATOM 5010 C CA . GLN B 1 156 ? -58.581 -19.365 22.353 1.00 20.41 156 GLN B CA 1
ATOM 5011 C C . GLN B 1 156 ? -59.115 -19.090 23.752 1.00 20.30 156 GLN B C 1
ATOM 5012 O O . GLN B 1 156 ? -60.333 -19.054 23.960 1.00 21.05 156 GLN B O 1
ATOM 5026 N N . LYS B 1 157 ? -58.219 -18.929 24.729 1.00 20.55 157 LYS B N 1
ATOM 5027 C CA . LYS B 1 157 ? -58.664 -18.606 26.078 1.00 21.57 157 LYS B CA 1
ATOM 5028 C C . LYS B 1 157 ? -59.467 -17.315 26.087 1.00 20.61 157 LYS B C 1
ATOM 5029 O O . LYS B 1 157 ? -60.501 -17.217 26.766 1.00 21.43 157 LYS B O 1
ATOM 5048 N N . ALA B 1 158 ? -59.002 -16.308 25.344 1.00 19.42 158 ALA B N 1
ATOM 5049 C CA . ALA B 1 158 ? -59.726 -15.043 25.276 1.00 18.72 158 ALA B CA 1
ATOM 5050 C C . ALA B 1 158 ? -61.125 -15.247 24.713 1.00 19.54 158 ALA B C 1
ATOM 5051 O O . ALA B 1 158 ? -62.103 -14.712 25.244 1.00 19.86 158 ALA B O 1
ATOM 5058 N N . ALA B 1 159 ? -61.242 -16.013 23.626 1.00 19.78 159 ALA B N 1
ATOM 5059 C CA . ALA B 1 159 ? -62.564 -16.280 23.068 1.00 20.55 159 ALA B CA 1
ATOM 5060 C C . ALA B 1 159 ? -63.457 -16.994 24.081 1.00 21.14 159 ALA B C 1
ATOM 5061 O O . ALA B 1 159 ? -64.642 -16.669 24.204 1.00 21.19 159 ALA B O 1
ATOM 5068 N N . LYS B 1 160 ? -62.894 -17.937 24.847 1.00 21.02 160 LYS B N 1
ATOM 5069 C CA . LYS B 1 160 ? -63.679 -18.689 25.829 1.00 20.73 160 LYS B CA 1
ATOM 5070 C C . LYS B 1 160 ? -64.229 -17.783 26.924 1.00 20.01 160 LYS B C 1
ATOM 5071 O O . LYS B 1 160 ? -65.371 -17.955 27.369 1.00 21.34 160 LYS B O 1
ATOM 5090 N N . LEU B 1 161 ? -63.415 -16.841 27.403 1.00 16.92 161 LEU B N 1
ATOM 5091 C CA . LEU B 1 161 ? -63.805 -15.995 28.521 1.00 22.69 161 LEU B CA 1
ATOM 5092 C C . LEU B 1 161 ? -64.601 -14.768 28.091 1.00 36.44 161 LEU B C 1
ATOM 5093 O O . LEU B 1 161 ? -65.091 -14.036 28.959 1.00 30.39 161 LEU B O 1
ATOM 5109 N N . ASN B 1 162 ? -64.755 -14.535 26.790 1.00 25.55 162 ASN B N 1
ATOM 5110 C CA . ASN B 1 162 ? -65.538 -13.407 26.295 1.00 38.55 162 ASN B CA 1
ATOM 5111 C C . ASN B 1 162 ? -66.979 -13.431 26.805 1.00 46.00 162 ASN B C 1
ATOM 5112 O O . ASN B 1 162 ? -67.659 -14.457 26.769 1.00 42.82 162 ASN B O 1
ATOM 5124 N N . SER C 2 5 ? -30.417 9.554 -6.653 1.00 46.57 310 SER C N 1
ATOM 5125 C CA . SER C 2 5 ? -30.053 8.362 -5.894 1.00 38.55 310 SER C CA 1
ATOM 5126 C C . SER C 2 5 ? -29.520 8.759 -4.526 1.00 36.98 310 SER C C 1
ATOM 5127 O O . SER C 2 5 ? -29.850 9.832 -4.015 1.00 49.97 310 SER C O 1
ATOM 5134 N N . ILE C 2 6 ? -28.702 7.895 -3.917 1.00 30.54 311 ILE C N 1
ATOM 5135 C CA . ILE C 2 6 ? -28.032 8.284 -2.682 1.00 24.84 311 ILE C CA 1
ATOM 5136 C C . ILE C 2 6 ? -27.067 9.410 -2.998 1.00 20.22 311 ILE C C 1
ATOM 5137 O O . ILE C 2 6 ? -26.244 9.321 -3.920 1.00 20.43 311 ILE C O 1
ATOM 5153 N N . ARG C 2 7 ? -27.181 10.490 -2.252 1.00 15.10 312 ARG C N 1
ATOM 5154 C CA . ARG C 2 7 ? -26.364 11.656 -2.534 1.00 12.39 312 ARG C CA 1
ATOM 5155 C C . ARG C 2 7 ? -24.943 11.430 -2.043 1.00 10.67 312 ARG C C 1
ATOM 5156 O O . ARG C 2 7 ? -24.704 10.753 -1.038 1.00 11.28 312 ARG C O 1
ATOM 5177 N N . ILE C 2 8 ? -23.999 11.976 -2.798 1.00 10.45 313 ILE C N 1
ATOM 5178 C CA . ILE C 2 8 ? -22.584 11.715 -2.593 1.00 9.81 313 ILE C CA 1
ATOM 5179 C C . ILE C 2 8 ? -22.077 12.649 -1.511 1.00 8.48 313 ILE C C 1
ATOM 5180 O O . ILE C 2 8 ? -22.133 13.875 -1.653 1.00 9.68 313 ILE C O 1
ATOM 5196 N N . GLY C 2 9 ? -21.612 12.066 -0.409 1.00 9.13 314 GLY C N 1
ATOM 5197 C CA . GLY C 2 9 ? -21.124 12.828 0.710 1.00 9.39 314 GLY C CA 1
ATOM 5198 C C . GLY C 2 9 ? -21.265 12.061 2.004 1.00 9.84 314 GLY C C 1
ATOM 5199 O O . GLY C 2 9 ? -21.630 10.873 2.022 1.00 9.32 314 GLY C O 1
ATOM 5203 N N . PRO C 2 10 ? -20.979 12.736 3.112 1.00 8.91 315 PRO C N 1
ATOM 5204 C CA . PRO C 2 10 ? -21.069 12.086 4.421 1.00 9.08 315 PRO C CA 1
ATOM 5205 C C . PRO C 2 10 ? -22.382 11.339 4.599 1.00 8.94 315 PRO C C 1
ATOM 5206 O O . PRO C 2 10 ? -23.456 11.825 4.235 1.00 9.84 315 PRO C O 1
ATOM 5217 N N . GLY C 2 11 ? -22.286 10.151 5.205 1.00 7.44 316 GLY C N 1
ATOM 5218 C CA . GLY C 2 11 ? -23.438 9.320 5.454 1.00 8.45 316 GLY C CA 1
ATOM 5219 C C . GLY C 2 11 ? -23.796 8.365 4.343 1.00 7.99 316 GLY C C 1
ATOM 5220 O O . GLY C 2 11 ? -24.661 7.509 4.555 1.00 8.45 316 GLY C O 1
ATOM 5224 N N . GLN C 2 12 ? -23.150 8.457 3.177 1.00 7.59 317 GLN C N 1
ATOM 5225 C CA . GLN C 2 12 ? -23.641 7.713 2.024 1.00 9.03 317 GLN C CA 1
ATOM 5226 C C . GLN C 2 12 ? -23.619 6.205 2.240 1.00 8.34 317 GLN C C 1
ATOM 5227 O O . GLN C 2 12 ? -24.508 5.514 1.745 1.00 9.22 317 GLN C O 1
ATOM 5241 N N . ALA C 2 13 ? -22.618 5.671 2.942 1.00 7.41 318 ALA C N 1
ATOM 5242 C CA . ALA C 2 13 ? -22.584 4.228 3.178 1.00 7.15 318 ALA C CA 1
ATOM 5243 C C . ALA C 2 13 ? -23.679 3.807 4.146 1.00 7.65 318 ALA C C 1
ATOM 5244 O O . ALA C 2 13 ? -24.350 2.796 3.923 1.00 8.25 318 ALA C O 1
ATOM 5251 N N . PHE C 2 14 ? -23.889 4.592 5.206 1.00 6.56 319 PHE C N 1
ATOM 5252 C CA . PHE C 2 14 ? -25.006 4.365 6.114 1.00 7.94 319 PHE C CA 1
ATOM 5253 C C . PHE C 2 14 ? -26.336 4.360 5.364 1.00 7.59 319 PHE C C 1
ATOM 5254 O O . PHE C 2 14 ? -27.154 3.452 5.525 1.00 7.62 319 PHE C O 1
ATOM 5271 N N . TYR C 2 15 ? -26.580 5.365 4.523 1.00 7.32 320 TYR C N 1
ATOM 5272 C CA . TYR C 2 15 ? -27.865 5.425 3.836 1.00 7.98 320 TYR C CA 1
ATOM 5273 C C . TYR C 2 15 ? -28.044 4.244 2.892 1.00 8.53 320 TYR C C 1
ATOM 5274 O O . TYR C 2 15 ? -29.162 3.748 2.717 1.00 9.18 320 TYR C O 1
ATOM 5292 N N . ALA C 2 16 ? -26.954 3.796 2.259 1.00 8.10 321 ALA C N 1
ATOM 5293 C CA . ALA C 2 16 ? -27.029 2.637 1.373 1.00 9.08 321 ALA C CA 1
ATOM 5294 C C . ALA C 2 16 ? -27.407 1.374 2.142 1.00 8.59 321 ALA C C 1
ATOM 5295 O O . ALA C 2 16 ? -28.230 0.572 1.672 1.00 9.47 321 ALA C O 1
ATOM 5302 N N . THR C 2 17 ? -26.810 1.172 3.323 1.00 8.41 322 THR C N 1
ATOM 5303 C CA . THR C 2 17 ? -27.239 0.057 4.158 1.00 7.88 322 THR C CA 1
ATOM 5304 C C . THR C 2 17 ? -28.695 0.198 4.575 1.00 7.16 322 THR C C 1
ATOM 5305 O O . THR C 2 17 ? -29.466 -0.770 4.501 1.00 8.05 322 THR C O 1
ATOM 5316 N N . GLY C 2 18 ? -29.101 1.400 4.983 1.00 8.32 323 GLY C N 1
ATOM 5317 C CA . GLY C 2 18 ? -30.500 1.615 5.317 1.00 8.20 323 GLY C CA 1
ATOM 5318 C C . GLY C 2 18 ? -31.455 1.274 4.179 1.00 9.29 323 GLY C C 1
ATOM 5319 O O . GLY C 2 18 ? -32.513 0.686 4.405 1.00 9.86 323 GLY C O 1
ATOM 5323 N N A ASP C 2 19 ? -31.090 1.654 2.960 0.64 9.87 324 ASP C N 1
ATOM 5324 N N B ASP C 2 19 ? -31.068 1.636 2.955 0.36 9.86 324 ASP C N 1
ATOM 5325 C CA A ASP C 2 19 ? -31.950 1.329 1.828 0.64 10.08 324 ASP C CA 1
ATOM 5326 C CA B ASP C 2 19 ? -31.905 1.362 1.788 0.36 10.28 324 ASP C CA 1
ATOM 5327 C C A ASP C 2 19 ? -32.064 -0.173 1.641 0.64 9.05 324 ASP C C 1
ATOM 5328 C C B ASP C 2 19 ? -32.024 -0.137 1.526 0.36 9.33 324 ASP C C 1
ATOM 5329 O O A ASP C 2 19 ? -33.156 -0.695 1.386 0.64 9.49 324 ASP C O 1
ATOM 5330 O O B ASP C 2 19 ? -33.091 -0.621 1.128 0.36 9.52 324 ASP C O 1
ATOM 5347 N N . ILE C 2 20 ? -30.942 -0.883 1.747 1.00 8.70 325 ILE C N 1
ATOM 5348 C CA . ILE C 2 20 ? -30.980 -2.335 1.623 1.00 9.39 325 ILE C CA 1
ATOM 5349 C C . ILE C 2 20 ? -31.855 -2.939 2.717 1.00 9.84 325 ILE C C 1
ATOM 5350 O O . ILE C 2 20 ? -32.697 -3.807 2.454 1.00 10.30 325 ILE C O 1
ATOM 5367 N N . ILE C 2 21 ? -31.677 -2.479 3.961 1.00 9.31 326 ILE C N 1
ATOM 5368 C CA . ILE C 2 21 ? -32.513 -2.972 5.051 1.00 9.35 326 ILE C CA 1
ATOM 5369 C C . ILE C 2 21 ? -33.987 -2.756 4.726 1.00 9.35 326 ILE C C 1
ATOM 5370 O O . ILE C 2 21 ? -34.834 -3.612 5.003 1.00 9.72 326 ILE C O 1
ATOM 5386 N N . GLY C 2 22 ? -34.315 -1.619 4.113 1.00 9.08 327 GLY C N 1
ATOM 5387 C CA . GLY C 2 22 ? -35.700 -1.312 3.810 1.00 10.09 327 GLY C CA 1
ATOM 5388 C C . GLY C 2 22 ? -36.331 -2.230 2.789 1.00 12.79 327 GLY C C 1
ATOM 5389 O O . GLY C 2 22 ? -37.564 -2.274 2.685 1.00 12.89 327 GLY C O 1
ATOM 5393 N N . ASP C 2 23 ? -35.519 -2.967 2.035 1.00 13.84 328 ASP C N 1
ATOM 5394 C CA . ASP C 2 23 ? -36.023 -3.863 1.003 1.00 15.92 328 ASP C CA 1
ATOM 5395 C C . ASP C 2 23 ? -36.121 -5.312 1.472 1.00 18.34 328 ASP C C 1
ATOM 5396 O O . ASP C 2 23 ? -36.599 -6.164 0.715 1.00 20.51 328 ASP C O 1
ATOM 5405 N N . ILE C 2 24 ? -35.712 -5.608 2.708 1.00 19.27 329 ILE C N 1
ATOM 5406 C CA . ILE C 2 24 ? -35.858 -6.956 3.271 1.00 19.95 329 ILE C CA 1
ATOM 5407 C C . ILE C 2 24 ? -37.304 -7.253 3.642 1.00 19.57 329 ILE C C 1
ATOM 5408 O O . ILE C 2 24 ? -37.853 -8.317 3.311 1.00 20.91 329 ILE C O 1
ATOM 5425 N N . ARG D 2 3 ? -43.000 -7.028 -5.343 1.00 31.90 308 ARG D N 1
ATOM 5426 C CA . ARG D 2 3 ? -42.144 -6.384 -4.355 1.00 29.94 308 ARG D CA 1
ATOM 5427 C C . ARG D 2 3 ? -42.654 -6.613 -2.933 1.00 26.11 308 ARG D C 1
ATOM 5428 O O . ARG D 2 3 ? -43.690 -7.242 -2.714 1.00 25.56 308 ARG D O 1
ATOM 5448 N N . LYS D 2 4 ? -41.900 -6.093 -1.967 1.00 23.05 309 LYS D N 1
ATOM 5449 C CA . LYS D 2 4 ? -42.352 -6.066 -0.582 1.00 20.35 309 LYS D CA 1
ATOM 5450 C C . LYS D 2 4 ? -43.702 -5.380 -0.432 1.00 20.43 309 LYS D C 1
ATOM 5451 O O . LYS D 2 4 ? -44.411 -5.642 0.543 1.00 19.88 309 LYS D O 1
ATOM 5471 N N . SER D 2 5 ? -44.093 -4.538 -1.384 1.00 21.12 310 SER D N 1
ATOM 5472 C CA . SER D 2 5 ? -45.366 -3.835 -1.303 1.00 22.55 310 SER D CA 1
ATOM 5473 C C . SER D 2 5 ? -46.538 -4.628 -1.868 1.00 23.00 310 SER D C 1
ATOM 5474 O O . SER D 2 5 ? -47.668 -4.133 -1.833 1.00 22.71 310 SER D O 1
ATOM 5482 N N . ILE D 2 6 ? -46.306 -5.827 -2.400 1.00 23.69 311 ILE D N 1
ATOM 5483 C CA . ILE D 2 6 ? -47.396 -6.629 -2.946 1.00 24.36 311 ILE D CA 1
ATOM 5484 C C . ILE D 2 6 ? -47.263 -8.073 -2.484 1.00 23.78 311 ILE D C 1
ATOM 5485 O O . ILE D 2 6 ? -47.302 -9.005 -3.294 1.00 24.25 311 ILE D O 1
ATOM 5501 N N . ARG D 2 7 ? -47.098 -8.268 -1.179 1.00 22.80 312 ARG D N 1
ATOM 5502 C CA . ARG D 2 7 ? -47.104 -9.602 -0.576 1.00 21.84 312 ARG D CA 1
ATOM 5503 C C . ARG D 2 7 ? -48.556 -9.904 -0.211 1.00 20.82 312 ARG D C 1
ATOM 5504 O O . ARG D 2 7 ? -49.068 -9.415 0.803 1.00 19.79 312 ARG D O 1
ATOM 5525 N N . ILE D 2 8 ? -49.229 -10.703 -1.038 1.00 21.13 313 ILE D N 1
ATOM 5526 C CA . ILE D 2 8 ? -50.672 -10.889 -0.902 1.00 21.99 313 ILE D CA 1
ATOM 5527 C C . ILE D 2 8 ? -50.956 -11.871 0.225 1.00 21.10 313 ILE D C 1
ATOM 5528 O O . ILE D 2 8 ? -50.565 -13.040 0.160 1.00 23.65 313 ILE D O 1
ATOM 5544 N N . GLY D 2 9 ? -51.675 -11.412 1.234 1.00 17.93 314 GLY D N 1
ATOM 5545 C CA . GLY D 2 9 ? -51.997 -12.215 2.388 1.00 15.33 314 GLY D CA 1
ATOM 5546 C C . GLY D 2 9 ? -51.856 -11.382 3.635 1.00 13.88 314 GLY D C 1
ATOM 5547 O O . GLY D 2 9 ? -51.525 -10.192 3.568 1.00 13.52 314 GLY D O 1
ATOM 5551 N N . PRO D 2 10 ? -52.114 -11.974 4.796 1.00 12.25 315 PRO D N 1
ATOM 5552 C CA . PRO D 2 10 ? -52.006 -11.209 6.043 1.00 11.52 315 PRO D CA 1
ATOM 5553 C C . PRO D 2 10 ? -50.708 -10.413 6.106 1.00 10.28 315 PRO D C 1
ATOM 5554 O O . PRO D 2 10 ? -49.624 -10.912 5.788 1.00 10.87 315 PRO D O 1
ATOM 5565 N N . GLY D 2 11 ? -50.829 -9.144 6.487 1.00 10.40 316 GLY D N 1
ATOM 5566 C CA . GLY D 2 11 ? -49.709 -8.230 6.558 1.00 9.89 316 GLY D CA 1
ATOM 5567 C C . GLY D 2 11 ? -49.465 -7.411 5.307 1.00 9.53 316 GLY D C 1
ATOM 5568 O O . GLY D 2 11 ? -48.583 -6.548 5.322 1.00 9.29 316 GLY D O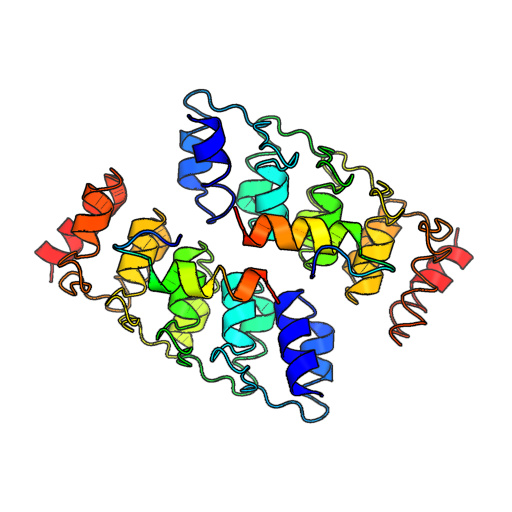 1
ATOM 5572 N N . GLN D 2 12 ? -50.237 -7.627 4.238 1.00 10.41 317 GLN D N 1
ATOM 5573 C CA . GLN D 2 12 ? -49.954 -6.990 2.957 1.00 11.71 317 GLN D CA 1
ATOM 5574 C C . GLN D 2 12 ? -49.847 -5.469 3.077 1.00 10.56 317 GLN D C 1
ATOM 5575 O O . GLN D 2 12 ? -48.921 -4.857 2.527 1.00 10.82 317 GLN D O 1
ATOM 5589 N N . ALA D 2 13 ? -50.812 -4.830 3.747 1.00 9.75 318 ALA D N 1
ATOM 5590 C CA . ALA D 2 13 ? -50.770 -3.373 3.858 1.00 9.61 318 ALA D CA 1
ATOM 5591 C C . ALA D 2 13 ? -49.602 -2.933 4.734 1.00 8.38 318 ALA D C 1
ATOM 5592 O O . ALA D 2 13 ? -48.916 -1.951 4.422 1.00 8.67 318 ALA D O 1
ATOM 5599 N N . PHE D 2 14 ? -49.343 -3.675 5.817 1.00 8.37 319 PHE D N 1
ATOM 5600 C CA . PHE D 2 14 ? -48.207 -3.379 6.680 1.00 7.96 319 PHE D CA 1
ATOM 5601 C C . PHE D 2 14 ? -46.888 -3.456 5.907 1.00 7.77 319 PHE D C 1
ATOM 5602 O O . PHE D 2 14 ? -46.042 -2.561 6.009 1.00 7.77 319 PHE D O 1
ATOM 5619 N N . TYR D 2 15 ? -46.682 -4.526 5.139 1.00 8.56 320 TYR D N 1
ATOM 5620 C CA . TYR D 2 15 ? -45.427 -4.661 4.413 1.00 9.46 320 TYR D CA 1
ATOM 5621 C C . TYR D 2 15 ? -45.275 -3.544 3.396 1.00 9.09 320 TYR D C 1
ATOM 5622 O O . TYR D 2 15 ? -44.165 -3.057 3.157 1.00 9.71 320 TYR D O 1
ATOM 5640 N N . ALA D 2 16 ? -46.381 -3.137 2.775 1.00 9.75 321 ALA D N 1
ATOM 5641 C CA . ALA D 2 16 ? -46.343 -2.032 1.821 1.00 10.29 321 ALA D CA 1
ATOM 5642 C C . ALA D 2 16 ? -45.943 -0.725 2.499 1.00 10.33 321 ALA D C 1
ATOM 5643 O O . ALA D 2 16 ? -45.134 0.034 1.962 1.00 11.01 321 ALA D O 1
ATOM 5650 N N . THR D 2 17 ? -46.473 -0.454 3.693 1.00 9.68 322 THR D N 1
ATOM 5651 C CA . THR D 2 17 ? -46.028 0.720 4.440 1.00 8.92 322 THR D CA 1
ATOM 5652 C C . THR D 2 17 ? -44.547 0.594 4.810 1.00 8.86 322 THR D C 1
ATOM 5653 O O . THR D 2 17 ? -43.783 1.561 4.693 1.00 9.59 322 THR D O 1
ATOM 5664 N N . GLY D 2 18 ? -44.117 -0.589 5.265 1.00 7.54 323 GLY D N 1
ATOM 5665 C CA . GLY D 2 18 ? -42.702 -0.784 5.545 1.00 8.22 323 GLY D CA 1
ATOM 5666 C C . GLY D 2 18 ? -41.816 -0.522 4.343 1.00 9.00 323 GLY D C 1
ATOM 5667 O O . GLY D 2 18 ? -40.749 0.080 4.471 1.00 10.76 323 GLY D O 1
ATOM 5671 N N . ASP D 2 19 ? -42.235 -0.989 3.165 1.00 9.56 324 ASP D N 1
ATOM 5672 C CA . ASP D 2 19 ? -41.472 -0.760 1.941 1.00 10.52 324 ASP D CA 1
ATOM 5673 C C . ASP D 2 19 ? -41.336 0.730 1.665 1.00 9.89 324 ASP D C 1
ATOM 5674 O O . ASP D 2 19 ? -40.249 1.215 1.318 1.00 11.74 324 ASP D O 1
ATOM 5683 N N . ILE D 2 20 ? -42.422 1.479 1.847 1.00 9.33 325 ILE D N 1
ATOM 5684 C CA . ILE D 2 20 ? -42.368 2.928 1.675 1.00 10.24 325 ILE D CA 1
ATOM 5685 C C . ILE D 2 20 ? -41.467 3.572 2.722 1.00 10.08 325 ILE D C 1
ATOM 5686 O O . ILE D 2 20 ? -40.656 4.449 2.410 1.00 11.45 325 ILE D O 1
ATOM 5702 N N . ILE D 2 21 ? -41.597 3.160 3.983 1.00 9.90 326 ILE D N 1
ATOM 5703 C CA . ILE D 2 21 ? -40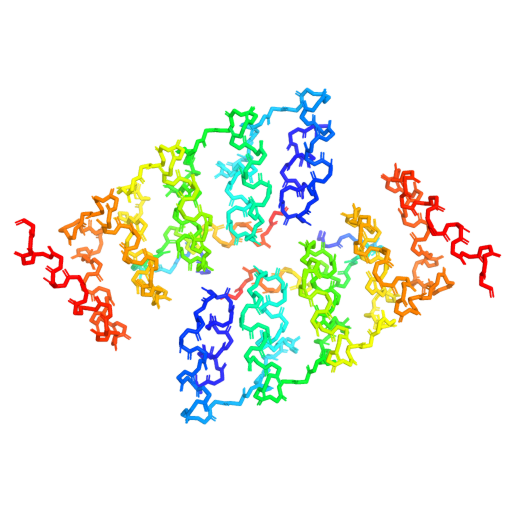.742 3.731 5.017 1.00 10.23 326 ILE D CA 1
ATOM 5704 C C . ILE D 2 21 ? -39.280 3.524 4.650 1.00 10.79 326 ILE D C 1
ATOM 5705 O O . ILE D 2 21 ? -38.442 4.406 4.873 1.00 11.34 326 ILE D O 1
ATOM 5721 N N . GLY D 2 22 ? -38.962 2.380 4.044 1.00 9.44 327 GLY D N 1
ATOM 5722 C CA . GLY D 2 22 ? -37.602 2.071 3.650 1.00 11.30 327 GLY D CA 1
ATOM 5723 C C . GLY D 2 22 ? -37.080 2.920 2.516 1.00 12.63 327 GLY D C 1
ATOM 5724 O O . GLY D 2 22 ? -35.878 2.874 2.241 1.00 13.44 327 GLY D O 1
ATOM 5728 N N . ASP D 2 23 ? -37.951 3.697 1.863 1.00 13.13 328 ASP D N 1
ATOM 5729 C CA . ASP D 2 23 ? -37.600 4.503 0.707 1.00 15.21 328 ASP D CA 1
ATOM 5730 C C . ASP D 2 23 ? -37.650 6.000 0.960 1.00 18.94 328 ASP D C 1
ATOM 5731 O O . ASP D 2 23 ? -37.219 6.764 0.094 1.00 20.63 328 ASP D O 1
ATOM 5740 N N . ILE D 2 24 ? -38.186 6.446 2.088 1.00 20.71 329 ILE D N 1
ATOM 5741 C CA . ILE D 2 24 ? -38.301 7.880 2.325 1.00 23.23 329 ILE D CA 1
ATOM 5742 C C . ILE D 2 24 ? -37.148 8.388 3.186 1.00 26.54 329 ILE D C 1
ATOM 5743 O O . ILE D 2 24 ? -37.071 9.584 3.487 1.00 27.86 329 ILE D O 1
#

Radius of gyration: 20.23 Å; Cα contacts (8 Å, |Δi|>4): 751; chains: 4; bounding box: 58×52×34 Å